Protein AF-A0A956IVE4-F1 (afdb_monomer_lite)

Radius of gyration: 27.65 Å; chains: 1; bounding box: 92×69×87 Å

Sequence (408 aa):
MDMRLALPLAVISTMTTLVGGADAAEDPPRYVDNPYQAQPSGPVVLDLSPEAVAERRARPVKPEIPFSDLDKFRSDQEPEPDLLRARPGLPEGWVQIGDEVVPAAVAEGAEVRARPQAHRLSEGDGADAQPALVDDICAFPDQVPPGIYTGNFLPGAEYPRRGTIYLNFVGADLINGNGENSAEDYSVLALTNHHYPAFTGGEAKALAVIQAVEKDFTQWAIRVVYEKRPHKTIPWVMTMVGGKYTDTTSGPAGGVAPSADCEDYGMRNVCFSFTNGQPVNHQANVIGQEIGHTYGLAHTYGSDRIMAYGYNTQSSADLIFGDDCADVLTAPDQAGGCGGVNKCHCGDADLQNDKATISAIYAPPGPDNVEPTIEITGPADGATYPSGATIGVNVDVWDDYGGYGWKL

Structure (mmCIF, N/CA/C/O backbone):
data_AF-A0A956IVE4-F1
#
_entry.id   AF-A0A956IVE4-F1
#
loop_
_atom_site.group_PDB
_atom_site.id
_atom_site.type_symbol
_atom_site.label_atom_id
_atom_site.label_alt_id
_atom_site.label_comp_id
_atom_site.label_asym_id
_atom_site.label_entity_id
_atom_site.label_seq_id
_atom_site.pdbx_PDB_ins_code
_atom_site.Cartn_x
_atom_site.Cartn_y
_atom_site.Cartn_z
_atom_site.occupancy
_atom_site.B_iso_or_equiv
_atom_site.auth_seq_id
_atom_site.auth_comp_id
_atom_site.auth_asym_id
_atom_site.auth_atom_id
_atom_site.pdbx_PDB_model_num
ATOM 1 N N . MET A 1 1 ? 55.132 -43.623 64.590 1.00 35.66 1 MET A N 1
ATOM 2 C CA . MET A 1 1 ? 55.986 -44.455 63.724 1.00 35.66 1 MET A CA 1
ATOM 3 C C . MET A 1 1 ? 55.376 -44.352 62.340 1.00 35.66 1 MET A C 1
ATOM 5 O O . MET A 1 1 ? 54.278 -44.849 62.150 1.00 35.66 1 MET A O 1
ATOM 9 N N . ASP A 1 2 ? 55.814 -43.365 61.555 1.00 32.22 2 ASP A N 1
ATOM 10 C CA . ASP A 1 2 ? 56.954 -43.502 60.616 1.00 32.22 2 ASP A CA 1
ATOM 11 C C . ASP A 1 2 ? 56.547 -44.437 59.468 1.00 32.22 2 ASP A C 1
ATOM 13 O O . ASP A 1 2 ? 56.120 -45.548 59.736 1.00 32.22 2 ASP A O 1
ATOM 17 N N . MET A 1 3 ? 56.554 -44.088 58.181 1.00 32.66 3 MET A N 1
ATOM 18 C CA . MET A 1 3 ? 57.397 -43.223 57.339 1.00 32.66 3 MET A CA 1
ATOM 19 C C . MET A 1 3 ? 56.548 -42.861 56.083 1.00 32.66 3 MET A C 1
ATOM 21 O O . MET A 1 3 ? 55.685 -43.647 55.707 1.00 32.66 3 MET A O 1
ATOM 25 N N . ARG A 1 4 ? 56.592 -41.663 55.462 1.00 28.86 4 ARG A N 1
ATOM 26 C CA . ARG A 1 4 ? 57.684 -41.069 54.639 1.00 28.86 4 ARG A CA 1
ATOM 27 C C . ARG A 1 4 ? 58.118 -42.008 53.491 1.00 28.86 4 ARG A C 1
ATOM 29 O O . ARG A 1 4 ? 58.246 -43.194 53.721 1.00 28.86 4 ARG A O 1
ATOM 36 N N . LEU A 1 5 ? 58.471 -41.625 52.267 1.00 29.73 5 LEU A N 1
ATOM 37 C CA . LEU A 1 5 ? 58.534 -40.416 51.436 1.00 29.73 5 LEU A CA 1
ATOM 38 C C . LEU A 1 5 ? 59.146 -40.913 50.086 1.00 29.73 5 LEU A C 1
ATOM 40 O O . LEU A 1 5 ? 59.792 -41.957 50.085 1.00 29.73 5 LEU A O 1
ATOM 44 N N . ALA A 1 6 ? 59.077 -40.090 49.030 1.00 29.23 6 ALA A N 1
ATOM 45 C CA . ALA A 1 6 ? 60.019 -39.992 47.886 1.00 29.23 6 ALA A CA 1
ATOM 46 C C . ALA A 1 6 ? 59.819 -40.856 46.604 1.00 29.23 6 ALA A C 1
ATOM 48 O O . ALA A 1 6 ? 60.047 -42.058 46.613 1.00 29.23 6 ALA A O 1
ATOM 49 N N . LEU A 1 7 ? 59.398 -40.182 45.505 1.00 29.16 7 LEU A N 1
ATOM 50 C CA . LEU A 1 7 ? 60.179 -39.713 44.313 1.00 29.16 7 LEU A CA 1
ATOM 51 C C . LEU A 1 7 ? 61.258 -40.645 43.689 1.00 29.16 7 LEU A C 1
ATOM 53 O O . LEU A 1 7 ? 61.811 -41.469 44.405 1.00 29.16 7 LEU A O 1
ATOM 57 N N . PRO A 1 8 ? 61.811 -40.357 42.479 1.00 50.16 8 PRO A N 1
ATOM 58 C CA . PRO A 1 8 ? 61.288 -39.760 41.227 1.00 50.16 8 PRO A CA 1
ATOM 59 C C . PRO A 1 8 ? 61.762 -40.532 39.954 1.00 50.16 8 PRO A C 1
ATOM 61 O O . PRO A 1 8 ? 62.564 -41.451 40.054 1.00 50.16 8 PRO A O 1
ATOM 64 N N . LEU A 1 9 ? 61.387 -40.095 38.741 1.00 30.77 9 LEU A N 1
ATOM 65 C CA . LEU A 1 9 ? 62.329 -40.071 37.603 1.00 30.77 9 LEU A CA 1
ATOM 66 C C . LEU A 1 9 ? 61.893 -39.053 36.534 1.00 30.77 9 LEU A C 1
ATOM 68 O O . LEU A 1 9 ? 60.732 -39.003 36.138 1.00 30.77 9 LEU A O 1
ATOM 72 N N . ALA A 1 10 ? 62.852 -38.243 36.094 1.00 32.25 10 ALA A N 1
ATOM 73 C CA . ALA A 1 10 ? 62.734 -37.216 35.067 1.00 32.25 10 ALA A CA 1
ATOM 74 C C . ALA A 1 10 ? 63.195 -37.744 33.700 1.00 32.25 10 ALA A C 1
ATOM 76 O O . ALA A 1 10 ? 64.146 -38.521 33.658 1.00 32.25 10 ALA A O 1
ATOM 77 N N . VAL A 1 11 ? 62.631 -37.223 32.603 1.00 31.64 11 VAL A N 1
ATOM 78 C CA . VAL A 1 11 ? 63.355 -37.028 31.333 1.00 31.64 11 VAL A CA 1
ATOM 79 C C . VAL A 1 11 ? 62.918 -35.702 30.701 1.00 31.64 11 VAL A C 1
ATOM 81 O O . VAL A 1 11 ? 61.734 -35.403 30.581 1.00 31.64 11 VAL A O 1
ATOM 84 N N . ILE A 1 12 ? 63.930 -34.916 30.342 1.00 31.69 12 ILE A N 1
ATOM 85 C CA . ILE A 1 12 ? 63.935 -33.604 29.685 1.00 31.69 12 ILE A CA 1
ATOM 86 C C . ILE A 1 12 ? 63.941 -33.800 28.160 1.00 31.69 12 ILE A C 1
ATOM 88 O O . ILE A 1 12 ? 64.741 -34.609 27.704 1.00 31.69 12 ILE A O 1
ATOM 92 N N . SER A 1 13 ? 63.145 -33.032 27.398 1.00 29.06 13 SER A N 1
ATOM 93 C CA . SER A 1 13 ? 63.407 -32.495 26.031 1.00 29.06 13 SER A CA 1
ATOM 94 C C . SER A 1 13 ? 62.081 -31.946 25.465 1.00 29.06 13 SER A C 1
ATOM 96 O O . SER A 1 13 ? 61.067 -32.597 25.656 1.00 29.06 13 SER A O 1
ATOM 98 N N . THR A 1 14 ? 61.925 -30.828 24.760 1.00 33.16 14 THR A N 1
ATOM 99 C CA . THR A 1 14 ? 62.794 -29.765 24.245 1.00 33.16 14 THR A CA 1
ATOM 100 C C . THR A 1 14 ? 61.889 -28.548 24.005 1.00 33.16 14 THR A C 1
ATOM 102 O O . THR A 1 14 ? 60.691 -28.687 23.767 1.00 33.16 14 THR A O 1
ATOM 105 N N . MET A 1 15 ? 62.466 -27.351 24.078 1.00 34.66 15 MET A N 1
ATOM 106 C CA . MET A 1 15 ? 61.803 -26.082 23.784 1.00 34.66 15 MET A CA 1
ATOM 107 C C . MET A 1 15 ? 61.368 -25.983 22.315 1.00 34.66 15 MET A C 1
ATOM 109 O O . MET A 1 15 ? 62.147 -26.282 21.414 1.00 34.66 15 MET A O 1
ATOM 113 N N . THR A 1 16 ? 60.182 -25.431 22.064 1.00 36.28 16 THR A N 1
ATOM 114 C CA . THR A 1 16 ? 59.935 -24.609 20.872 1.00 36.28 16 THR A CA 1
ATOM 115 C C . THR A 1 16 ? 59.056 -23.433 21.276 1.00 36.28 16 THR A C 1
ATOM 117 O O . THR A 1 16 ? 57.922 -23.588 21.717 1.00 36.28 16 THR A O 1
ATOM 120 N N . THR A 1 17 ? 59.653 -22.255 21.180 1.00 37.09 17 THR A N 1
ATOM 121 C CA . THR A 1 17 ? 59.073 -20.933 21.373 1.00 37.09 17 THR A CA 1
ATOM 122 C C . THR A 1 17 ? 58.141 -20.629 20.201 1.00 37.09 17 THR A C 1
ATOM 124 O O . THR A 1 17 ? 58.594 -20.624 19.058 1.00 37.09 17 THR A O 1
ATOM 127 N N . LEU A 1 18 ? 56.866 -20.339 20.467 1.00 37.75 18 LEU A N 1
ATOM 128 C CA . LEU A 1 18 ? 55.990 -19.661 19.512 1.00 37.75 18 LEU A CA 1
ATOM 129 C C . LEU A 1 18 ? 55.621 -18.285 20.063 1.00 37.75 18 LEU A C 1
ATOM 131 O O . LEU A 1 18 ? 55.304 -18.107 21.237 1.00 37.75 18 LEU A O 1
ATOM 135 N N . VAL A 1 19 ? 55.810 -17.328 19.167 1.00 37.88 19 VAL A N 1
ATOM 136 C CA . VAL A 1 19 ? 55.800 -15.879 19.318 1.00 37.88 19 VAL A CA 1
ATOM 137 C C . VAL A 1 19 ? 54.387 -15.381 19.620 1.00 37.88 19 VAL A C 1
ATOM 139 O O . VAL A 1 19 ? 53.416 -15.888 19.064 1.00 37.88 19 VAL A O 1
ATOM 142 N N . GLY A 1 20 ? 54.297 -14.385 20.504 1.00 36.81 20 GLY A N 1
ATOM 143 C CA . GLY A 1 20 ? 53.050 -13.736 20.892 1.00 36.81 20 GLY A CA 1
ATOM 144 C C . GLY A 1 20 ? 52.372 -13.002 19.735 1.00 36.81 20 GLY A C 1
ATOM 145 O O . GLY A 1 20 ? 53.016 -12.249 19.003 1.00 36.81 20 GLY A O 1
ATOM 146 N N . GLY A 1 21 ? 51.063 -13.215 19.611 1.00 34.62 21 GLY A N 1
ATOM 147 C CA . GLY A 1 21 ? 50.163 -12.337 18.876 1.00 34.62 21 GLY A CA 1
ATOM 148 C C . GLY A 1 21 ? 49.722 -11.202 19.793 1.00 34.62 21 GLY A C 1
ATOM 149 O O . GLY A 1 21 ? 49.266 -11.446 20.907 1.00 34.62 21 GLY A O 1
ATOM 150 N N . ALA A 1 22 ? 49.929 -9.971 19.341 1.00 38.22 22 ALA A N 1
ATOM 151 C CA . ALA A 1 22 ? 49.373 -8.781 19.957 1.00 38.22 22 ALA A CA 1
ATOM 152 C C . ALA A 1 22 ? 47.866 -8.737 19.675 1.00 38.22 22 ALA A C 1
ATOM 154 O O . ALA A 1 22 ? 47.467 -8.743 18.510 1.00 38.22 22 ALA A O 1
ATOM 155 N N . ASP A 1 23 ? 47.056 -8.674 20.730 1.00 35.97 23 ASP A N 1
ATOM 156 C CA . ASP A 1 23 ? 45.645 -8.314 20.635 1.00 35.97 23 ASP A CA 1
ATOM 157 C C . ASP A 1 23 ? 45.551 -6.876 20.110 1.00 35.97 23 ASP A C 1
ATOM 159 O O . ASP A 1 23 ? 45.906 -5.910 20.794 1.00 35.97 23 ASP A O 1
ATOM 163 N N . ALA A 1 24 ? 45.114 -6.733 18.860 1.00 41.56 24 ALA A N 1
ATOM 164 C CA . ALA A 1 24 ? 44.652 -5.460 18.344 1.00 41.56 24 ALA A CA 1
ATOM 165 C C . ALA A 1 24 ? 43.332 -5.142 19.054 1.00 41.56 24 ALA A C 1
ATOM 167 O O . ALA A 1 24 ? 42.339 -5.840 18.868 1.00 41.56 24 ALA A O 1
ATOM 168 N N . ALA A 1 25 ? 43.335 -4.107 19.893 1.00 42.22 25 ALA A N 1
ATOM 169 C CA . ALA A 1 25 ? 42.106 -3.524 20.401 1.00 42.22 25 ALA A CA 1
ATOM 170 C C . ALA A 1 25 ? 41.296 -3.014 19.200 1.00 42.22 25 ALA A C 1
ATOM 172 O O . ALA A 1 25 ? 41.687 -2.035 18.562 1.00 42.22 25 ALA A O 1
ATOM 173 N N . GLU A 1 26 ? 40.213 -3.713 18.864 1.00 37.50 26 GLU A N 1
ATOM 174 C CA . GLU A 1 26 ? 39.218 -3.215 17.923 1.00 37.50 26 GLU A CA 1
ATOM 175 C C . GLU A 1 26 ? 38.622 -1.928 18.499 1.00 37.50 26 GLU A C 1
ATOM 177 O O . GLU A 1 26 ? 38.070 -1.906 19.602 1.00 37.50 26 GLU A O 1
ATOM 182 N N . ASP A 1 27 ? 38.789 -0.837 17.758 1.00 43.56 27 ASP A N 1
ATOM 183 C CA . ASP A 1 27 ? 38.109 0.425 18.020 1.00 43.56 27 ASP A CA 1
ATOM 184 C C . ASP A 1 27 ? 36.595 0.135 17.970 1.00 43.56 27 ASP A C 1
ATOM 186 O O . ASP A 1 27 ? 36.131 -0.444 16.979 1.00 43.56 27 ASP A O 1
ATOM 190 N N . PRO A 1 28 ? 35.803 0.452 19.014 1.00 40.00 28 PRO A N 1
ATOM 191 C CA . PRO A 1 28 ? 34.388 0.119 19.005 1.00 40.00 28 PRO A CA 1
ATOM 192 C C . PRO A 1 28 ? 33.713 0.807 17.811 1.00 40.00 28 PRO A C 1
ATOM 194 O O . PRO A 1 28 ? 33.975 1.990 17.555 1.00 40.00 28 PRO A O 1
ATOM 197 N N . PRO A 1 29 ? 32.830 0.108 17.075 1.00 39.72 29 PRO A N 1
ATOM 198 C CA . PRO A 1 29 ? 32.119 0.717 15.966 1.00 39.72 29 PRO A CA 1
ATOM 199 C C . PRO A 1 29 ? 31.342 1.933 16.471 1.00 39.72 29 PRO A C 1
ATOM 201 O O . PRO A 1 29 ? 30.546 1.851 17.408 1.00 39.72 29 PRO A O 1
ATOM 204 N N . ARG A 1 30 ? 31.595 3.086 15.849 1.00 37.22 30 ARG A N 1
ATOM 205 C CA . ARG A 1 30 ? 30.811 4.299 16.076 1.00 37.22 30 ARG A CA 1
ATOM 206 C C . ARG A 1 30 ? 29.436 4.098 15.447 1.00 37.22 30 ARG A C 1
ATOM 208 O O . ARG A 1 30 ? 29.302 4.131 14.228 1.00 37.22 30 ARG A O 1
ATOM 215 N N . TYR A 1 31 ? 28.436 3.870 16.288 1.00 35.34 31 TYR A N 1
ATOM 216 C CA . TYR A 1 31 ? 27.027 3.943 15.914 1.00 35.34 31 TYR A CA 1
ATOM 217 C C . TYR A 1 31 ? 26.592 5.411 15.858 1.00 35.34 31 TYR A C 1
ATOM 219 O O . TYR A 1 31 ? 27.084 6.237 16.629 1.00 35.34 31 TYR A O 1
ATOM 227 N N . VAL A 1 32 ? 25.678 5.734 14.945 1.00 31.03 32 VAL A N 1
ATOM 228 C CA . VAL A 1 32 ? 25.008 7.036 14.890 1.00 31.03 32 VAL A CA 1
ATOM 229 C C . VAL A 1 32 ? 23.529 6.773 15.144 1.00 31.03 32 VAL A C 1
ATOM 231 O O . VAL A 1 32 ? 22.879 6.121 14.331 1.00 31.03 32 VAL A O 1
ATOM 234 N N . ASP A 1 33 ? 23.018 7.238 16.283 1.00 33.88 33 ASP A N 1
ATOM 235 C CA . ASP A 1 33 ? 21.579 7.254 16.554 1.00 33.88 33 ASP A CA 1
ATOM 236 C C . ASP A 1 33 ? 20.887 8.160 15.532 1.00 33.88 33 ASP A C 1
ATOM 238 O O . ASP A 1 33 ? 21.404 9.234 15.220 1.00 33.88 33 ASP A O 1
ATOM 242 N N . ASN A 1 34 ? 19.718 7.757 15.023 1.00 33.97 34 ASN A N 1
ATOM 243 C CA . ASN A 1 34 ? 18.905 8.620 14.171 1.00 33.97 34 ASN A CA 1
ATOM 244 C C . ASN A 1 34 ? 18.390 9.807 15.014 1.00 33.97 34 ASN A C 1
ATOM 246 O O . ASN A 1 34 ? 17.502 9.614 15.849 1.00 33.97 34 ASN A O 1
ATOM 250 N N . PRO A 1 35 ? 18.892 11.039 14.807 1.00 33.59 35 PRO A N 1
ATOM 251 C CA . PRO A 1 35 ? 18.538 12.183 15.645 1.00 33.59 35 PRO A CA 1
ATOM 252 C C . PRO A 1 35 ? 17.118 12.709 15.373 1.00 33.59 35 PRO A C 1
ATOM 254 O O . PRO A 1 35 ? 16.690 13.663 16.020 1.00 33.59 35 PRO A O 1
ATOM 257 N N . TYR A 1 36 ? 16.395 12.107 14.420 1.00 32.59 36 TYR A N 1
ATOM 258 C CA . TYR A 1 36 ? 15.041 12.486 14.016 1.00 32.59 36 TYR A CA 1
ATOM 259 C C . TYR A 1 36 ? 13.956 11.525 14.516 1.00 32.59 36 TYR A C 1
ATOM 261 O O . TYR A 1 36 ? 12.778 11.753 14.246 1.00 32.59 36 TYR A O 1
ATOM 269 N N . GLN A 1 37 ? 14.312 10.466 15.251 1.00 32.31 37 GLN A N 1
ATOM 270 C CA . GLN A 1 37 ? 13.319 9.580 15.852 1.00 32.31 37 GLN A CA 1
ATOM 271 C C . GLN A 1 37 ? 12.616 10.313 17.002 1.00 32.31 37 GLN A C 1
ATOM 273 O O . GLN A 1 37 ? 13.186 10.518 18.077 1.00 32.31 37 GLN A O 1
ATOM 278 N N . ALA A 1 38 ? 11.375 10.742 16.766 1.00 36.00 38 ALA A N 1
ATOM 279 C CA . ALA A 1 38 ? 10.548 11.331 17.805 1.00 36.00 38 ALA A CA 1
ATOM 280 C C . ALA A 1 38 ? 10.342 10.310 18.934 1.00 36.00 38 ALA A C 1
ATOM 282 O O . ALA A 1 38 ? 9.981 9.156 18.701 1.00 36.00 38 ALA A O 1
ATOM 283 N N . GLN A 1 39 ? 10.592 10.738 20.171 1.00 33.97 39 GLN A N 1
ATOM 284 C CA . GLN A 1 39 ? 10.239 9.956 21.352 1.00 33.97 39 GLN A CA 1
ATOM 285 C C . GLN A 1 39 ? 8.708 9.838 21.419 1.00 33.97 39 GLN A C 1
ATOM 287 O O . GLN A 1 39 ? 8.031 10.841 21.170 1.00 33.97 39 GLN A O 1
ATOM 292 N N . PRO A 1 40 ? 8.148 8.667 21.767 1.00 35.06 40 PRO A N 1
ATOM 293 C CA . PRO A 1 40 ? 6.706 8.511 21.899 1.00 35.06 40 PRO A CA 1
ATOM 294 C C . PRO A 1 40 ? 6.172 9.519 22.922 1.00 35.06 40 PRO A C 1
ATOM 296 O O . PRO A 1 40 ? 6.580 9.538 24.086 1.00 35.06 40 PRO A O 1
ATOM 299 N N . SER A 1 41 ? 5.272 10.394 22.474 1.00 38.62 41 SER A N 1
ATOM 300 C CA . SER A 1 41 ? 4.499 11.251 23.367 1.00 38.62 41 SER A CA 1
ATOM 301 C C . SER A 1 41 ? 3.597 10.363 24.222 1.00 38.62 41 SER A C 1
ATOM 303 O O . SER A 1 41 ? 3.069 9.377 23.716 1.00 38.62 41 SER A O 1
ATOM 305 N N . GLY A 1 42 ? 3.444 10.699 25.504 1.00 41.81 42 GLY A N 1
ATOM 306 C CA . GLY A 1 42 ? 2.678 9.916 26.478 1.00 41.81 42 GLY A CA 1
ATOM 307 C C . GLY A 1 42 ? 1.194 9.681 26.120 1.00 41.81 42 GLY A C 1
ATOM 308 O O . GLY A 1 42 ? 0.760 9.969 25.007 1.00 41.81 42 GLY A O 1
ATOM 309 N N . PRO A 1 43 ? 0.385 9.161 27.062 1.00 35.97 43 PRO A N 1
ATOM 310 C CA . PRO A 1 43 ? -0.994 8.753 26.790 1.00 35.97 43 PRO A CA 1
ATOM 311 C C . PRO A 1 43 ? -1.821 9.875 26.146 1.00 35.97 43 PRO A C 1
ATOM 313 O O . PRO A 1 43 ? -1.816 11.019 26.605 1.00 35.97 43 PRO A O 1
ATOM 316 N N . VAL A 1 44 ? -2.549 9.525 25.084 1.00 37.75 44 VAL A N 1
ATOM 317 C CA . VAL A 1 44 ? -3.425 10.446 24.353 1.00 37.75 44 VAL A CA 1
ATOM 318 C C . VAL A 1 44 ? -4.663 10.730 25.202 1.00 37.75 44 VAL A C 1
ATOM 320 O O . VAL A 1 44 ? -5.520 9.868 25.384 1.00 37.75 44 VAL A O 1
ATOM 323 N N . VAL A 1 45 ? -4.772 11.953 25.721 1.00 41.88 45 VAL A N 1
ATOM 324 C CA . VAL A 1 45 ? -5.979 12.437 26.402 1.00 41.88 45 VAL A CA 1
ATOM 325 C C . VAL A 1 45 ? -6.897 13.074 25.360 1.00 41.88 45 VAL A C 1
ATOM 327 O O . VAL A 1 45 ? -6.550 14.078 24.740 1.00 41.88 45 VAL A O 1
ATOM 330 N N . LEU A 1 46 ? -8.073 12.484 25.148 1.00 39.75 46 LEU A N 1
ATOM 331 C CA . LEU A 1 46 ? -9.113 13.057 24.295 1.00 39.75 46 LEU A CA 1
ATOM 332 C C . LEU A 1 46 ? -9.956 14.041 25.117 1.00 39.75 46 LEU A C 1
ATOM 334 O O . LEU A 1 46 ? -10.826 13.635 25.883 1.00 39.75 46 LEU A O 1
ATOM 338 N N . ASP A 1 47 ? -9.683 15.337 24.968 1.00 48.31 47 ASP A N 1
ATOM 339 C CA . ASP A 1 47 ? -10.507 16.409 25.534 1.00 48.31 47 ASP A CA 1
ATOM 340 C C . ASP A 1 47 ? -11.716 16.677 24.621 1.00 48.31 47 ASP A C 1
ATOM 342 O O . ASP A 1 47 ? -11.567 17.071 23.461 1.00 48.31 47 ASP A O 1
ATOM 346 N N . LEU A 1 48 ? -12.914 16.403 25.143 1.00 54.03 48 LEU A N 1
ATOM 347 C CA . LEU A 1 48 ? -14.198 16.575 24.456 1.00 54.03 48 LEU A CA 1
ATOM 348 C C . LEU A 1 48 ? -14.962 17.816 24.946 1.00 54.03 48 LEU A C 1
ATOM 350 O O . LEU A 1 48 ? -16.156 17.949 24.668 1.00 54.03 48 LEU A O 1
ATOM 354 N N . SER A 1 49 ? -14.313 18.711 25.697 1.00 61.47 49 SER A N 1
ATOM 355 C CA . SER A 1 49 ? -14.924 19.979 26.098 1.00 61.47 49 SER A CA 1
ATOM 356 C C . SER A 1 49 ? -15.335 20.799 24.866 1.00 61.47 49 SER A C 1
ATOM 358 O O . SER A 1 49 ? -14.677 20.722 23.823 1.00 61.47 49 SER A O 1
ATOM 360 N N . PRO A 1 50 ? -16.411 21.605 24.940 1.00 51.81 50 PRO A N 1
ATOM 361 C CA . PRO A 1 50 ? -16.798 22.489 23.844 1.00 51.81 50 PRO A CA 1
ATOM 362 C C . PRO A 1 50 ? -15.652 23.402 23.393 1.00 51.81 50 PRO A C 1
ATOM 364 O O . PRO A 1 50 ? -15.535 23.673 22.200 1.00 51.81 50 PRO A O 1
ATOM 367 N N . GLU A 1 51 ? -14.786 23.833 24.318 1.00 56.25 51 GLU A N 1
ATOM 368 C CA . GLU A 1 51 ? -13.580 24.594 24.001 1.00 56.25 51 GLU A CA 1
ATOM 369 C C . GLU A 1 51 ? -12.541 23.757 23.238 1.00 56.25 51 GLU A C 1
ATOM 371 O O . GLU A 1 51 ? -12.071 24.214 22.202 1.00 56.25 51 GLU A O 1
ATOM 376 N N . ALA A 1 52 ? -12.233 22.523 23.653 1.00 53.38 52 ALA A N 1
ATOM 377 C CA . ALA A 1 52 ? -11.278 21.658 22.947 1.00 53.38 52 ALA A CA 1
ATOM 378 C C . ALA A 1 52 ? -11.789 21.173 21.580 1.00 53.38 52 ALA A C 1
ATOM 380 O O . ALA A 1 52 ? -11.029 21.077 20.612 1.00 53.38 52 ALA A O 1
ATOM 381 N N . VAL A 1 53 ? -13.095 20.920 21.467 1.00 51.97 53 VAL A N 1
ATOM 382 C CA . VAL A 1 53 ? -13.767 20.616 20.195 1.00 51.97 53 VAL A CA 1
ATOM 383 C C . VAL A 1 53 ? -13.750 21.839 19.269 1.00 51.97 53 VAL A C 1
ATOM 385 O O . VAL A 1 53 ? -13.600 21.681 18.059 1.00 51.97 53 VAL A O 1
ATOM 388 N N . ALA A 1 54 ? -13.839 23.056 19.816 1.00 48.81 54 ALA A N 1
ATOM 389 C CA . ALA A 1 54 ? -13.721 24.301 19.055 1.00 48.81 54 ALA A CA 1
ATOM 390 C C . ALA A 1 54 ? -12.261 24.690 18.722 1.00 48.81 54 ALA A C 1
ATOM 392 O O . ALA A 1 54 ? -12.021 25.323 17.689 1.00 48.81 54 ALA A O 1
ATOM 393 N N . GLU A 1 55 ? -11.287 24.313 19.561 1.00 44.88 55 GLU A N 1
ATOM 394 C CA . GLU A 1 55 ? -9.846 24.551 19.373 1.00 44.88 55 GLU A CA 1
ATOM 395 C C . GLU A 1 55 ? -9.178 23.542 18.441 1.00 44.88 55 GLU A C 1
ATOM 397 O O . GLU A 1 55 ? -8.214 23.905 17.757 1.00 44.88 55 GLU A O 1
ATOM 402 N N . ARG A 1 56 ? -9.737 22.331 18.285 1.00 44.91 56 ARG A N 1
ATOM 403 C CA . ARG A 1 56 ? -9.541 21.526 17.071 1.00 44.91 56 ARG A CA 1
ATOM 404 C C . ARG A 1 56 ? -10.231 22.231 15.907 1.00 44.91 56 ARG A C 1
ATOM 406 O O . ARG A 1 56 ? -11.181 21.723 15.316 1.00 44.91 56 ARG A O 1
ATOM 413 N N . ARG A 1 57 ? -9.735 23.415 15.540 1.00 42.06 57 ARG A N 1
ATOM 414 C CA . ARG A 1 57 ? -9.996 23.979 14.224 1.00 42.06 57 ARG A CA 1
ATOM 415 C C . ARG A 1 57 ? -9.649 22.876 13.249 1.00 42.06 57 ARG A C 1
ATOM 417 O O . ARG A 1 57 ? -8.483 22.489 13.161 1.00 42.06 57 ARG A O 1
ATOM 424 N N . ALA A 1 58 ? -10.669 22.370 12.555 1.00 47.34 58 ALA A N 1
ATOM 425 C CA . ALA A 1 58 ? -10.458 21.583 11.360 1.00 47.34 58 ALA A CA 1
ATOM 426 C C . ALA A 1 58 ? -9.365 22.312 10.588 1.00 47.34 58 ALA A C 1
ATOM 428 O O . ALA A 1 58 ? -9.492 23.519 10.329 1.00 47.34 58 ALA A O 1
ATOM 429 N N . ARG A 1 59 ? -8.249 21.615 10.339 1.00 52.53 59 ARG A N 1
ATOM 430 C CA . ARG A 1 59 ? -7.217 22.123 9.442 1.00 52.53 59 ARG A CA 1
ATOM 431 C C . ARG A 1 59 ? -7.986 22.665 8.242 1.00 52.53 59 ARG A C 1
ATOM 433 O O . ARG A 1 59 ? -8.859 21.934 7.772 1.00 52.53 59 ARG A O 1
ATOM 440 N N . PRO A 1 60 ? -7.800 23.938 7.845 1.00 49.28 60 PRO A N 1
ATOM 441 C CA . PRO A 1 60 ? -8.565 24.488 6.741 1.00 49.28 60 PRO A CA 1
ATOM 442 C C . PRO A 1 60 ? -8.414 23.509 5.587 1.00 49.28 60 PRO A C 1
ATOM 444 O O . PRO A 1 60 ? -7.300 23.296 5.108 1.00 49.28 60 PRO A O 1
ATOM 447 N N . VAL A 1 61 ? -9.516 22.834 5.259 1.00 53.44 61 VAL A N 1
ATOM 448 C CA . VAL A 1 61 ? -9.532 21.808 4.228 1.00 53.44 61 VAL A CA 1
ATOM 449 C C . VAL A 1 61 ? -9.226 22.582 2.964 1.00 53.44 61 VAL A C 1
ATOM 451 O O . VAL A 1 61 ? -10.036 23.403 2.522 1.00 53.44 61 VAL A O 1
ATOM 454 N N . LYS A 1 62 ? -8.000 22.432 2.453 1.00 59.19 62 LYS A N 1
ATOM 455 C CA . LYS A 1 62 ? -7.694 22.944 1.123 1.00 59.19 62 LYS A CA 1
ATOM 456 C C . LYS A 1 62 ? -8.729 22.312 0.191 1.00 59.19 62 LYS A C 1
ATOM 458 O O . LYS A 1 62 ? -9.020 21.132 0.377 1.00 59.19 62 LYS A O 1
ATOM 463 N N . PRO A 1 63 ? -9.320 23.071 -0.745 1.00 58.94 63 PRO A N 1
ATOM 464 C CA . PRO A 1 63 ? -10.254 22.496 -1.698 1.00 58.94 63 PRO A CA 1
ATOM 465 C C . PRO A 1 63 ? -9.590 21.283 -2.345 1.00 58.94 63 PRO A C 1
ATOM 467 O O . PRO A 1 63 ? -8.555 21.433 -2.996 1.00 58.94 63 PRO A O 1
ATOM 470 N N . GLU A 1 64 ? -10.133 20.096 -2.089 1.00 78.25 64 GLU A N 1
ATOM 471 C CA . GLU A 1 64 ? -9.649 18.880 -2.727 1.00 78.25 64 GLU A CA 1
ATOM 472 C C . GLU A 1 64 ? -9.924 19.016 -4.222 1.00 78.25 64 GLU A C 1
ATOM 474 O O . GLU A 1 64 ? -11.016 19.422 -4.632 1.00 78.25 64 GLU A O 1
ATOM 479 N N . ILE A 1 65 ? -8.911 18.730 -5.036 1.00 88.25 65 ILE A N 1
ATOM 480 C CA . ILE A 1 65 ? -9.083 18.603 -6.478 1.00 88.25 65 ILE A CA 1
ATOM 481 C C . ILE A 1 65 ? -10.016 17.402 -6.689 1.00 88.25 65 ILE A C 1
ATOM 483 O O . ILE A 1 65 ? -9.680 16.308 -6.238 1.00 88.25 65 ILE A O 1
ATOM 487 N N . PRO A 1 66 ? -11.186 17.559 -7.331 1.00 92.69 66 PRO A N 1
ATOM 488 C CA . PRO A 1 66 ? -12.024 16.415 -7.665 1.00 92.69 66 PRO A CA 1
ATOM 489 C C . PRO A 1 66 ? -11.276 15.462 -8.601 1.00 92.69 66 PRO A C 1
ATOM 491 O O . PRO A 1 66 ? -10.566 15.915 -9.497 1.00 92.69 66 PRO A O 1
ATOM 494 N N . PHE A 1 67 ? -11.485 14.152 -8.474 1.00 93.62 67 PHE A N 1
ATOM 495 C CA . PHE A 1 67 ? -10.885 13.182 -9.400 1.00 93.62 67 PHE A CA 1
ATOM 496 C C . PHE A 1 67 ? -11.239 13.480 -10.874 1.00 93.62 67 PHE A C 1
ATOM 498 O O . PHE A 1 67 ? -10.383 13.415 -11.752 1.00 93.62 67 PHE A O 1
ATOM 505 N N . SER A 1 68 ? -12.470 13.932 -11.135 1.00 94.50 68 SER A N 1
ATOM 506 C CA . SER A 1 68 ? -12.931 14.352 -12.469 1.00 94.50 68 SER A CA 1
ATOM 507 C C . SER A 1 68 ? -12.213 15.587 -13.035 1.00 94.50 68 SER A C 1
ATOM 509 O O . SER A 1 68 ? -12.440 15.985 -14.173 1.00 94.50 68 SER A O 1
ATOM 511 N N . ASP A 1 69 ? -11.393 16.265 -12.229 1.00 95.50 69 ASP A N 1
ATOM 512 C CA . ASP A 1 69 ? -10.626 17.437 -12.641 1.00 95.50 69 ASP A CA 1
ATOM 513 C C . ASP A 1 69 ? -9.180 17.094 -13.038 1.00 95.50 69 ASP A C 1
ATOM 515 O O . ASP A 1 69 ? -8.439 18.004 -13.416 1.00 95.50 69 ASP A O 1
ATOM 519 N N . LEU A 1 70 ? -8.764 15.819 -13.013 1.00 93.44 70 LEU A N 1
ATOM 520 C CA . LEU A 1 70 ? -7.396 15.404 -13.367 1.00 93.44 70 LEU A CA 1
ATOM 521 C C . LEU A 1 70 ? -6.978 15.818 -14.785 1.00 93.44 70 LEU A C 1
ATOM 523 O O . LEU A 1 70 ? -5.807 16.112 -15.020 1.00 93.44 70 LEU A O 1
ATOM 527 N N . ASP A 1 71 ? -7.921 15.942 -15.719 1.00 94.56 71 ASP A N 1
ATOM 528 C CA . ASP A 1 71 ? -7.636 16.435 -17.072 1.00 94.56 71 ASP A CA 1
ATOM 529 C C . ASP A 1 71 ? -7.112 17.884 -17.094 1.00 94.56 71 ASP A C 1
ATOM 531 O O . ASP A 1 71 ? -6.400 18.267 -18.021 1.00 94.56 71 ASP A O 1
ATOM 535 N N . LYS A 1 72 ? -7.383 18.687 -16.054 1.00 93.12 72 LYS A N 1
ATOM 536 C CA . LYS A 1 72 ? -6.827 20.048 -15.907 1.00 93.12 72 LYS A CA 1
ATOM 537 C C . LYS A 1 72 ? -5.342 20.041 -15.539 1.00 93.12 72 LYS A C 1
ATOM 539 O O . LYS A 1 72 ? -4.665 21.047 -15.738 1.00 93.12 72 LYS A O 1
ATOM 544 N N . PHE A 1 73 ? -4.856 18.927 -14.996 1.00 90.12 73 PHE A N 1
ATOM 545 C CA . PHE A 1 73 ? -3.465 18.711 -14.592 1.00 90.12 73 PHE A CA 1
ATOM 546 C C . PHE A 1 73 ? -2.697 17.879 -15.615 1.00 90.12 73 PHE A C 1
ATOM 548 O O . PHE A 1 73 ? -1.514 17.593 -15.414 1.00 90.12 73 PHE A O 1
ATOM 555 N N . ARG A 1 74 ? -3.351 17.496 -16.720 1.00 90.62 74 ARG A N 1
ATOM 556 C CA . ARG A 1 74 ? -2.715 16.713 -17.767 1.00 90.62 74 ARG A CA 1
ATOM 557 C C . ARG A 1 74 ? -1.532 17.482 -18.338 1.00 90.62 74 ARG A C 1
ATOM 559 O O . ARG A 1 74 ? -1.673 18.604 -18.823 1.00 90.62 74 ARG A O 1
ATOM 566 N N . SER A 1 75 ? -0.366 16.855 -18.301 1.00 83.00 75 SER A N 1
ATOM 567 C CA . SER A 1 75 ? 0.810 17.362 -18.991 1.00 83.00 75 SER A CA 1
ATOM 568 C C . SER A 1 75 ? 0.872 16.715 -20.369 1.00 83.00 75 SER A C 1
ATOM 570 O O . SER A 1 75 ? 1.045 15.506 -20.475 1.00 83.00 75 SER A O 1
ATOM 572 N N . ASP A 1 76 ? 0.743 17.516 -21.430 1.00 67.75 76 ASP A N 1
ATOM 573 C CA . ASP A 1 76 ? 0.954 17.050 -22.811 1.00 67.75 76 ASP A CA 1
ATOM 574 C C . ASP A 1 76 ? 2.441 16.813 -23.125 1.00 67.75 76 ASP A C 1
ATOM 576 O O . ASP A 1 76 ? 2.777 16.319 -24.201 1.00 67.75 76 ASP A O 1
ATOM 580 N N . GLN A 1 77 ? 3.349 17.165 -22.205 1.00 56.91 77 GLN A N 1
ATOM 581 C CA . GLN A 1 77 ? 4.713 16.673 -22.304 1.00 56.91 77 GLN A CA 1
ATOM 582 C C . GLN A 1 77 ? 4.661 15.163 -22.094 1.00 56.91 77 GLN A C 1
ATOM 584 O O . GLN A 1 77 ? 4.432 14.705 -20.971 1.00 56.91 77 GLN A O 1
ATOM 589 N N . GLU A 1 78 ? 4.895 14.404 -23.173 1.00 51.72 78 GLU A N 1
ATOM 590 C CA . GLU A 1 78 ? 5.407 13.045 -23.025 1.00 51.72 78 GLU A CA 1
ATOM 591 C C . GLU A 1 78 ? 6.524 13.107 -21.981 1.00 51.72 78 GLU A C 1
ATOM 593 O O . GLU A 1 78 ? 7.305 14.071 -22.008 1.00 51.72 78 GLU A O 1
ATOM 598 N N . PRO A 1 79 ? 6.570 12.163 -21.023 1.00 52.22 79 PRO A N 1
ATOM 599 C CA . PRO A 1 79 ? 7.676 12.127 -20.082 1.00 52.22 79 PRO A CA 1
ATOM 600 C C . PRO A 1 79 ? 8.953 12.255 -20.897 1.00 52.22 79 PRO A C 1
ATOM 602 O O . PRO A 1 79 ? 9.163 11.460 -21.813 1.00 52.22 79 PRO A O 1
ATOM 605 N N . GLU A 1 80 ? 9.746 13.292 -20.617 1.00 47.03 80 GLU A N 1
ATOM 606 C CA . GLU A 1 80 ? 11.078 13.430 -21.194 1.00 47.03 80 GLU A CA 1
ATOM 607 C C . GLU A 1 80 ? 11.712 12.033 -21.124 1.00 47.03 80 GLU A C 1
ATOM 609 O O . GLU A 1 80 ? 11.868 11.512 -20.008 1.00 47.03 80 GLU A O 1
ATOM 614 N N . PRO A 1 81 ? 12.024 11.390 -22.270 1.00 46.94 81 PRO A N 1
ATOM 615 C CA . PRO A 1 81 ? 12.582 10.035 -22.296 1.00 46.94 81 PRO A CA 1
ATOM 616 C C . PRO A 1 81 ? 13.869 9.916 -21.458 1.00 46.94 81 PRO A C 1
ATOM 618 O O . PRO A 1 81 ? 14.359 8.821 -21.186 1.00 46.94 81 PRO A O 1
ATOM 621 N N . ASP A 1 82 ? 14.406 11.065 -21.045 1.00 42.56 82 ASP A N 1
ATOM 622 C CA . ASP A 1 82 ? 15.653 11.287 -20.350 1.00 42.56 82 ASP A CA 1
ATOM 623 C C . ASP A 1 82 ? 15.570 11.393 -18.818 1.00 42.56 82 ASP A C 1
ATOM 625 O O . ASP A 1 82 ? 16.625 11.536 -18.204 1.00 42.56 82 ASP A O 1
ATOM 629 N N . LEU A 1 83 ? 14.426 11.224 -18.135 1.00 43.78 83 LEU A N 1
ATOM 630 C CA . LEU A 1 83 ? 14.468 11.132 -16.654 1.00 43.78 83 LEU A CA 1
ATOM 631 C C . LEU A 1 83 ? 15.216 9.880 -16.138 1.00 43.78 83 LEU A C 1
ATOM 633 O O . LEU A 1 83 ? 15.643 9.845 -14.983 1.00 43.78 83 LEU A O 1
ATOM 637 N N . LEU A 1 84 ? 15.466 8.894 -17.008 1.00 44.12 84 LEU A N 1
ATOM 638 C CA . LEU A 1 84 ? 16.392 7.785 -16.746 1.00 44.12 84 LEU A CA 1
ATOM 639 C C . LEU A 1 84 ? 17.833 8.048 -17.231 1.00 44.12 84 LEU A C 1
ATOM 641 O O . LEU A 1 84 ? 18.757 7.406 -16.742 1.00 44.12 84 LEU A O 1
ATOM 645 N N . ARG A 1 85 ? 18.063 8.981 -18.167 1.00 41.69 85 ARG A N 1
ATOM 646 C CA . ARG A 1 85 ? 19.385 9.205 -18.796 1.00 41.69 85 ARG A CA 1
ATOM 647 C C . ARG A 1 85 ? 20.120 10.445 -18.294 1.00 41.69 85 ARG A C 1
ATOM 649 O O . ARG A 1 85 ? 21.346 10.435 -18.250 1.00 41.69 85 ARG A O 1
ATOM 656 N N . ALA A 1 86 ? 19.409 11.484 -17.870 1.00 38.69 86 ALA A N 1
ATOM 657 C CA . ALA A 1 86 ? 19.979 12.703 -17.304 1.00 38.69 86 ALA A CA 1
ATOM 658 C C . ALA A 1 86 ? 19.982 12.643 -15.769 1.00 38.69 86 ALA A C 1
ATOM 660 O O . ALA A 1 86 ? 19.493 13.539 -15.083 1.00 38.69 86 ALA A O 1
ATOM 661 N N . ARG A 1 87 ? 20.526 11.559 -15.210 1.00 50.38 87 ARG A N 1
ATOM 662 C CA . ARG A 1 87 ? 20.833 11.503 -13.779 1.00 50.38 87 ARG A CA 1
ATOM 663 C C . ARG A 1 87 ? 22.133 12.285 -13.543 1.00 50.38 87 ARG A C 1
ATOM 665 O O . ARG A 1 87 ? 23.079 12.089 -14.310 1.00 50.38 87 ARG A O 1
ATOM 672 N N . PRO A 1 88 ? 22.262 13.132 -12.500 1.00 51.81 88 PRO A N 1
ATOM 673 C CA . PRO A 1 88 ? 23.588 13.323 -11.916 1.00 51.81 88 PRO A CA 1
ATOM 674 C C . PRO A 1 88 ? 24.149 11.920 -11.676 1.00 51.81 88 PRO A C 1
ATOM 676 O O . PRO A 1 88 ? 23.410 11.060 -11.193 1.00 51.81 88 PRO A O 1
ATOM 679 N N . GLY A 1 89 ? 25.378 11.659 -12.134 1.00 55.06 89 GLY A N 1
ATOM 680 C CA . GLY A 1 89 ? 25.951 10.314 -12.095 1.00 55.06 89 GLY A CA 1
ATOM 681 C C . GLY A 1 89 ? 25.683 9.678 -10.736 1.00 55.06 89 GLY A C 1
ATOM 682 O O . GLY A 1 89 ? 25.862 10.342 -9.710 1.00 55.06 89 GLY A O 1
ATOM 683 N N . LEU A 1 90 ? 25.180 8.440 -10.743 1.00 57.41 90 LEU A N 1
ATOM 684 C CA . LEU A 1 90 ? 25.015 7.683 -9.508 1.00 57.41 90 LEU A CA 1
ATOM 685 C C . LEU A 1 90 ? 26.332 7.754 -8.721 1.00 57.41 90 LEU A C 1
ATOM 687 O O . LEU A 1 90 ? 27.399 7.814 -9.349 1.00 57.41 90 LEU A O 1
ATOM 691 N N . PRO A 1 91 ? 26.286 7.785 -7.377 1.00 63.97 91 PRO A N 1
ATOM 692 C CA . PRO A 1 91 ? 27.501 7.722 -6.580 1.00 63.97 91 PRO A CA 1
ATOM 693 C C . PRO A 1 91 ? 28.413 6.594 -7.078 1.00 63.97 91 PRO A C 1
ATOM 695 O O . PRO A 1 91 ? 27.933 5.550 -7.524 1.00 63.97 91 PRO A O 1
ATOM 698 N N . GLU A 1 92 ? 29.728 6.808 -7.038 1.00 75.06 92 GLU A N 1
ATOM 699 C CA . GLU A 1 92 ? 30.691 5.797 -7.478 1.00 75.06 92 GLU A CA 1
ATOM 700 C C . GLU A 1 92 ? 30.400 4.450 -6.790 1.00 75.06 92 GLU A C 1
ATOM 702 O O . GLU A 1 92 ? 30.207 4.393 -5.575 1.00 75.06 92 GLU A O 1
ATOM 707 N N . GLY A 1 93 ? 30.320 3.375 -7.580 1.00 70.75 93 GLY A N 1
ATOM 708 C CA . GLY A 1 93 ? 29.971 2.042 -7.085 1.00 70.75 93 GLY A CA 1
ATOM 709 C C . GLY A 1 93 ? 28.473 1.735 -7.020 1.00 70.75 93 GLY A C 1
ATOM 710 O O . GLY A 1 93 ? 28.125 0.687 -6.488 1.00 70.75 93 GLY A O 1
ATOM 711 N N . TRP A 1 94 ? 27.600 2.583 -7.572 1.00 70.38 94 TRP A N 1
ATOM 712 C CA . TRP A 1 94 ? 26.162 2.330 -7.708 1.00 70.38 94 TRP A CA 1
ATOM 713 C C . TRP A 1 94 ? 25.735 2.250 -9.175 1.00 70.38 94 TRP A C 1
ATOM 715 O O . TRP A 1 94 ? 26.233 2.986 -10.027 1.00 70.38 94 TRP A O 1
ATOM 725 N N . VAL A 1 95 ? 24.791 1.361 -9.469 1.00 64.69 95 VAL A N 1
ATOM 726 C CA . VAL A 1 95 ? 24.190 1.171 -10.791 1.00 64.69 95 VAL A CA 1
ATOM 727 C C . VAL A 1 95 ? 22.674 1.175 -10.678 1.00 64.69 95 VAL A C 1
ATOM 729 O O . VAL A 1 95 ? 22.110 0.914 -9.619 1.00 64.69 95 VAL A O 1
ATOM 732 N N . GLN A 1 96 ? 22.007 1.486 -11.783 1.00 57.22 96 GLN A N 1
ATOM 733 C CA . GLN A 1 96 ? 20.564 1.352 -11.878 1.00 57.22 96 GLN A CA 1
ATOM 734 C C . GLN A 1 96 ? 20.218 0.084 -12.657 1.00 57.22 96 GLN A C 1
ATOM 736 O O . GLN A 1 96 ? 20.726 -0.099 -13.765 1.00 57.22 96 GLN A O 1
ATOM 741 N N . ILE A 1 97 ? 19.329 -0.748 -12.115 1.00 55.69 97 ILE A N 1
ATOM 742 C CA . ILE A 1 97 ? 18.726 -1.883 -12.822 1.00 55.69 97 ILE A CA 1
ATOM 743 C C . ILE A 1 97 ? 17.210 -1.679 -12.812 1.00 55.69 97 ILE A C 1
ATOM 745 O O . ILE A 1 97 ? 16.592 -1.646 -11.753 1.00 55.69 97 ILE A O 1
ATOM 749 N N . GLY A 1 98 ? 16.600 -1.515 -13.989 1.00 63.12 98 GLY A N 1
ATOM 750 C CA . GLY A 1 98 ? 15.187 -1.129 -14.070 1.00 63.12 98 GLY A CA 1
ATOM 751 C C . GLY A 1 98 ? 14.963 0.237 -13.416 1.00 63.12 98 GLY A C 1
ATOM 752 O O . GLY A 1 98 ? 15.654 1.194 -13.762 1.00 63.12 98 GLY A O 1
ATOM 753 N N . ASP A 1 99 ? 14.041 0.325 -12.460 1.00 51.31 99 ASP A N 1
ATOM 754 C CA . ASP A 1 99 ? 13.740 1.559 -11.721 1.00 51.31 99 ASP A CA 1
ATOM 755 C C . ASP A 1 99 ? 14.482 1.687 -10.383 1.00 51.31 99 ASP A C 1
ATOM 757 O O . ASP A 1 99 ? 14.356 2.710 -9.714 1.00 51.31 99 ASP A O 1
ATOM 761 N N . GLU A 1 100 ? 15.317 0.711 -10.023 1.00 52.03 100 GLU A N 1
ATOM 762 C CA . GLU A 1 100 ? 16.014 0.670 -8.737 1.00 52.03 100 GLU A CA 1
ATOM 763 C C . GLU A 1 100 ? 17.491 1.060 -8.852 1.00 52.03 100 GLU A C 1
ATOM 765 O O . GLU A 1 100 ? 18.158 0.771 -9.847 1.00 52.03 100 GLU A O 1
ATOM 770 N N . VAL A 1 101 ? 18.019 1.709 -7.813 1.00 58.59 101 VAL A N 1
ATOM 771 C CA . VAL A 1 101 ? 19.438 2.043 -7.656 1.00 58.59 101 VAL A CA 1
ATOM 772 C C . VAL A 1 101 ? 20.057 1.124 -6.606 1.00 58.59 101 VAL A C 1
ATOM 774 O O . VAL A 1 101 ? 19.699 1.201 -5.438 1.00 58.59 101 VAL A O 1
ATOM 777 N N . VAL A 1 102 ? 21.017 0.293 -7.015 1.00 55.91 102 VAL A N 1
ATOM 778 C CA . VAL A 1 102 ? 21.715 -0.673 -6.149 1.00 55.91 102 VAL A CA 1
ATOM 779 C C . VAL A 1 102 ? 23.234 -0.516 -6.254 1.00 55.91 102 VAL A C 1
ATOM 781 O O . VAL A 1 102 ? 23.729 0.034 -7.242 1.00 55.91 102 VAL A O 1
ATOM 784 N N . PRO A 1 103 ? 24.028 -1.014 -5.293 1.00 66.00 103 PRO A N 1
ATOM 785 C CA . PRO A 1 103 ? 25.474 -1.078 -5.469 1.00 66.00 103 PRO A CA 1
ATOM 786 C C . PRO A 1 103 ? 25.854 -1.963 -6.673 1.00 66.00 103 PRO A C 1
ATOM 788 O O . PRO A 1 103 ? 25.292 -3.038 -6.871 1.00 66.00 103 PRO A O 1
ATOM 791 N N . ALA A 1 104 ? 26.852 -1.549 -7.456 1.00 68.62 104 ALA A N 1
ATOM 792 C CA . ALA A 1 104 ? 27.353 -2.250 -8.644 1.00 68.62 104 ALA A CA 1
ATOM 793 C C . ALA A 1 104 ? 27.726 -3.711 -8.353 1.00 68.62 104 ALA A C 1
ATOM 795 O O . ALA A 1 104 ? 27.410 -4.602 -9.131 1.00 68.62 104 ALA A O 1
ATOM 796 N N . ALA A 1 105 ? 28.319 -3.969 -7.187 1.00 57.06 105 ALA A N 1
ATOM 797 C CA . ALA A 1 10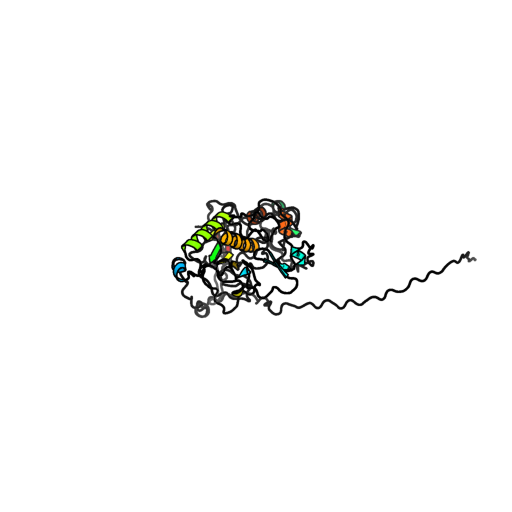5 ? 28.659 -5.321 -6.762 1.00 57.06 105 ALA A CA 1
ATOM 798 C C . ALA A 1 105 ? 27.420 -6.231 -6.642 1.00 57.06 105 ALA A C 1
ATOM 800 O O . ALA A 1 105 ? 27.493 -7.399 -7.009 1.00 57.06 105 ALA A O 1
ATOM 801 N N . VAL A 1 106 ? 26.278 -5.702 -6.180 1.00 58.72 106 VAL A N 1
ATOM 802 C CA . VAL A 1 106 ? 25.012 -6.454 -6.081 1.00 58.72 106 VAL A CA 1
ATOM 803 C C . VAL A 1 106 ? 24.488 -6.792 -7.474 1.00 58.72 106 VAL A C 1
ATOM 805 O O . VAL A 1 106 ? 24.138 -7.937 -7.745 1.00 58.72 106 VAL A O 1
ATOM 808 N N . ALA A 1 107 ? 24.516 -5.819 -8.388 1.00 60.34 107 ALA A N 1
ATOM 809 C CA . ALA A 1 107 ? 24.161 -6.023 -9.791 1.00 60.34 107 ALA A CA 1
ATOM 810 C C . ALA A 1 107 ? 25.042 -7.065 -10.503 1.00 60.34 107 ALA A C 1
ATOM 812 O O . ALA A 1 107 ? 24.582 -7.757 -11.408 1.00 60.34 107 ALA A O 1
ATOM 813 N N . GLU A 1 108 ? 26.303 -7.183 -10.090 1.00 71.12 108 GLU A N 1
ATOM 814 C CA . GLU A 1 108 ? 27.281 -8.147 -10.604 1.00 71.12 108 GLU A CA 1
ATOM 815 C C . GLU A 1 108 ? 27.209 -9.520 -9.901 1.00 71.12 108 GLU A C 1
ATOM 817 O O . GLU A 1 108 ? 28.020 -10.403 -10.186 1.00 71.12 108 GLU A O 1
ATOM 822 N N . GLY A 1 109 ? 26.224 -9.728 -9.017 1.00 44.72 109 GLY A N 1
ATOM 823 C CA . GLY A 1 109 ? 25.956 -11.011 -8.365 1.00 44.72 109 GLY A CA 1
ATOM 824 C C . GLY A 1 109 ? 26.732 -11.252 -7.068 1.00 44.72 109 GLY A C 1
ATOM 825 O O . GLY A 1 109 ? 26.916 -12.405 -6.677 1.00 44.72 109 GLY A O 1
ATOM 826 N N . ALA A 1 110 ? 27.218 -10.203 -6.397 1.00 49.69 110 ALA A N 1
ATOM 827 C CA . ALA A 1 110 ? 27.809 -10.346 -5.069 1.00 49.69 110 ALA A CA 1
ATOM 828 C C . ALA A 1 110 ? 26.758 -10.779 -4.032 1.00 49.69 110 ALA A C 1
ATOM 830 O O . ALA A 1 110 ? 25.672 -10.208 -3.954 1.00 49.69 110 ALA A O 1
ATOM 831 N N . GLU A 1 111 ? 27.123 -11.756 -3.196 1.00 35.88 111 GLU A N 1
ATOM 832 C CA . GLU A 1 111 ? 26.322 -12.183 -2.046 1.00 35.88 111 GLU A CA 1
ATOM 833 C C . GLU A 1 111 ? 26.319 -11.065 -0.990 1.00 35.88 111 GLU A C 1
ATOM 835 O O . GLU A 1 111 ? 27.369 -10.668 -0.473 1.00 35.88 111 GLU A O 1
ATOM 840 N N . VAL A 1 112 ? 25.138 -10.542 -0.673 1.00 42.69 112 VAL A N 1
ATOM 841 C CA . VAL A 1 112 ? 24.963 -9.505 0.345 1.00 42.69 112 VAL A CA 1
ATOM 842 C C . VAL A 1 112 ? 24.555 -10.167 1.652 1.00 42.69 112 VAL A C 1
ATOM 844 O O . VAL A 1 112 ? 23.534 -10.839 1.726 1.00 42.69 112 VAL A O 1
ATOM 847 N N . ARG A 1 113 ? 25.334 -9.950 2.714 1.00 33.16 113 ARG A N 1
ATOM 848 C CA . ARG A 1 113 ? 24.999 -10.443 4.056 1.00 33.16 113 ARG A CA 1
ATOM 849 C C . ARG A 1 113 ? 24.439 -9.314 4.904 1.00 33.16 113 ARG A C 1
ATOM 851 O O . ARG A 1 113 ? 25.134 -8.330 5.162 1.00 33.16 113 ARG A O 1
ATOM 858 N N . ALA A 1 114 ? 23.204 -9.476 5.367 1.00 31.58 114 ALA A N 1
ATOM 859 C CA . ALA A 1 114 ? 22.611 -8.586 6.354 1.00 31.58 114 ALA A CA 1
ATOM 860 C C . ALA A 1 114 ? 23.411 -8.624 7.672 1.00 31.58 114 ALA A C 1
ATOM 862 O O . ALA A 1 114 ? 23.917 -9.671 8.089 1.00 31.58 114 ALA A O 1
ATOM 863 N N . ARG A 1 115 ? 23.504 -7.485 8.373 1.00 27.86 115 ARG A N 1
ATOM 864 C CA . ARG A 1 115 ? 23.801 -7.520 9.813 1.00 27.86 115 ARG A CA 1
ATOM 865 C C . ARG A 1 115 ? 22.597 -8.153 10.523 1.00 27.86 115 ARG A C 1
ATOM 867 O O . ARG A 1 115 ? 21.473 -7.832 10.145 1.00 27.86 115 ARG A O 1
ATOM 874 N N . PRO A 1 116 ? 22.793 -8.967 11.572 1.00 28.53 116 PRO A N 1
ATOM 875 C CA . PRO A 1 116 ? 21.677 -9.416 12.389 1.00 28.53 116 PRO A CA 1
ATOM 876 C C . PRO A 1 116 ? 21.017 -8.186 13.021 1.00 28.53 116 PRO A C 1
ATOM 878 O O . PRO A 1 116 ? 21.640 -7.486 13.823 1.00 28.53 116 PRO A O 1
ATOM 881 N N . GLN A 1 117 ? 19.781 -7.884 12.622 1.00 31.28 117 GLN A N 1
ATOM 882 C CA . GLN A 1 117 ? 18.988 -6.856 13.282 1.00 31.28 117 GLN A CA 1
ATOM 883 C C . GLN A 1 117 ? 18.583 -7.379 14.662 1.00 31.28 117 GLN A C 1
ATOM 885 O O . GLN A 1 117 ? 17.902 -8.393 14.799 1.00 31.28 117 GLN A O 1
ATOM 890 N N . ALA A 1 118 ? 19.042 -6.694 15.706 1.00 27.44 118 ALA A N 1
ATOM 891 C CA . ALA A 1 118 ? 18.613 -6.943 17.071 1.00 27.44 118 ALA A CA 1
ATOM 892 C C . ALA A 1 118 ? 17.208 -6.353 17.263 1.00 27.44 118 ALA A C 1
ATOM 894 O O . ALA A 1 118 ? 17.064 -5.176 17.599 1.00 27.44 118 ALA A O 1
ATOM 895 N N . HIS A 1 119 ? 16.173 -7.167 17.058 1.00 30.05 119 HIS A N 1
ATOM 896 C CA . HIS A 1 119 ? 14.827 -6.845 17.523 1.00 30.05 119 HIS A CA 1
ATOM 897 C C . HIS A 1 119 ? 14.854 -6.734 19.056 1.00 30.05 119 HIS A C 1
ATOM 899 O O . HIS A 1 119 ? 15.135 -7.703 19.763 1.00 30.05 119 HIS A O 1
ATOM 905 N N . ARG A 1 120 ? 14.614 -5.530 19.593 1.00 25.77 120 ARG A N 1
ATOM 906 C CA . ARG A 1 120 ? 14.372 -5.351 21.029 1.00 25.77 120 ARG A CA 1
ATOM 907 C C . ARG A 1 120 ? 12.974 -5.865 21.351 1.00 25.77 120 ARG A C 1
ATOM 909 O O . ARG A 1 120 ? 11.982 -5.287 20.927 1.00 25.77 120 ARG A O 1
ATOM 916 N N . LEU A 1 121 ? 12.962 -6.939 22.126 1.00 29.00 121 LEU A N 1
ATOM 917 C CA . LEU A 1 121 ? 11.816 -7.547 22.781 1.00 29.00 121 LEU A CA 1
ATOM 918 C C . LEU A 1 121 ? 11.189 -6.559 23.777 1.00 29.00 121 LEU A C 1
ATOM 920 O O . LEU A 1 121 ? 11.887 -6.018 24.639 1.00 29.00 121 LEU A O 1
ATOM 924 N N . SER A 1 122 ? 9.876 -6.373 23.700 1.00 28.19 122 SER A N 1
ATOM 925 C CA . SER A 1 122 ? 9.071 -5.998 24.861 1.00 28.19 122 SER A CA 1
ATOM 926 C C . SER A 1 122 ? 7.953 -7.021 25.002 1.00 28.19 122 SER A C 1
ATOM 928 O O . SER A 1 122 ? 7.073 -7.096 24.148 1.00 28.19 122 SER A O 1
ATOM 930 N N . GLU A 1 123 ? 8.034 -7.820 26.061 1.00 28.19 123 GLU A N 1
ATOM 931 C CA . GLU A 1 123 ? 6.996 -8.751 26.491 1.00 28.19 123 GLU A CA 1
ATOM 932 C C . GLU A 1 123 ? 5.820 -7.957 27.072 1.00 28.19 123 GLU A C 1
ATOM 934 O O . GLU A 1 123 ? 6.008 -7.061 27.901 1.00 28.19 123 GLU A O 1
ATOM 939 N N . GLY A 1 124 ? 4.609 -8.280 26.630 1.00 29.17 124 GLY A N 1
ATOM 940 C CA . GLY A 1 124 ? 3.369 -7.779 27.203 1.00 29.17 124 GLY A CA 1
ATOM 941 C C . GLY A 1 124 ? 2.304 -8.861 27.104 1.00 29.17 124 GLY A C 1
ATOM 942 O O . GLY A 1 124 ? 1.893 -9.219 26.004 1.00 29.17 124 GLY A O 1
ATOM 943 N N . ASP A 1 125 ? 1.895 -9.384 28.258 1.00 34.03 125 ASP A N 1
ATOM 944 C CA . ASP A 1 125 ? 0.819 -10.362 28.396 1.00 34.03 125 ASP A CA 1
ATOM 945 C C . ASP A 1 125 ? -0.532 -9.726 28.016 1.00 34.03 125 ASP A C 1
ATOM 947 O O . ASP A 1 125 ? -0.935 -8.706 28.582 1.00 34.03 125 ASP A O 1
ATOM 951 N N . GLY A 1 126 ? -1.239 -10.343 27.068 1.00 29.97 126 GLY A N 1
ATOM 952 C CA . GLY A 1 126 ? -2.582 -9.975 26.612 1.00 29.97 126 GLY A CA 1
ATOM 953 C C . GLY A 1 126 ? -3.375 -11.232 26.250 1.00 29.97 126 GLY A C 1
ATOM 954 O O . GLY A 1 126 ? -2.788 -12.212 25.804 1.00 29.97 126 GLY A O 1
ATOM 955 N N . ALA A 1 127 ? -4.667 -11.222 26.564 1.00 31.41 127 ALA A N 1
ATOM 956 C CA . ALA A 1 127 ? -5.477 -12.375 26.940 1.00 31.41 127 ALA A CA 1
ATOM 957 C C . ALA A 1 127 ? -6.150 -13.161 25.797 1.00 31.41 127 ALA A C 1
ATOM 959 O O . ALA A 1 127 ? -6.571 -12.599 24.795 1.00 31.41 127 ALA A O 1
ATOM 960 N N . ASP A 1 128 ? -6.333 -14.455 26.079 1.00 36.19 128 ASP A N 1
ATOM 961 C CA . ASP A 1 128 ? -7.251 -15.460 25.521 1.00 36.19 128 ASP A CA 1
ATOM 962 C C . ASP A 1 128 ? -8.361 -14.968 24.561 1.00 36.19 128 ASP A C 1
ATOM 964 O O . ASP A 1 128 ? -9.534 -14.866 24.930 1.00 36.19 128 ASP A O 1
ATOM 968 N N . ALA A 1 129 ? -8.019 -14.807 23.283 1.00 36.59 129 ALA A N 1
ATOM 969 C CA . ALA A 1 129 ? -8.940 -15.040 22.174 1.00 36.59 129 ALA A CA 1
ATOM 970 C C . ALA A 1 129 ? -8.535 -16.364 21.514 1.00 36.59 129 ALA A C 1
ATOM 972 O O . ALA A 1 129 ? -7.380 -16.529 21.142 1.00 36.59 129 ALA A O 1
ATOM 973 N N . GLN A 1 130 ? -9.447 -17.336 21.414 1.00 44.28 130 GLN A N 1
ATOM 974 C CA . GLN A 1 130 ? -9.191 -18.620 20.744 1.00 44.28 130 GLN A CA 1
ATOM 975 C C . GLN A 1 130 ? -9.306 -18.434 19.221 1.00 44.28 130 GLN A C 1
ATOM 977 O O . GLN A 1 130 ? -10.436 -18.312 18.739 1.00 44.28 130 GLN A O 1
ATOM 982 N N . PRO A 1 131 ? -8.204 -18.431 18.443 1.00 43.41 131 PRO A N 1
ATOM 983 C CA . PRO A 1 131 ? -8.267 -18.352 16.993 1.00 43.41 131 PRO A CA 1
ATOM 984 C C . PRO A 1 131 ? -8.311 -19.777 16.419 1.00 43.41 131 PRO A C 1
ATOM 986 O O . PRO A 1 131 ? -7.853 -20.738 17.043 1.00 43.41 131 PRO A O 1
ATOM 989 N N . ALA A 1 132 ? -8.817 -19.938 15.199 1.00 43.44 132 ALA A N 1
ATOM 990 C CA . ALA A 1 132 ? -8.383 -21.074 14.388 1.00 43.44 132 ALA A CA 1
ATOM 991 C C . ALA A 1 132 ? -6.841 -21.042 14.324 1.00 43.44 132 ALA A C 1
ATOM 993 O O . ALA A 1 132 ? -6.262 -19.967 14.181 1.00 43.44 132 ALA A O 1
ATOM 994 N N . LEU A 1 133 ? -6.204 -22.188 14.576 1.00 53.66 133 LEU A N 1
ATOM 995 C CA . LEU A 1 133 ? -4.871 -22.279 15.167 1.00 53.66 133 LEU A CA 1
ATOM 996 C C . LEU A 1 133 ? -3.826 -21.423 14.440 1.00 53.66 133 LEU A C 1
ATOM 998 O O . LEU A 1 133 ? -3.499 -21.658 13.285 1.00 53.66 133 LEU A O 1
ATOM 1002 N N . VAL A 1 134 ? -3.207 -20.513 15.184 1.00 55.44 134 VAL A N 1
ATOM 1003 C CA . VAL A 1 134 ? -1.902 -19.907 14.874 1.00 55.44 134 VAL A CA 1
ATOM 1004 C C . VAL A 1 134 ? -0.897 -20.938 14.329 1.00 55.44 134 VAL A C 1
ATOM 1006 O O . VAL A 1 134 ? -0.192 -20.658 13.360 1.00 55.44 134 VAL A O 1
ATOM 1009 N N . ASP A 1 135 ? -0.904 -22.151 14.894 1.00 57.00 135 ASP A N 1
ATOM 1010 C CA . ASP A 1 135 ? -0.051 -23.272 14.478 1.00 57.00 135 ASP A CA 1
ATOM 1011 C C . ASP A 1 135 ? -0.362 -23.794 13.060 1.00 57.00 135 ASP A C 1
ATOM 1013 O O . ASP A 1 135 ? 0.517 -24.371 12.418 1.00 57.00 135 ASP A O 1
ATOM 1017 N N . ASP A 1 136 ? -1.586 -23.594 12.555 1.00 63.75 136 ASP A N 1
ATOM 1018 C CA . ASP A 1 136 ? -1.973 -23.970 11.188 1.00 63.75 136 ASP A CA 1
ATOM 1019 C C . ASP A 1 136 ? -1.501 -22.930 10.154 1.00 63.75 136 ASP A C 1
ATOM 1021 O O . ASP A 1 136 ? -1.365 -23.261 8.975 1.00 63.75 136 ASP A O 1
ATOM 1025 N N . ILE A 1 137 ? -1.241 -21.684 10.577 1.00 68.81 137 ILE A N 1
ATOM 1026 C CA . ILE A 1 137 ? -0.822 -20.590 9.684 1.00 68.81 137 ILE A CA 1
ATOM 1027 C C . ILE A 1 137 ? 0.705 -20.488 9.609 1.00 68.81 137 ILE A C 1
ATOM 1029 O O . ILE A 1 137 ? 1.259 -20.288 8.527 1.00 68.81 137 ILE A O 1
ATOM 1033 N N . CYS A 1 138 ? 1.401 -20.663 10.736 1.00 78.94 138 CYS A N 1
ATOM 1034 C CA . CYS A 1 138 ? 2.856 -20.619 10.777 1.00 78.94 138 CYS A CA 1
ATOM 1035 C C . CYS A 1 138 ? 3.447 -21.683 11.706 1.00 78.94 138 CYS A C 1
ATOM 1037 O O . CYS A 1 138 ? 3.191 -21.699 12.904 1.00 78.94 138 CYS A O 1
ATOM 1039 N N . ALA A 1 139 ? 4.356 -22.503 11.172 1.00 79.94 139 ALA A N 1
ATOM 1040 C CA . ALA A 1 139 ? 5.121 -23.475 11.961 1.00 79.94 139 ALA A CA 1
ATOM 1041 C C . ALA A 1 139 ? 6.246 -22.846 12.819 1.00 79.94 139 ALA A C 1
ATOM 1043 O O . ALA A 1 139 ? 6.907 -23.552 13.582 1.00 79.94 139 ALA A O 1
ATOM 1044 N N . PHE A 1 140 ? 6.498 -21.541 12.669 1.00 81.50 140 PHE A N 1
ATOM 1045 C CA . PHE A 1 140 ? 7.599 -20.789 13.290 1.00 81.50 140 PHE A CA 1
ATOM 1046 C C . PHE A 1 140 ? 7.148 -19.428 13.871 1.00 81.50 140 PHE A C 1
ATOM 1048 O O . PHE A 1 140 ? 7.741 -18.395 13.548 1.00 81.50 140 PHE A O 1
ATOM 1055 N N . PRO A 1 141 ? 6.095 -19.381 14.708 1.00 77.19 141 PRO A N 1
ATOM 1056 C CA . PRO A 1 141 ? 5.530 -18.119 15.199 1.00 77.19 141 PRO A CA 1
ATOM 1057 C C . PRO A 1 141 ? 6.488 -17.352 16.130 1.00 77.19 141 PRO A C 1
ATOM 1059 O O . PRO A 1 141 ? 6.321 -16.164 16.370 1.00 77.19 141 PRO A O 1
ATOM 1062 N N . ASP A 1 142 ? 7.531 -18.004 16.642 1.00 78.75 142 ASP A N 1
ATOM 1063 C CA . ASP A 1 142 ? 8.588 -17.387 17.444 1.00 78.75 142 ASP A CA 1
ATOM 1064 C C . ASP A 1 142 ? 9.585 -16.555 16.616 1.00 78.75 142 ASP A C 1
ATOM 1066 O O . ASP A 1 142 ? 10.394 -15.813 17.175 1.00 78.75 142 ASP A O 1
ATOM 1070 N N . GLN A 1 143 ? 9.544 -16.686 15.288 1.00 79.12 143 GLN A N 1
ATOM 1071 C CA . GLN A 1 143 ? 10.447 -16.008 14.358 1.00 79.12 143 GLN A CA 1
ATOM 1072 C C . GLN A 1 143 ? 9.790 -14.840 13.617 1.00 79.12 143 GLN A C 1
ATOM 1074 O O . GLN A 1 143 ? 10.485 -14.133 12.885 1.00 79.12 143 GLN A O 1
ATOM 1079 N N . VAL A 1 144 ? 8.489 -14.605 13.807 1.00 78.75 144 VAL A N 1
ATOM 1080 C CA . VAL A 1 144 ? 7.806 -13.402 13.309 1.00 78.75 144 VAL A CA 1
ATOM 1081 C C . VAL A 1 144 ? 7.896 -12.252 14.323 1.00 78.75 144 VAL A C 1
ATOM 1083 O O . VAL A 1 144 ? 8.084 -12.494 15.519 1.00 78.75 144 VAL A O 1
ATOM 1086 N N . PRO A 1 145 ? 7.787 -10.983 13.880 1.00 74.75 145 PRO A N 1
ATOM 1087 C CA . PRO A 1 145 ? 7.646 -9.850 14.789 1.00 74.75 145 PRO A CA 1
ATOM 1088 C C . PRO A 1 145 ? 6.553 -10.066 15.857 1.00 74.75 145 PRO A C 1
ATOM 1090 O O . PRO A 1 145 ? 5.488 -10.600 15.542 1.00 74.75 145 PRO A O 1
ATOM 1093 N N . PRO A 1 146 ? 6.769 -9.628 17.116 1.00 69.81 146 PRO A N 1
ATOM 1094 C CA . PRO A 1 146 ? 5.762 -9.749 18.168 1.00 69.81 146 PRO A CA 1
ATOM 1095 C C . PRO A 1 146 ? 4.425 -9.113 17.770 1.00 69.81 146 PRO A C 1
ATOM 1097 O O . PRO A 1 146 ? 4.403 -8.000 17.251 1.00 69.81 146 PRO A O 1
ATOM 1100 N N . GLY A 1 147 ? 3.319 -9.801 18.057 1.00 66.56 147 GLY A N 1
ATOM 1101 C CA . GLY A 1 147 ? 1.966 -9.369 17.675 1.00 66.56 147 GLY A CA 1
ATOM 1102 C C . GLY A 1 147 ? 1.440 -10.051 16.410 1.00 66.56 147 GLY A C 1
ATOM 1103 O O . GLY A 1 147 ? 0.229 -10.134 16.229 1.00 66.56 147 GLY A O 1
ATOM 1104 N N . ILE A 1 148 ? 2.326 -10.615 15.588 1.00 71.06 148 ILE A N 1
ATOM 1105 C CA . ILE A 1 148 ? 1.955 -11.434 14.433 1.00 71.06 148 ILE A CA 1
ATOM 1106 C C . ILE A 1 148 ? 1.744 -12.877 14.896 1.00 71.06 148 ILE A C 1
ATOM 1108 O O . ILE A 1 148 ? 2.547 -13.414 15.657 1.00 71.06 148 ILE A O 1
ATOM 1112 N N . TYR A 1 149 ? 0.632 -13.489 14.482 1.00 72.00 149 TYR A N 1
ATOM 1113 C CA . TYR A 1 149 ? 0.218 -14.836 14.897 1.00 72.00 149 TYR A CA 1
ATOM 1114 C C . TYR A 1 149 ? 0.145 -15.065 16.414 1.00 72.00 149 TYR A C 1
ATOM 1116 O O . TYR A 1 149 ? 0.232 -16.192 16.878 1.00 72.00 149 TYR A O 1
ATOM 1124 N N . THR A 1 150 ? -0.033 -14.026 17.227 1.00 66.44 150 THR A N 1
ATOM 1125 C CA . THR A 1 150 ? -0.161 -14.196 18.686 1.00 66.44 150 THR A CA 1
ATOM 1126 C C . THR A 1 150 ? -1.612 -14.308 19.148 1.00 66.44 150 THR A C 1
ATOM 1128 O O . THR A 1 150 ? -1.857 -14.588 20.317 1.00 66.44 150 THR A O 1
ATOM 1131 N N . GLY A 1 151 ? -2.581 -14.043 18.263 1.00 64.62 151 GLY A N 1
ATOM 1132 C CA . GLY A 1 151 ? -3.993 -13.875 18.627 1.00 64.62 151 GLY A CA 1
ATOM 1133 C C . GLY A 1 151 ? -4.306 -12.529 19.298 1.00 64.62 151 GLY A C 1
ATOM 1134 O O . GLY A 1 151 ? -5.475 -12.181 19.441 1.00 64.62 151 GLY A O 1
ATOM 1135 N N . ASN A 1 152 ? -3.281 -11.744 19.653 1.00 66.88 152 ASN A N 1
ATOM 1136 C CA . ASN A 1 152 ? -3.406 -10.419 20.259 1.00 66.88 152 ASN A CA 1
ATOM 1137 C C . ASN A 1 152 ? -3.398 -9.337 19.179 1.00 66.88 152 ASN A C 1
ATOM 1139 O O . ASN A 1 152 ? -2.438 -8.576 19.035 1.00 66.88 152 ASN A O 1
ATOM 1143 N N . PHE A 1 153 ? -4.470 -9.297 18.397 1.00 67.19 153 PHE A N 1
ATOM 1144 C CA . PHE A 1 153 ? -4.619 -8.331 17.318 1.00 67.19 153 PHE A CA 1
ATOM 1145 C C . PHE A 1 153 ? -5.002 -6.948 17.853 1.00 67.19 153 PHE A C 1
ATOM 1147 O O . PHE A 1 153 ? -5.751 -6.811 18.824 1.00 67.19 153 PHE A O 1
ATOM 1154 N N . LEU A 1 154 ? -4.514 -5.900 17.183 1.00 68.88 154 LEU A N 1
ATOM 1155 C CA . LEU A 1 154 ? -5.144 -4.588 17.296 1.00 68.88 154 LEU A CA 1
ATOM 1156 C C . LEU A 1 154 ? -6.585 -4.700 16.772 1.00 68.88 154 LEU A C 1
ATOM 1158 O O . LEU A 1 154 ? -6.790 -5.399 15.781 1.00 68.88 154 LEU A O 1
ATOM 1162 N N . PRO A 1 155 ? -7.569 -4.001 17.365 1.00 68.75 155 PRO A N 1
ATOM 1163 C CA . PRO A 1 155 ? -8.928 -4.007 16.843 1.00 68.75 155 PRO A CA 1
ATOM 1164 C C . PRO A 1 155 ? -8.960 -3.646 15.349 1.00 68.75 155 PRO A C 1
ATOM 1166 O O . PRO A 1 155 ? -8.550 -2.549 14.957 1.00 68.75 155 PRO A O 1
ATOM 1169 N N . GLY A 1 156 ? -9.455 -4.566 14.524 1.00 70.12 156 GLY A N 1
ATOM 1170 C CA . GLY A 1 156 ? -9.558 -4.445 13.072 1.00 70.12 156 GLY A CA 1
ATOM 1171 C C . GLY A 1 156 ? -8.396 -5.098 12.321 1.00 70.12 156 GLY A C 1
ATOM 1172 O O . GLY A 1 156 ? -8.440 -5.152 11.092 1.00 70.12 156 GLY A O 1
ATOM 1173 N N . ALA A 1 157 ? -7.379 -5.590 13.030 1.00 75.88 157 ALA A N 1
ATOM 1174 C CA . ALA A 1 157 ? -6.227 -6.283 12.468 1.00 75.88 157 ALA A CA 1
ATOM 1175 C C . ALA A 1 157 ? -6.367 -7.814 12.469 1.00 75.88 157 ALA A C 1
ATOM 1177 O O . ALA A 1 157 ? -5.434 -8.487 12.046 1.00 75.88 157 ALA A O 1
ATOM 1178 N N . GLU A 1 158 ? -7.489 -8.355 12.946 1.00 80.44 158 GLU A N 1
ATOM 1179 C CA . GLU A 1 158 ? -7.740 -9.790 13.088 1.00 80.44 158 GLU A CA 1
ATOM 1180 C C . GLU A 1 158 ? -7.717 -10.503 11.730 1.00 80.44 158 GLU A C 1
ATOM 1182 O O . GLU A 1 158 ? -8.323 -10.030 10.773 1.00 80.44 158 GLU A O 1
ATOM 1187 N N . TYR A 1 159 ? -7.059 -11.660 11.633 1.00 81.69 159 TYR A N 1
ATOM 1188 C CA . TYR A 1 159 ? -7.000 -12.426 10.383 1.00 81.69 159 TYR A CA 1
ATOM 1189 C C . TYR A 1 159 ? -8.059 -13.541 10.298 1.00 81.69 159 TYR A C 1
ATOM 1191 O O . TYR A 1 159 ? -8.365 -14.171 11.313 1.00 81.69 159 TYR A O 1
ATOM 1199 N N . PRO A 1 160 ? -8.548 -13.864 9.083 1.00 83.00 160 PRO A N 1
ATOM 1200 C CA . PRO A 1 160 ? -8.395 -13.078 7.857 1.00 83.00 160 PRO A CA 1
ATOM 1201 C C . PRO A 1 160 ? -9.277 -11.816 7.901 1.00 83.00 160 PRO A C 1
ATOM 1203 O O . PRO A 1 160 ? -10.397 -11.847 8.413 1.00 83.00 160 PRO A O 1
ATOM 1206 N N . ARG A 1 161 ? -8.809 -10.706 7.323 1.00 86.19 161 ARG A N 1
ATOM 1207 C CA . ARG A 1 161 ? -9.551 -9.431 7.275 1.00 86.19 161 ARG A CA 1
ATOM 1208 C C . ARG A 1 161 ? -9.920 -8.996 5.873 1.00 86.19 161 ARG A C 1
ATOM 1210 O O . ARG A 1 161 ? -9.525 -9.598 4.877 1.00 86.19 161 ARG A O 1
ATOM 1217 N N . ARG A 1 162 ? -10.663 -7.898 5.792 1.00 89.12 162 ARG A N 1
ATOM 1218 C CA . ARG A 1 162 ? -10.939 -7.199 4.541 1.00 89.12 162 ARG A CA 1
ATOM 1219 C C . ARG A 1 162 ? -10.157 -5.892 4.455 1.00 89.12 162 ARG A C 1
ATOM 1221 O O . ARG A 1 162 ? -9.972 -5.193 5.448 1.00 89.12 162 ARG A O 1
ATOM 1228 N N . GLY A 1 163 ? -9.684 -5.564 3.256 1.00 90.38 163 GLY A N 1
ATOM 1229 C CA . GLY A 1 163 ? -8.761 -4.453 3.015 1.00 90.38 163 GLY A CA 1
ATOM 1230 C C . GLY A 1 163 ? -9.386 -3.296 2.254 1.00 90.38 163 GLY A C 1
ATOM 1231 O O . GLY A 1 163 ? -10.327 -3.470 1.479 1.00 90.38 163 GLY A O 1
ATOM 1232 N N . THR A 1 164 ? -8.859 -2.093 2.458 1.00 93.00 164 THR A N 1
ATOM 1233 C CA . THR A 1 164 ? -9.147 -0.938 1.599 1.00 93.00 164 THR A CA 1
ATOM 1234 C C . THR A 1 164 ? -7.830 -0.306 1.170 1.00 93.00 164 THR A C 1
ATOM 1236 O O . THR A 1 164 ? -7.018 0.065 2.014 1.00 93.00 164 THR A O 1
ATOM 1239 N N . ILE A 1 165 ? -7.652 -0.149 -0.137 1.00 96.62 165 ILE A N 1
ATOM 1240 C CA . ILE A 1 165 ? -6.572 0.628 -0.742 1.00 96.62 165 ILE A CA 1
ATOM 1241 C C . ILE A 1 165 ? -7.186 1.921 -1.270 1.00 96.62 165 ILE A C 1
ATOM 1243 O O . ILE A 1 165 ? -8.152 1.880 -2.033 1.00 96.62 165 ILE A O 1
ATOM 1247 N N . TYR A 1 166 ? -6.634 3.067 -0.883 1.00 97.88 166 TYR A N 1
ATOM 1248 C CA . TYR A 1 166 ? -6.962 4.355 -1.483 1.00 97.88 166 TYR A CA 1
ATOM 1249 C C . TYR A 1 166 ? -5.853 4.793 -2.435 1.00 97.88 166 TYR A C 1
ATOM 1251 O O . TYR A 1 166 ? -4.723 5.041 -2.013 1.00 97.88 166 TYR A O 1
ATOM 1259 N N . LEU A 1 167 ? -6.192 4.939 -3.713 1.00 98.44 167 LEU A N 1
ATOM 1260 C CA . LEU A 1 167 ? -5.289 5.493 -4.716 1.00 98.44 167 LEU A CA 1
ATOM 1261 C C . LEU A 1 167 ? -5.510 7.003 -4.810 1.00 98.44 167 LEU A C 1
ATOM 1263 O O . LEU A 1 167 ? -6.510 7.471 -5.357 1.00 98.44 167 LEU A O 1
ATOM 1267 N N . ASN A 1 168 ? -4.569 7.776 -4.273 1.00 97.75 168 ASN A N 1
ATOM 1268 C CA . ASN A 1 168 ? -4.637 9.228 -4.275 1.00 97.75 168 ASN A CA 1
ATOM 1269 C C . ASN A 1 168 ? -3.966 9.810 -5.528 1.00 97.75 168 ASN A C 1
ATOM 1271 O O . ASN A 1 168 ? -2.757 10.039 -5.551 1.00 97.75 168 ASN A O 1
ATOM 1275 N N . PHE A 1 169 ? -4.772 10.101 -6.550 1.00 97.50 169 PHE A N 1
ATOM 1276 C CA . PHE A 1 169 ? -4.329 10.777 -7.777 1.00 97.50 169 PHE A CA 1
ATOM 1277 C C . PHE A 1 169 ? -4.358 12.308 -7.681 1.00 97.50 169 PHE A C 1
ATOM 1279 O O . PHE A 1 169 ? -3.854 12.993 -8.566 1.00 97.50 169 PHE A O 1
ATOM 1286 N N . VAL A 1 170 ? -4.982 12.873 -6.648 1.00 96.19 170 VAL A N 1
ATOM 1287 C CA . VAL A 1 170 ? -5.304 14.308 -6.590 1.00 96.19 170 VAL A CA 1
ATOM 1288 C C . VAL A 1 170 ? -4.263 15.129 -5.823 1.00 96.19 170 VAL A C 1
ATOM 1290 O O . VAL A 1 170 ? -4.365 16.353 -5.764 1.00 96.19 170 VAL A O 1
ATOM 1293 N N . GLY A 1 171 ? -3.232 14.469 -5.289 1.00 94.44 171 GLY A N 1
ATOM 1294 C CA . GLY A 1 171 ? -2.200 15.088 -4.461 1.00 94.44 171 GLY A CA 1
ATOM 1295 C C . GLY A 1 171 ? -2.649 15.289 -3.010 1.00 94.44 171 GLY A C 1
ATOM 1296 O O . GLY A 1 171 ? -3.806 15.065 -2.655 1.00 94.44 171 GLY A O 1
ATOM 1297 N N . ALA A 1 172 ? -1.717 15.677 -2.139 1.00 94.56 172 ALA A N 1
ATOM 1298 C CA . ALA A 1 172 ? -1.994 15.964 -0.727 1.00 94.56 172 ALA A CA 1
ATOM 1299 C C . ALA A 1 172 ? -0.844 16.738 -0.067 1.00 94.56 172 ALA A C 1
ATOM 1301 O O . ALA A 1 172 ? 0.296 16.704 -0.527 1.00 94.56 172 ALA A O 1
ATOM 1302 N N . ASP A 1 173 ? -1.133 17.403 1.053 1.00 93.94 173 ASP A N 1
ATOM 1303 C CA . ASP A 1 173 ? -0.098 17.888 1.970 1.00 93.94 173 ASP A CA 1
ATOM 1304 C C . ASP A 1 173 ? 0.148 16.826 3.047 1.00 93.94 173 ASP A C 1
ATOM 1306 O O . ASP A 1 173 ? -0.632 16.709 3.995 1.00 93.94 173 ASP A O 1
ATOM 1310 N N . LEU A 1 174 ? 1.242 16.079 2.920 1.00 93.38 174 LEU A N 1
ATOM 1311 C CA . LEU A 1 174 ? 1.646 15.078 3.906 1.00 93.38 174 LEU A CA 1
ATOM 1312 C C . LEU A 1 174 ? 2.571 15.688 4.973 1.00 93.38 174 LEU A C 1
ATOM 1314 O O . LEU A 1 174 ? 3.219 16.717 4.762 1.00 93.38 174 LEU A O 1
ATOM 1318 N N . ILE A 1 175 ? 2.632 15.058 6.143 1.00 92.25 175 ILE A N 1
ATOM 1319 C CA . ILE A 1 175 ? 3.482 15.464 7.265 1.00 92.25 175 ILE A CA 1
ATOM 1320 C C . ILE A 1 175 ? 4.451 14.336 7.609 1.00 92.25 175 ILE A C 1
ATOM 1322 O O . ILE A 1 175 ? 4.043 13.198 7.824 1.00 92.25 175 ILE A O 1
ATOM 1326 N N . ASN A 1 176 ? 5.726 14.693 7.757 1.00 91.44 176 ASN A N 1
ATOM 1327 C CA . ASN A 1 176 ? 6.744 13.813 8.318 1.00 91.44 176 ASN A CA 1
ATOM 1328 C C . ASN A 1 176 ? 6.900 14.040 9.833 1.00 91.44 176 ASN A C 1
ATOM 1330 O O . ASN A 1 176 ? 6.696 15.153 10.327 1.00 91.44 176 ASN A O 1
ATOM 1334 N N . GLY A 1 177 ? 7.307 12.997 10.557 1.00 81.81 177 GLY A N 1
ATOM 1335 C CA . GLY A 1 177 ? 7.692 13.045 11.971 1.00 81.81 177 GLY A CA 1
ATOM 1336 C C . GLY A 1 177 ? 6.742 12.335 12.937 1.00 81.81 177 GLY A C 1
ATOM 1337 O O . GLY A 1 177 ? 7.061 12.248 14.119 1.00 81.81 177 GLY A O 1
ATOM 1338 N N . ASN A 1 178 ? 5.617 11.799 12.451 1.00 85.00 178 ASN A N 1
ATOM 1339 C CA . ASN A 1 178 ? 4.582 11.152 13.273 1.00 85.00 178 ASN A CA 1
ATOM 1340 C C . ASN A 1 178 ? 4.345 9.670 12.913 1.00 85.00 178 ASN A C 1
ATOM 1342 O O . ASN A 1 178 ? 3.291 9.125 13.232 1.00 85.00 178 ASN A O 1
ATOM 1346 N N . GLY A 1 179 ? 5.307 9.027 12.243 1.00 88.00 179 GLY A N 1
ATOM 1347 C CA . GLY A 1 179 ? 5.149 7.667 11.717 1.00 88.00 179 GLY A CA 1
ATOM 1348 C C . GLY A 1 179 ? 4.275 7.616 10.460 1.00 88.00 179 GLY A C 1
ATOM 1349 O O . GLY A 1 179 ? 4.187 8.599 9.723 1.00 88.00 179 GLY A O 1
ATOM 1350 N N . GLU A 1 180 ? 3.645 6.464 10.235 1.00 90.00 180 GLU A N 1
ATOM 1351 C CA . GLU A 1 180 ? 2.731 6.203 9.120 1.00 90.00 180 GLU A CA 1
ATOM 1352 C C . GLU A 1 180 ? 1.274 6.275 9.589 1.00 90.00 180 GLU A C 1
ATOM 1354 O O . GLU A 1 180 ? 0.879 5.609 10.549 1.00 90.00 180 GLU A O 1
ATOM 1359 N N . ASN A 1 181 ? 0.469 7.112 8.932 1.00 92.62 181 ASN A N 1
ATOM 1360 C CA . ASN A 1 181 ? -0.976 7.142 9.119 1.00 92.62 181 ASN A CA 1
ATOM 1361 C C . ASN A 1 181 ? -1.667 7.771 7.904 1.00 92.62 181 ASN A C 1
ATOM 1363 O O . ASN A 1 181 ? -1.839 8.991 7.807 1.00 92.62 181 ASN A O 1
ATOM 1367 N N . SER A 1 182 ? -2.144 6.905 7.021 1.00 93.88 182 SER A N 1
ATOM 1368 C CA . SER A 1 182 ? -2.905 7.227 5.823 1.00 93.88 182 SER A CA 1
ATOM 1369 C C . SER A 1 182 ? -4.135 8.076 6.081 1.00 93.88 182 SER A C 1
ATOM 1371 O O . SER A 1 182 ? -4.507 8.827 5.195 1.00 93.88 182 SER A O 1
ATOM 1373 N N . ALA A 1 183 ? -4.761 8.020 7.259 1.00 90.00 183 ALA A N 1
ATOM 1374 C CA . ALA A 1 183 ? -5.967 8.781 7.576 1.00 90.00 183 ALA A CA 1
ATOM 1375 C C . ALA A 1 183 ? -5.696 10.200 8.092 1.00 90.00 183 ALA A C 1
ATOM 1377 O O . ALA A 1 183 ? -6.593 11.042 8.050 1.00 90.00 183 ALA A O 1
ATOM 1378 N N . GLU A 1 184 ? -4.478 10.457 8.564 1.00 91.31 184 GLU A N 1
ATOM 1379 C CA . GLU A 1 184 ? -4.060 11.740 9.142 1.00 91.31 184 GLU A CA 1
ATOM 1380 C C . GLU A 1 184 ? -2.960 12.425 8.305 1.00 91.31 184 GLU A C 1
ATOM 1382 O O . GLU A 1 184 ? -2.389 13.427 8.732 1.00 91.31 184 GLU A O 1
ATOM 1387 N N . ASP A 1 185 ? -2.691 11.912 7.096 1.00 93.38 185 ASP A N 1
ATOM 1388 C CA . ASP A 1 185 ? -1.662 12.409 6.171 1.00 93.38 185 ASP A CA 1
ATOM 1389 C C . ASP A 1 185 ? -0.236 12.315 6.737 1.00 93.38 185 ASP A C 1
ATOM 1391 O O . ASP A 1 185 ? 0.602 13.179 6.474 1.00 93.38 185 ASP A O 1
ATOM 1395 N N . TYR A 1 186 ? 0.058 11.285 7.535 1.00 94.25 186 TYR A N 1
ATOM 1396 C CA . TYR A 1 186 ? 1.398 11.069 8.087 1.00 94.25 186 TYR A CA 1
ATOM 1397 C C . TYR A 1 186 ? 2.159 10.030 7.276 1.00 94.25 186 TYR A C 1
ATOM 1399 O O . TYR A 1 186 ? 1.639 8.945 7.024 1.00 94.25 186 TYR A O 1
ATOM 1407 N N . SER A 1 187 ? 3.388 10.371 6.892 1.00 94.88 187 SER A N 1
ATOM 1408 C CA . SER A 1 187 ? 4.325 9.431 6.287 1.00 94.88 187 SER A CA 1
ATOM 1409 C C . SER A 1 187 ? 5.761 9.812 6.626 1.00 94.88 187 SER A C 1
ATOM 1411 O O . SER A 1 187 ? 6.146 10.982 6.533 1.00 94.88 187 SER A O 1
ATOM 1413 N N . VAL A 1 188 ? 6.586 8.822 6.954 1.00 92.44 188 VAL A N 1
ATOM 1414 C CA . VAL A 1 188 ? 8.028 8.994 7.185 1.00 92.44 188 VAL A CA 1
ATOM 1415 C C . VAL A 1 188 ? 8.783 9.342 5.898 1.00 92.44 188 VAL A C 1
ATOM 1417 O O . VAL A 1 188 ? 9.904 9.856 5.951 1.00 92.44 188 VAL A O 1
ATOM 1420 N N . LEU A 1 189 ? 8.155 9.107 4.745 1.00 93.81 189 LEU A N 1
ATOM 1421 C CA . LEU A 1 189 ? 8.698 9.394 3.420 1.00 93.81 189 LEU A CA 1
ATOM 1422 C C . LEU A 1 189 ? 8.282 10.775 2.897 1.00 93.81 189 LEU A C 1
ATOM 1424 O O . LEU A 1 189 ? 8.863 11.281 1.940 1.00 93.81 189 LEU A O 1
ATOM 1428 N N . ALA A 1 190 ? 7.306 11.431 3.523 1.00 94.00 190 ALA A N 1
ATOM 1429 C CA . ALA A 1 190 ? 6.853 12.748 3.096 1.00 94.00 190 ALA A CA 1
ATOM 1430 C C . ALA A 1 190 ? 7.893 13.852 3.357 1.00 94.00 190 ALA A C 1
ATOM 1432 O O . ALA A 1 190 ? 8.685 13.794 4.300 1.00 94.00 190 ALA A O 1
ATOM 1433 N N . LEU A 1 191 ? 7.838 14.927 2.570 1.00 92.38 191 LEU A N 1
ATOM 1434 C CA . LEU A 1 191 ? 8.520 16.184 2.878 1.00 92.38 191 LEU A CA 1
ATOM 1435 C C . LEU A 1 191 ? 7.583 17.112 3.670 1.00 92.38 191 LEU A C 1
ATOM 1437 O O . LEU A 1 191 ? 6.501 17.469 3.211 1.00 92.38 191 LEU A O 1
ATOM 1441 N N . THR A 1 192 ? 7.995 17.554 4.860 1.00 85.44 192 THR A N 1
ATOM 1442 C CA . THR A 1 192 ? 7.189 18.492 5.662 1.00 85.44 192 THR A CA 1
ATOM 1443 C C . THR A 1 192 ? 7.081 19.858 4.974 1.00 85.44 192 THR A C 1
ATOM 1445 O O . THR A 1 192 ? 8.081 20.412 4.520 1.00 85.44 192 THR A O 1
ATOM 1448 N N . ASN A 1 193 ? 5.874 20.442 4.960 1.00 85.62 193 ASN A N 1
ATOM 1449 C CA . ASN A 1 193 ? 5.535 21.697 4.261 1.00 85.62 193 ASN A CA 1
ATOM 1450 C C . ASN A 1 193 ? 5.672 21.634 2.729 1.00 85.62 193 ASN A C 1
ATOM 1452 O O . ASN A 1 193 ? 5.785 22.674 2.076 1.00 85.62 193 ASN A O 1
ATOM 1456 N N . HIS A 1 194 ? 5.647 20.434 2.158 1.00 90.88 194 HIS A N 1
ATOM 1457 C CA . HIS A 1 194 ? 5.619 20.214 0.722 1.00 90.88 194 HIS A CA 1
ATOM 1458 C C . HIS A 1 194 ? 4.237 19.708 0.301 1.00 90.88 194 HIS A C 1
ATOM 1460 O O . HIS A 1 194 ? 3.622 18.899 0.995 1.00 90.88 194 HIS A O 1
ATOM 1466 N N . HIS A 1 195 ? 3.753 20.203 -0.836 1.00 94.00 195 HIS A N 1
ATOM 1467 C CA . HIS A 1 195 ? 2.525 19.712 -1.445 1.00 94.00 195 HIS A CA 1
ATOM 1468 C C . HIS A 1 195 ? 2.883 18.638 -2.467 1.00 94.00 195 HIS A C 1
ATOM 1470 O O . HIS A 1 195 ? 3.503 18.962 -3.481 1.00 94.00 195 HIS A O 1
ATOM 1476 N N . TYR A 1 196 ? 2.477 17.396 -2.212 1.00 95.12 196 TYR A N 1
ATOM 1477 C CA . TYR A 1 196 ? 2.634 16.321 -3.180 1.00 95.12 196 TYR A CA 1
ATOM 1478 C C . TYR A 1 196 ? 1.678 16.564 -4.356 1.00 95.12 196 TYR A C 1
ATOM 1480 O O . TYR A 1 196 ? 0.474 16.730 -4.126 1.00 95.12 196 TYR A O 1
ATOM 1488 N N . PRO A 1 197 ? 2.174 16.618 -5.602 1.00 95.12 197 PRO A N 1
ATOM 1489 C CA . PRO A 1 197 ? 1.382 17.070 -6.738 1.00 95.12 197 PRO A CA 1
ATOM 1490 C C . PRO A 1 197 ? 0.346 16.033 -7.188 1.00 95.12 197 PRO A C 1
ATOM 1492 O O . PRO A 1 197 ? 0.509 14.830 -6.989 1.00 95.12 197 PRO A O 1
ATOM 1495 N N . ALA A 1 198 ? -0.695 16.514 -7.868 1.00 95.06 198 ALA A N 1
ATOM 1496 C CA . ALA A 1 198 ? -1.658 15.662 -8.553 1.00 95.06 198 ALA A CA 1
ATOM 1497 C C . ALA A 1 198 ? -1.019 14.888 -9.722 1.00 95.06 198 ALA A C 1
ATOM 1499 O O . ALA A 1 198 ? -0.028 15.313 -10.328 1.00 95.06 198 ALA A O 1
ATOM 1500 N N . PHE A 1 199 ? -1.632 13.761 -10.062 1.00 95.69 199 PHE A N 1
ATOM 1501 C CA . PHE A 1 199 ? -1.304 12.939 -11.214 1.00 95.69 199 PHE A CA 1
ATOM 1502 C C . PHE A 1 199 ? -1.472 13.713 -12.522 1.00 95.69 199 PHE A C 1
ATOM 1504 O O . PHE A 1 199 ? -2.474 14.392 -12.746 1.00 95.69 199 PHE A O 1
ATOM 1511 N N . THR A 1 200 ? -0.502 13.571 -13.424 1.00 95.06 200 THR A N 1
ATOM 1512 C CA . THR A 1 200 ? -0.446 14.365 -14.666 1.00 95.06 200 THR A CA 1
ATOM 1513 C C . THR A 1 200 ? -0.833 13.581 -15.919 1.00 95.06 200 THR A C 1
ATOM 1515 O O . THR A 1 200 ? -0.770 14.115 -17.026 1.00 95.06 200 THR A O 1
ATOM 1518 N N . GLY A 1 201 ? -1.265 12.323 -15.774 1.00 92.25 201 GLY A N 1
ATOM 1519 C CA . GLY A 1 201 ? -1.706 11.482 -16.892 1.00 92.25 201 GLY A CA 1
ATOM 1520 C C . GLY A 1 201 ? -3.158 11.699 -17.343 1.00 92.25 201 GLY A C 1
ATOM 1521 O O . GLY A 1 201 ? -3.557 11.120 -18.354 1.00 92.25 201 GLY A O 1
ATOM 1522 N N . GLY A 1 202 ? -3.932 12.529 -16.636 1.00 93.44 202 GLY A N 1
ATOM 1523 C CA . GLY A 1 202 ? -5.356 12.766 -16.902 1.00 93.44 202 GLY A CA 1
ATOM 1524 C C . GLY A 1 202 ? -6.280 11.672 -16.355 1.00 93.44 202 GLY A C 1
ATOM 1525 O O . GLY A 1 202 ? -5.832 10.599 -15.940 1.00 93.44 202 GLY A O 1
ATOM 1526 N N . GLU A 1 203 ? -7.584 11.947 -16.363 1.00 95.31 203 GLU A N 1
ATOM 1527 C CA . GLU A 1 203 ? -8.609 11.107 -15.726 1.00 95.31 203 GLU A CA 1
ATOM 1528 C C . GLU A 1 203 ? -8.713 9.731 -16.396 1.00 95.31 203 GLU A C 1
ATOM 1530 O O . GLU A 1 203 ? -8.677 8.698 -15.731 1.00 95.31 203 GLU A O 1
ATOM 1535 N N . ALA A 1 204 ? -8.767 9.695 -17.730 1.00 95.12 204 ALA A N 1
ATOM 1536 C CA . ALA A 1 204 ? -8.927 8.446 -18.476 1.00 95.12 204 ALA A CA 1
ATOM 1537 C C . ALA A 1 204 ? -7.771 7.457 -18.238 1.00 95.12 204 ALA A C 1
ATOM 1539 O O . ALA A 1 204 ? -7.992 6.248 -18.150 1.00 95.12 204 ALA A O 1
ATOM 1540 N N . LYS A 1 205 ? -6.536 7.961 -18.114 1.00 94.94 205 LYS A N 1
ATOM 1541 C CA . LYS A 1 205 ? -5.368 7.126 -17.810 1.00 94.94 205 LYS A CA 1
ATOM 1542 C C . LYS A 1 205 ? -5.395 6.660 -16.357 1.00 94.94 205 LYS A C 1
ATOM 1544 O O . LYS A 1 205 ? -5.117 5.492 -16.115 1.00 94.94 205 LYS A O 1
ATOM 1549 N N . ALA A 1 206 ? -5.769 7.538 -15.422 1.00 96.81 206 ALA A N 1
ATOM 1550 C CA . ALA A 1 206 ? -5.934 7.173 -14.017 1.00 96.81 206 ALA A CA 1
ATOM 1551 C C . ALA A 1 206 ? -6.955 6.035 -13.853 1.00 96.81 206 ALA A C 1
ATOM 1553 O O . ALA A 1 206 ? -6.644 5.039 -13.212 1.00 96.81 206 ALA A O 1
ATOM 1554 N N . LEU A 1 207 ? -8.116 6.114 -14.516 1.00 97.25 207 LEU A N 1
ATOM 1555 C CA . LEU A 1 207 ? -9.126 5.044 -14.509 1.00 97.25 207 LEU A CA 1
ATOM 1556 C C . LEU A 1 207 ? -8.592 3.714 -15.057 1.00 97.25 207 LEU A C 1
ATOM 1558 O O . LEU A 1 207 ? -8.879 2.663 -14.493 1.00 97.25 207 LEU A O 1
ATOM 1562 N N . ALA A 1 208 ? -7.795 3.745 -16.127 1.00 96.44 208 ALA A N 1
ATOM 1563 C CA . ALA A 1 208 ? -7.185 2.534 -16.673 1.00 96.44 208 ALA A CA 1
ATOM 1564 C C . ALA A 1 208 ? -6.167 1.907 -15.701 1.00 96.44 208 ALA A C 1
ATOM 1566 O O . ALA A 1 208 ? -6.111 0.687 -15.579 1.00 96.44 208 ALA A O 1
ATOM 1567 N N . VAL A 1 209 ? -5.389 2.734 -14.993 1.00 96.62 209 VAL A N 1
ATOM 1568 C CA . VAL A 1 209 ? -4.464 2.275 -13.943 1.00 96.62 209 VAL A CA 1
ATOM 1569 C C . VAL A 1 209 ? -5.233 1.690 -12.763 1.00 96.62 209 VAL A C 1
ATOM 1571 O O . VAL A 1 209 ? -4.894 0.601 -12.318 1.00 96.62 209 VAL A O 1
ATOM 1574 N N . ILE A 1 210 ? -6.299 2.354 -12.304 1.00 97.56 210 ILE A N 1
ATOM 1575 C CA . ILE A 1 210 ? -7.168 1.859 -11.226 1.00 97.56 210 ILE A CA 1
ATOM 1576 C C . ILE A 1 210 ? -7.710 0.469 -11.565 1.00 97.56 210 ILE A C 1
ATOM 1578 O O . ILE A 1 210 ? -7.599 -0.429 -10.743 1.00 97.56 210 ILE A O 1
ATOM 1582 N N . GLN A 1 211 ? -8.231 0.269 -12.778 1.00 97.00 211 GLN A N 1
ATOM 1583 C CA . GLN A 1 211 ? -8.768 -1.028 -13.208 1.00 97.00 211 GLN A CA 1
ATOM 1584 C C . GLN A 1 211 ? -7.707 -2.136 -13.237 1.00 97.00 211 GLN A C 1
ATOM 1586 O O . GLN A 1 211 ? -8.015 -3.289 -12.939 1.00 97.00 211 GLN A O 1
ATOM 1591 N N . ALA A 1 212 ? -6.471 -1.803 -13.614 1.00 96.06 212 ALA A N 1
ATOM 1592 C CA . ALA A 1 212 ? -5.362 -2.752 -13.587 1.00 96.06 212 ALA A CA 1
ATOM 1593 C C . ALA A 1 212 ? -4.976 -3.110 -12.142 1.00 96.06 212 ALA A C 1
ATOM 1595 O O . ALA A 1 212 ? -4.931 -4.286 -11.806 1.00 96.06 212 ALA A O 1
ATOM 1596 N N . VAL A 1 213 ? -4.850 -2.118 -11.254 1.00 97.56 213 VAL A N 1
ATOM 1597 C CA . VAL A 1 213 ? -4.590 -2.363 -9.824 1.00 97.56 213 VAL A CA 1
ATOM 1598 C C . VAL A 1 213 ? -5.725 -3.172 -9.186 1.00 97.56 213 VAL A C 1
ATOM 1600 O O . VAL A 1 213 ? -5.473 -4.136 -8.475 1.00 97.56 213 VAL A O 1
ATOM 1603 N N . GLU A 1 214 ? -6.990 -2.842 -9.462 1.00 96.56 214 GLU A N 1
ATOM 1604 C CA . GLU A 1 214 ? -8.144 -3.629 -9.005 1.00 96.56 214 GLU A CA 1
ATOM 1605 C C . GLU A 1 214 ? -8.016 -5.095 -9.414 1.00 96.56 214 GLU A C 1
ATOM 1607 O O . GLU A 1 214 ? -8.239 -5.980 -8.588 1.00 96.56 214 GLU A O 1
ATOM 1612 N N . LYS A 1 215 ? -7.625 -5.349 -10.669 1.00 95.19 215 LYS A N 1
ATOM 1613 C CA . LYS A 1 215 ? -7.425 -6.694 -11.207 1.00 95.19 215 LYS A CA 1
ATOM 1614 C C . LYS A 1 215 ? -6.365 -7.471 -10.423 1.00 95.19 215 LYS A C 1
ATOM 1616 O O . LYS A 1 215 ? -6.622 -8.635 -10.099 1.00 95.19 215 LYS A O 1
ATOM 1621 N N . ASP A 1 216 ? -5.246 -6.837 -10.080 1.00 95.31 216 ASP A N 1
ATOM 1622 C CA . ASP A 1 216 ? -4.142 -7.454 -9.328 1.00 95.31 216 ASP A CA 1
ATOM 1623 C C . ASP A 1 216 ? -4.585 -7.959 -7.951 1.00 95.31 216 ASP A C 1
ATOM 1625 O O . ASP A 1 216 ? -4.116 -9.001 -7.491 1.00 95.31 216 ASP A O 1
ATOM 1629 N N . PHE A 1 217 ? -5.553 -7.277 -7.330 1.00 96.38 217 PHE A N 1
ATOM 1630 C CA . PHE A 1 217 ? -6.072 -7.607 -6.001 1.00 96.38 217 PHE A CA 1
ATOM 1631 C C . PHE A 1 217 ? -7.383 -8.413 -6.000 1.00 96.38 217 PHE A C 1
ATOM 1633 O O . PHE A 1 217 ? -7.888 -8.749 -4.930 1.00 96.38 217 PHE A O 1
ATOM 1640 N N . THR A 1 218 ? -7.923 -8.802 -7.165 1.00 93.88 218 THR A N 1
ATOM 1641 C CA . THR A 1 218 ? -9.215 -9.528 -7.270 1.00 93.88 218 THR A CA 1
ATOM 1642 C C . THR A 1 218 ? -9.286 -10.855 -6.512 1.00 93.88 218 THR A C 1
ATOM 1644 O O . THR A 1 218 ? -10.384 -11.365 -6.288 1.00 93.88 218 THR A O 1
ATOM 1647 N N . GLN A 1 219 ? -8.145 -11.440 -6.139 1.00 94.31 219 GLN A N 1
ATOM 1648 C CA . GLN A 1 219 ? -8.076 -12.712 -5.411 1.00 94.31 219 GLN A CA 1
ATOM 1649 C C . GLN A 1 219 ? -8.347 -12.568 -3.911 1.00 94.31 219 GLN A C 1
ATOM 1651 O O . GLN A 1 219 ? -8.482 -13.585 -3.231 1.00 94.31 219 GLN A O 1
ATOM 1656 N N . TRP A 1 220 ? -8.495 -11.338 -3.415 1.00 95.88 220 TRP A N 1
ATOM 1657 C CA . TRP A 1 220 ? -8.739 -11.043 -2.008 1.00 95.88 220 TRP A CA 1
ATOM 1658 C C . TRP A 1 220 ? -9.927 -10.097 -1.829 1.00 95.88 220 TRP A C 1
ATOM 1660 O O . TRP A 1 220 ? -10.331 -9.375 -2.740 1.00 95.88 220 TRP A O 1
ATOM 1670 N N . ALA A 1 221 ? -10.489 -10.073 -0.624 1.00 93.50 221 ALA A N 1
ATOM 1671 C CA . ALA A 1 221 ? -11.493 -9.118 -0.174 1.00 93.50 221 ALA A CA 1
ATOM 1672 C C . ALA A 1 221 ? -10.846 -7.751 0.105 1.00 93.50 221 ALA A C 1
ATOM 1674 O O . ALA A 1 221 ? -10.917 -7.206 1.207 1.00 93.50 221 ALA A O 1
ATOM 1675 N N . ILE A 1 222 ? -10.187 -7.201 -0.911 1.00 94.06 222 ILE A N 1
ATOM 1676 C CA . ILE A 1 222 ? -9.565 -5.886 -0.900 1.00 94.06 222 ILE A CA 1
ATOM 1677 C C . ILE A 1 222 ? -10.310 -5.034 -1.916 1.00 94.06 222 ILE A C 1
ATOM 1679 O O . ILE A 1 222 ? -10.447 -5.403 -3.080 1.00 94.06 222 ILE A O 1
ATOM 1683 N N . ARG A 1 223 ? -10.808 -3.880 -1.475 1.00 92.25 223 ARG A N 1
ATOM 1684 C CA . ARG A 1 223 ? -11.409 -2.896 -2.377 1.00 92.25 223 ARG A CA 1
ATOM 1685 C C . ARG A 1 223 ? -10.413 -1.789 -2.676 1.00 92.25 223 ARG A C 1
ATOM 1687 O O . ARG A 1 223 ? -9.724 -1.310 -1.774 1.00 92.25 223 ARG A O 1
ATOM 1694 N N . VAL A 1 224 ? -10.407 -1.339 -3.921 1.00 96.12 224 VAL A N 1
ATOM 1695 C CA . VAL A 1 224 ? -9.671 -0.153 -4.349 1.00 96.12 224 VAL A CA 1
ATOM 1696 C C . VAL A 1 224 ? -10.663 0.999 -4.454 1.00 96.12 224 VAL A C 1
ATOM 1698 O O . VAL A 1 224 ? -11.733 0.865 -5.041 1.00 96.12 224 VAL A O 1
ATOM 1701 N N . VAL A 1 225 ? -10.341 2.131 -3.840 1.00 95.69 225 VAL A N 1
ATOM 1702 C CA . VAL A 1 225 ? -11.142 3.359 -3.909 1.00 95.69 225 VAL A CA 1
ATOM 1703 C C . VAL A 1 225 ? -10.251 4.527 -4.315 1.00 95.69 225 VAL A C 1
ATOM 1705 O O . VAL A 1 225 ? -9.052 4.525 -4.051 1.00 95.69 225 VAL A O 1
ATOM 1708 N N . TYR A 1 226 ? -10.822 5.524 -4.987 1.00 96.50 226 TYR A N 1
ATOM 1709 C CA . TYR A 1 226 ? -10.042 6.624 -5.577 1.00 96.50 226 TYR A CA 1
ATOM 1710 C C . TYR A 1 226 ? -10.802 7.957 -5.641 1.00 96.50 226 TYR A C 1
ATOM 1712 O O . TYR A 1 226 ? -10.188 9.017 -5.628 1.00 96.50 226 TYR A O 1
ATOM 1720 N N . GLU A 1 227 ? -12.140 7.937 -5.689 1.00 92.69 227 GLU A N 1
ATOM 1721 C CA . GLU A 1 227 ? -12.937 9.171 -5.792 1.00 92.69 227 GLU A CA 1
ATOM 1722 C C . GLU A 1 227 ? -12.982 9.968 -4.490 1.00 92.69 227 GLU A C 1
ATOM 1724 O O . GLU A 1 227 ? -13.058 11.196 -4.501 1.00 92.69 227 GLU A O 1
ATOM 1729 N N . LYS A 1 228 ? -13.023 9.252 -3.363 1.00 89.38 228 LYS A N 1
ATOM 1730 C CA . LYS A 1 228 ? -13.152 9.823 -2.028 1.00 89.38 228 LYS A CA 1
ATOM 1731 C C . LYS A 1 228 ? -12.253 9.071 -1.077 1.00 89.38 228 LYS A C 1
ATOM 1733 O O . LYS A 1 228 ? -12.255 7.839 -1.049 1.00 89.38 228 LYS A O 1
ATOM 1738 N N . ARG A 1 229 ? -11.558 9.837 -0.247 1.00 90.88 229 ARG A N 1
ATOM 1739 C CA . ARG A 1 229 ? -10.779 9.301 0.856 1.00 90.88 229 ARG A CA 1
ATOM 1740 C C . ARG A 1 229 ? -11.681 8.474 1.785 1.00 90.88 229 ARG A C 1
ATOM 1742 O O . ARG A 1 229 ? -12.763 8.953 2.151 1.00 90.88 229 ARG A O 1
ATOM 1749 N N . PRO A 1 230 ? -11.263 7.264 2.194 1.00 89.38 230 PRO A N 1
ATOM 1750 C CA . PRO A 1 230 ? -11.998 6.502 3.190 1.00 89.38 230 PRO A CA 1
ATOM 1751 C C . PRO A 1 230 ? -12.084 7.263 4.516 1.00 89.38 230 PRO A C 1
ATOM 1753 O O . PRO A 1 230 ? -11.217 8.072 4.859 1.00 89.38 230 PRO A O 1
ATOM 1756 N N . HIS A 1 231 ? -13.139 6.999 5.286 1.00 83.19 231 HIS A N 1
ATOM 1757 C CA . HIS A 1 231 ? -13.308 7.652 6.577 1.00 83.19 231 HIS A CA 1
ATOM 1758 C C . HIS A 1 231 ? -12.152 7.289 7.519 1.00 83.19 231 HIS A C 1
ATOM 1760 O O . HIS A 1 231 ? -11.726 6.140 7.595 1.00 83.19 231 HIS A O 1
ATOM 1766 N N . LYS A 1 232 ? -11.656 8.256 8.291 1.00 83.44 232 LYS A N 1
ATOM 1767 C CA . LYS A 1 232 ? -10.468 8.058 9.135 1.00 83.44 232 LYS A CA 1
ATOM 1768 C C . LYS A 1 232 ? -10.600 6.974 10.211 1.00 83.44 232 LYS A C 1
ATOM 1770 O O . LYS A 1 232 ? -9.600 6.476 10.712 1.00 83.44 232 LYS A O 1
ATOM 1775 N N . THR A 1 233 ? -11.826 6.606 10.578 1.00 74.69 233 THR A N 1
ATOM 1776 C CA . THR A 1 233 ? -12.075 5.577 11.601 1.00 74.69 233 THR A CA 1
ATOM 1777 C C . THR A 1 233 ? -11.822 4.159 11.109 1.00 74.69 233 THR A C 1
ATOM 1779 O O . THR A 1 233 ? -11.680 3.282 11.947 1.00 74.69 233 THR A O 1
ATOM 1782 N N . ILE A 1 234 ? -11.745 3.927 9.795 1.00 77.25 234 ILE A N 1
ATOM 1783 C CA . ILE A 1 234 ? -11.420 2.607 9.241 1.00 77.25 234 ILE A CA 1
ATOM 1784 C C . ILE A 1 234 ? -9.942 2.552 8.831 1.00 77.25 234 ILE A C 1
ATOM 1786 O O . ILE A 1 234 ? -9.386 3.603 8.481 1.00 77.25 234 ILE A O 1
ATOM 1790 N N . PRO A 1 235 ? -9.275 1.390 8.930 1.00 83.75 235 PRO A N 1
ATOM 1791 C CA . PRO A 1 235 ? -7.930 1.196 8.396 1.00 83.75 235 PRO A CA 1
ATOM 1792 C C . PRO A 1 235 ? -7.949 1.170 6.863 1.00 83.75 235 PRO A C 1
ATOM 1794 O O . PRO A 1 235 ? -8.924 0.729 6.253 1.00 83.75 235 PRO A O 1
ATOM 1797 N N . TRP A 1 236 ? -6.888 1.682 6.243 1.00 90.88 236 TRP A N 1
ATOM 1798 C CA . TRP A 1 236 ? -6.691 1.647 4.794 1.00 90.88 236 TRP A CA 1
ATOM 1799 C C . TRP A 1 236 ? -5.262 2.050 4.438 1.00 90.88 236 TRP A C 1
ATOM 1801 O O . TRP A 1 236 ? -4.701 2.951 5.058 1.00 90.88 236 TRP A O 1
ATOM 1811 N N . VAL A 1 237 ? -4.699 1.442 3.400 1.00 95.06 237 VAL A N 1
ATOM 1812 C CA . VAL A 1 237 ? -3.402 1.841 2.837 1.00 95.06 237 VAL A CA 1
ATOM 1813 C C . VAL A 1 237 ? -3.620 2.939 1.803 1.00 95.06 237 VAL A C 1
ATOM 1815 O O . VAL A 1 237 ? -4.569 2.880 1.019 1.00 95.06 237 VAL A O 1
ATOM 1818 N N . MET A 1 238 ? -2.761 3.957 1.804 1.00 97.81 238 MET A N 1
ATOM 1819 C CA . MET A 1 238 ? -2.755 4.998 0.779 1.00 97.81 238 MET A CA 1
ATOM 1820 C C . MET A 1 238 ? -1.601 4.784 -0.187 1.00 97.81 238 MET A C 1
ATOM 1822 O O . MET A 1 238 ? -0.460 4.680 0.250 1.00 97.81 238 MET A O 1
ATOM 1826 N N . THR A 1 239 ? -1.870 4.865 -1.485 1.00 98.25 239 THR A N 1
ATOM 1827 C CA . THR A 1 239 ? -0.818 5.078 -2.481 1.00 98.25 239 THR A CA 1
ATOM 1828 C C . THR A 1 239 ? -0.970 6.465 -3.078 1.00 98.25 239 THR A C 1
ATOM 1830 O O . THR A 1 239 ? -1.985 6.778 -3.701 1.00 98.25 239 THR A O 1
ATOM 1833 N N . MET A 1 240 ? 0.040 7.308 -2.900 1.00 98.19 240 MET A N 1
ATOM 1834 C CA . MET A 1 240 ? 0.161 8.576 -3.608 1.00 98.19 240 MET A CA 1
ATOM 1835 C C . MET A 1 240 ? 0.597 8.290 -5.043 1.00 98.19 240 MET A C 1
ATOM 1837 O O . MET A 1 240 ? 1.699 7.791 -5.267 1.00 98.19 240 MET A O 1
ATOM 1841 N N . VAL A 1 241 ? -0.264 8.581 -6.017 1.00 97.81 241 VAL A N 1
ATOM 1842 C CA . VAL A 1 241 ? 0.004 8.293 -7.430 1.00 97.81 241 VAL A CA 1
ATOM 1843 C C . VAL A 1 241 ? 0.305 9.592 -8.158 1.00 97.81 241 VAL A C 1
ATOM 1845 O O . VAL A 1 241 ? -0.560 10.453 -8.311 1.00 97.81 241 VAL A O 1
ATOM 1848 N N . GLY A 1 242 ? 1.540 9.735 -8.629 1.00 94.31 242 GLY A N 1
ATOM 1849 C CA . GLY A 1 242 ? 1.973 10.902 -9.378 1.00 94.31 242 GLY A CA 1
ATOM 1850 C C . GLY A 1 242 ? 3.346 11.395 -8.951 1.00 94.31 242 GLY A C 1
ATOM 1851 O O . GLY A 1 242 ? 4.241 10.604 -8.702 1.00 94.31 242 GLY A O 1
ATOM 1852 N N . GLY A 1 243 ? 3.540 12.716 -8.958 1.00 93.25 243 GLY A N 1
ATOM 1853 C CA . GLY A 1 243 ? 4.806 13.340 -8.555 1.00 93.25 243 GLY A CA 1
ATOM 1854 C C . GLY A 1 243 ? 6.084 12.736 -9.147 1.00 93.25 243 GLY A C 1
ATOM 1855 O O . GLY A 1 243 ? 6.116 12.250 -10.286 1.00 93.25 243 GLY A O 1
ATOM 1856 N N . LYS A 1 244 ? 7.160 12.869 -8.371 1.00 93.25 244 LYS A N 1
ATOM 1857 C CA . LYS A 1 244 ? 8.513 12.353 -8.603 1.00 93.25 244 LYS A CA 1
ATOM 1858 C C . LYS A 1 244 ? 9.118 11.932 -7.265 1.00 93.25 244 LYS A C 1
ATOM 1860 O O . LYS A 1 244 ? 8.724 12.448 -6.225 1.00 93.25 244 LYS A O 1
ATOM 1865 N N . TYR A 1 245 ? 10.156 11.097 -7.287 1.00 91.00 245 TYR A N 1
ATOM 1866 C CA . TYR A 1 245 ? 10.855 10.703 -6.055 1.00 91.00 245 TYR A CA 1
ATOM 1867 C C . TYR A 1 245 ? 11.374 11.905 -5.241 1.00 91.00 245 TYR A C 1
ATOM 1869 O O . TYR A 1 245 ? 11.387 11.869 -4.017 1.00 91.00 245 TYR A O 1
ATOM 1877 N N . THR A 1 246 ? 11.719 13.017 -5.906 1.00 92.44 246 THR A N 1
ATOM 1878 C CA . THR A 1 246 ? 12.156 14.270 -5.261 1.00 92.44 246 THR A CA 1
ATOM 1879 C C . THR A 1 246 ? 11.066 14.992 -4.465 1.00 92.44 246 THR A C 1
ATOM 1881 O O . THR A 1 246 ? 11.379 15.951 -3.765 1.00 92.44 246 THR A O 1
ATOM 1884 N N . ASP A 1 247 ? 9.808 14.565 -4.584 1.00 94.00 247 ASP A N 1
ATOM 1885 C CA . ASP A 1 247 ? 8.681 15.055 -3.779 1.00 94.00 247 ASP A CA 1
ATOM 1886 C C . ASP A 1 247 ? 8.583 14.309 -2.426 1.00 94.00 247 ASP A C 1
ATOM 1888 O O . ASP A 1 247 ? 7.684 14.556 -1.619 1.00 94.00 247 ASP A O 1
ATOM 1892 N N . THR A 1 248 ? 9.527 13.400 -2.164 1.00 94.12 248 THR A N 1
ATOM 1893 C CA . THR A 1 248 ? 9.652 12.593 -0.944 1.00 94.12 248 THR A CA 1
ATOM 1894 C C . THR A 1 248 ? 11.076 12.684 -0.381 1.00 94.12 248 THR A C 1
ATOM 1896 O O . THR A 1 248 ? 11.946 13.355 -0.940 1.00 94.12 248 THR A O 1
ATOM 1899 N N . THR A 1 249 ? 11.335 12.023 0.745 1.00 91.25 249 THR A N 1
ATOM 1900 C CA . THR A 1 249 ? 12.685 11.876 1.314 1.00 91.25 249 THR A CA 1
ATOM 1901 C C . THR A 1 249 ? 13.494 10.746 0.666 1.00 91.25 249 THR A C 1
ATOM 1903 O O . THR A 1 249 ? 14.648 10.541 1.049 1.00 91.25 249 THR A O 1
ATOM 1906 N N . SER A 1 250 ? 12.924 10.013 -0.298 1.00 86.69 250 SER A N 1
ATOM 1907 C CA . SER A 1 250 ? 13.551 8.835 -0.897 1.00 86.69 250 SER A CA 1
ATOM 1908 C C . SER A 1 250 ? 14.586 9.170 -1.978 1.00 86.69 250 SER A C 1
ATOM 1910 O O . SER A 1 250 ? 14.629 10.263 -2.552 1.00 86.69 250 SER A O 1
ATOM 1912 N N . GLY A 1 251 ? 15.432 8.183 -2.285 1.00 82.94 251 GLY A N 1
ATOM 1913 C CA . GLY A 1 251 ? 16.315 8.215 -3.450 1.00 82.94 251 GLY A CA 1
ATOM 1914 C C . GLY A 1 251 ? 15.569 7.989 -4.777 1.00 82.94 251 GLY A C 1
ATOM 1915 O O . GLY A 1 251 ? 14.354 7.780 -4.775 1.00 82.94 251 GLY A O 1
ATOM 1916 N N . PRO A 1 252 ? 16.286 8.027 -5.920 1.00 85.38 252 PRO A N 1
ATOM 1917 C CA . PRO A 1 252 ? 15.707 7.761 -7.235 1.00 85.38 252 PRO A CA 1
ATOM 1918 C C . PRO A 1 252 ? 15.087 6.362 -7.322 1.00 85.38 252 PRO A C 1
ATOM 1920 O O . PRO A 1 252 ? 15.812 5.373 -7.233 1.00 85.38 252 PRO A O 1
ATOM 1923 N N . ALA A 1 253 ? 13.775 6.303 -7.549 1.00 86.81 253 ALA A N 1
ATOM 1924 C CA . ALA A 1 253 ? 13.012 5.065 -7.674 1.00 86.81 253 ALA A CA 1
ATOM 1925 C C . ALA A 1 253 ? 11.752 5.258 -8.540 1.00 86.81 253 ALA A C 1
ATOM 1927 O O . ALA A 1 253 ? 11.345 6.397 -8.804 1.00 86.81 253 ALA A O 1
ATOM 1928 N N . GLY A 1 254 ? 11.147 4.151 -8.981 1.00 88.06 254 GLY A N 1
ATOM 1929 C CA . GLY A 1 254 ? 9.832 4.130 -9.638 1.00 88.06 254 GLY A CA 1
ATOM 1930 C C . GLY A 1 254 ? 8.678 4.297 -8.646 1.00 88.06 254 GLY A C 1
ATOM 1931 O O . GLY A 1 254 ? 7.681 4.942 -8.967 1.00 88.06 254 GLY A O 1
ATOM 1932 N N . GLY A 1 255 ? 8.858 3.810 -7.423 1.00 92.75 255 GLY A N 1
ATOM 1933 C CA . GLY A 1 255 ? 7.996 4.030 -6.273 1.00 92.75 255 GLY A CA 1
ATOM 1934 C C . GLY A 1 255 ? 8.788 3.874 -4.975 1.00 92.75 255 GLY A C 1
ATOM 1935 O O . GLY A 1 255 ? 9.997 3.631 -5.001 1.00 92.75 255 GLY A O 1
ATOM 1936 N N . VAL A 1 256 ? 8.134 4.132 -3.848 1.00 92.69 256 VAL A N 1
ATOM 1937 C CA . VAL A 1 256 ? 8.695 3.870 -2.523 1.00 92.69 256 VAL A CA 1
ATOM 1938 C C . VAL A 1 256 ? 7.577 3.640 -1.509 1.00 92.69 256 VAL A C 1
ATOM 1940 O O . VAL A 1 256 ? 6.579 4.367 -1.474 1.00 92.69 256 VAL A O 1
ATOM 1943 N N . ALA A 1 257 ? 7.777 2.669 -0.632 1.00 92.88 257 ALA A N 1
ATOM 1944 C CA . ALA A 1 257 ? 6.913 2.368 0.492 1.00 92.88 257 ALA A CA 1
ATOM 1945 C C . ALA A 1 257 ? 7.686 2.512 1.808 1.00 92.88 257 ALA A C 1
ATOM 1947 O O . ALA A 1 257 ? 8.922 2.425 1.818 1.00 92.88 257 ALA A O 1
ATOM 1948 N N . PRO A 1 258 ? 6.993 2.755 2.935 1.00 87.81 258 PRO A N 1
ATOM 1949 C CA . PRO A 1 258 ? 7.618 2.613 4.239 1.00 87.81 258 PRO A CA 1
ATOM 1950 C C . PRO A 1 258 ? 8.170 1.188 4.370 1.00 87.81 258 PRO A C 1
ATOM 1952 O O . PRO A 1 258 ? 7.730 0.280 3.666 1.00 87.81 258 PRO A O 1
ATOM 1955 N N . SER A 1 259 ? 9.165 1.007 5.242 1.00 75.88 259 SER A N 1
ATOM 1956 C CA . SER A 1 259 ? 9.800 -0.296 5.493 1.00 75.88 259 SER A CA 1
ATOM 1957 C C . SER A 1 259 ? 8.779 -1.436 5.558 1.00 75.88 259 SER A C 1
ATOM 1959 O O . SER A 1 259 ? 7.701 -1.212 6.103 1.00 75.88 259 SER A O 1
ATOM 1961 N N . ALA A 1 260 ? 9.156 -2.631 5.085 1.00 77.31 260 ALA A N 1
ATOM 1962 C CA . ALA A 1 260 ? 8.303 -3.819 5.037 1.00 77.31 260 ALA A CA 1
ATOM 1963 C C . ALA A 1 260 ? 7.463 -3.983 6.318 1.00 77.31 260 ALA A C 1
ATOM 1965 O O . ALA A 1 260 ? 7.990 -4.305 7.386 1.00 77.31 260 ALA A O 1
ATOM 1966 N N . ASP A 1 261 ? 6.162 -3.716 6.205 1.00 81.44 261 ASP A N 1
ATOM 1967 C CA . ASP A 1 261 ? 5.219 -3.812 7.315 1.00 81.44 261 ASP A CA 1
ATOM 1968 C C . ASP A 1 261 ? 4.669 -5.233 7.347 1.00 81.44 261 ASP A C 1
ATOM 1970 O O . ASP A 1 261 ? 3.734 -5.573 6.628 1.00 81.44 261 ASP A O 1
ATOM 1974 N N . CYS A 1 262 ? 5.352 -6.091 8.101 1.00 86.12 262 CYS A N 1
ATOM 1975 C CA . CYS A 1 262 ? 5.119 -7.529 8.124 1.00 86.12 262 CYS A CA 1
ATOM 1976 C C . CYS A 1 262 ? 3.654 -7.865 8.392 1.00 86.12 262 CYS A C 1
ATOM 1978 O O . CYS A 1 262 ? 3.168 -7.678 9.503 1.00 86.12 262 CYS A O 1
ATOM 1980 N N . GLU A 1 263 ? 2.983 -8.374 7.357 1.00 83.56 263 GLU A N 1
ATOM 1981 C CA . GLU A 1 263 ? 1.554 -8.691 7.353 1.00 83.56 263 GLU A CA 1
ATOM 1982 C C . GLU A 1 263 ? 0.627 -7.485 7.551 1.00 83.56 263 GLU A C 1
ATOM 1984 O O . GLU A 1 263 ? -0.483 -7.609 8.064 1.00 83.56 263 GLU A O 1
ATOM 1989 N N . ASP A 1 264 ? 1.058 -6.306 7.093 1.00 86.88 264 ASP A N 1
ATOM 1990 C CA . ASP A 1 264 ? 0.273 -5.071 7.159 1.00 86.88 264 ASP A CA 1
ATOM 1991 C C . ASP A 1 264 ? -0.135 -4.744 8.606 1.00 86.88 264 ASP A C 1
ATOM 1993 O O . ASP A 1 264 ? -1.280 -4.398 8.910 1.00 86.88 264 ASP A O 1
ATOM 1997 N N . TYR A 1 265 ? 0.795 -4.918 9.543 1.00 82.88 265 TYR A N 1
ATOM 1998 C CA . TYR A 1 265 ? 0.556 -4.719 10.969 1.00 82.88 265 TYR A CA 1
ATOM 1999 C C . TYR A 1 265 ? 0.124 -3.275 11.289 1.00 82.88 265 TYR A C 1
ATOM 2001 O O . TYR A 1 265 ? -0.728 -3.044 12.151 1.00 82.88 265 TYR A O 1
ATOM 2009 N N . GLY A 1 266 ? 0.665 -2.289 10.573 1.00 82.38 266 GLY A N 1
ATOM 2010 C CA . GLY A 1 266 ? 0.329 -0.873 10.693 1.00 82.38 266 GLY A CA 1
ATOM 2011 C C . GLY A 1 266 ? -1.019 -0.482 10.079 1.00 82.38 266 GLY A C 1
ATOM 2012 O O . GLY A 1 266 ? -1.623 0.493 10.537 1.00 82.38 266 GLY A O 1
ATOM 2013 N N . MET A 1 267 ? -1.514 -1.209 9.065 1.00 88.00 267 MET A N 1
ATOM 2014 C CA . MET A 1 267 ? -2.817 -1.033 8.379 1.00 88.00 267 MET A CA 1
ATOM 2015 C C . MET A 1 267 ? -3.114 0.356 7.778 1.00 88.00 267 MET A C 1
ATOM 2017 O O . MET A 1 267 ? -4.207 0.616 7.260 1.00 88.00 267 MET A O 1
ATOM 2021 N N . ARG A 1 268 ? -2.192 1.308 7.930 1.00 91.81 268 ARG A N 1
ATOM 2022 C CA . ARG A 1 268 ? -2.361 2.735 7.616 1.00 91.81 268 ARG A CA 1
ATOM 2023 C C . ARG A 1 268 ? -1.121 3.306 6.943 1.00 91.81 268 ARG A C 1
ATOM 2025 O O . ARG A 1 268 ? -0.817 4.485 7.105 1.00 91.81 268 ARG A O 1
ATOM 2032 N N . ASN A 1 269 ? -0.404 2.472 6.206 1.00 94.88 269 ASN A N 1
ATOM 2033 C CA . ASN A 1 269 ? 0.796 2.887 5.497 1.00 94.88 269 ASN A CA 1
ATOM 2034 C C . ASN A 1 269 ? 0.475 3.838 4.345 1.00 94.88 269 ASN A C 1
ATOM 2036 O O . ASN A 1 269 ? -0.597 3.766 3.732 1.00 94.88 269 ASN A O 1
ATOM 2040 N N . VAL A 1 270 ? 1.426 4.719 4.046 1.00 97.06 270 VAL A N 1
ATOM 2041 C CA . VAL A 1 270 ? 1.406 5.590 2.876 1.00 97.06 270 VAL A CA 1
ATOM 2042 C C . VAL A 1 270 ? 2.602 5.266 1.994 1.00 97.06 270 VAL A C 1
ATOM 2044 O O . VAL A 1 270 ? 3.738 5.558 2.353 1.00 97.06 270 VAL A O 1
ATOM 2047 N N . CYS A 1 271 ? 2.351 4.704 0.818 1.00 97.06 271 CYS A N 1
ATOM 2048 C CA . CYS A 1 271 ? 3.366 4.477 -0.206 1.00 97.06 271 CYS A CA 1
ATOM 2049 C C . CYS A 1 271 ? 3.174 5.411 -1.413 1.00 97.06 271 CYS A C 1
ATOM 2051 O O . CYS A 1 271 ? 2.195 6.158 -1.499 1.00 97.06 271 CYS A O 1
ATOM 2053 N N . PHE A 1 272 ? 4.134 5.425 -2.336 1.00 97.75 272 PHE A N 1
ATOM 2054 C CA . PHE A 1 272 ? 4.232 6.412 -3.412 1.00 97.75 272 PHE A CA 1
ATOM 2055 C C . PHE A 1 272 ? 4.607 5.748 -4.733 1.00 97.75 272 PHE A C 1
ATOM 2057 O O . PHE A 1 272 ? 5.555 4.978 -4.777 1.00 97.75 272 PHE A O 1
ATOM 2064 N N . SER A 1 273 ? 3.939 6.111 -5.828 1.00 96.12 273 SER A N 1
ATOM 2065 C CA . SER A 1 273 ? 4.297 5.679 -7.185 1.00 96.12 273 SER A CA 1
ATOM 2066 C C . SER A 1 273 ? 4.575 6.883 -8.082 1.00 96.12 273 SER A C 1
ATOM 2068 O O . SER A 1 273 ? 3.701 7.722 -8.306 1.00 96.12 273 SER A O 1
ATOM 2070 N N . PHE A 1 274 ? 5.782 6.935 -8.646 1.00 94.50 274 PHE A N 1
ATOM 2071 C CA . PHE A 1 274 ? 6.332 8.046 -9.430 1.00 94.50 274 PHE A CA 1
ATOM 2072 C C . PHE A 1 274 ? 6.249 7.820 -10.947 1.00 94.50 274 PHE A C 1
ATOM 2074 O O . PHE A 1 274 ? 7.125 8.226 -11.715 1.00 94.50 274 PHE A O 1
ATOM 2081 N N . THR A 1 275 ? 5.189 7.159 -11.410 1.00 88.38 275 THR A N 1
ATOM 2082 C CA . THR A 1 275 ? 5.121 6.568 -12.756 1.00 88.38 275 THR A CA 1
ATOM 2083 C C . THR A 1 275 ? 4.253 7.344 -13.757 1.00 88.38 275 THR A C 1
ATOM 2085 O O . THR A 1 275 ? 3.899 6.807 -14.804 1.00 88.38 275 THR A O 1
ATOM 2088 N N . ASN A 1 276 ? 3.959 8.630 -13.506 1.00 85.62 276 ASN A N 1
ATOM 2089 C CA . ASN A 1 276 ? 3.099 9.523 -14.319 1.00 85.62 276 ASN A CA 1
ATOM 2090 C C . ASN A 1 276 ? 3.136 9.273 -15.846 1.00 85.62 276 ASN A C 1
ATOM 2092 O O . ASN A 1 276 ? 2.106 9.111 -16.517 1.00 85.62 276 ASN A O 1
ATOM 2096 N N . GLY A 1 277 ? 4.345 9.226 -16.404 1.00 82.94 277 GLY A N 1
ATOM 2097 C CA . GLY A 1 277 ? 4.582 9.091 -17.837 1.00 82.94 277 GLY A CA 1
ATOM 2098 C C . GLY A 1 277 ? 4.474 7.673 -18.400 1.00 82.94 277 GLY A C 1
ATOM 2099 O O . GLY A 1 277 ? 4.324 7.508 -19.606 1.00 82.94 277 GLY A O 1
ATOM 2100 N N . GLN A 1 278 ? 4.508 6.650 -17.553 1.00 87.44 278 GLN A N 1
ATOM 2101 C CA . GLN A 1 278 ? 4.679 5.261 -17.974 1.00 87.44 278 GLN A CA 1
A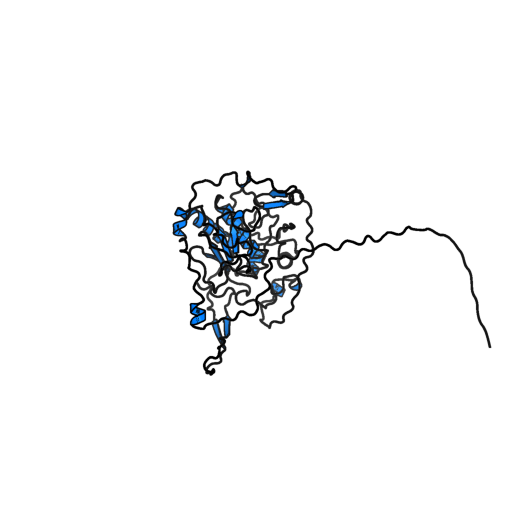TOM 2102 C C . GLN A 1 278 ? 3.391 4.651 -18.552 1.00 87.44 278 GLN A C 1
ATOM 2104 O O . GLN A 1 278 ? 2.303 5.195 -18.323 1.00 87.44 278 GLN A O 1
ATOM 2109 N N . PRO A 1 279 ? 3.468 3.544 -19.312 1.00 89.62 279 PRO A N 1
ATOM 2110 C CA . PRO A 1 279 ? 2.292 2.785 -19.740 1.00 89.62 279 PRO A CA 1
ATOM 2111 C C . PRO A 1 279 ? 1.445 2.309 -18.552 1.00 89.62 279 PRO A C 1
ATOM 2113 O O . PRO A 1 279 ? 1.984 2.055 -17.481 1.00 89.62 279 PRO A O 1
ATOM 2116 N N . VAL A 1 280 ? 0.134 2.139 -18.760 1.00 91.62 280 VAL A N 1
ATOM 2117 C CA . VAL A 1 280 ? -0.840 1.771 -17.708 1.00 91.62 280 VAL A CA 1
ATOM 2118 C C . VAL A 1 280 ? -0.377 0.579 -16.867 1.00 91.62 280 VAL A C 1
ATOM 2120 O O . VAL A 1 280 ? -0.271 0.713 -15.654 1.00 91.62 280 VAL A O 1
ATOM 2123 N N . ASN A 1 281 ? -0.019 -0.538 -17.506 1.00 89.75 281 ASN A N 1
ATOM 2124 C CA . ASN A 1 281 ? 0.396 -1.754 -16.797 1.00 89.75 281 ASN A CA 1
ATOM 2125 C C . ASN A 1 281 ? 1.662 -1.534 -15.965 1.00 89.75 281 ASN A C 1
ATOM 2127 O O . ASN A 1 281 ? 1.779 -2.060 -14.872 1.00 89.75 281 ASN A O 1
ATOM 2131 N N . HIS A 1 282 ? 2.597 -0.711 -16.443 1.00 90.50 282 HIS A N 1
ATOM 2132 C CA . HIS A 1 282 ? 3.792 -0.398 -15.667 1.00 90.50 282 HIS A CA 1
ATOM 2133 C C . HIS A 1 282 ? 3.444 0.422 -14.415 1.00 90.50 282 HIS A C 1
ATOM 2135 O O . HIS A 1 282 ? 3.980 0.155 -13.346 1.00 90.50 282 HIS A O 1
ATOM 2141 N N . GLN A 1 283 ? 2.523 1.387 -14.519 1.00 93.50 283 GLN A N 1
ATOM 2142 C CA . GLN A 1 283 ? 2.062 2.126 -13.336 1.00 93.50 283 GLN A CA 1
ATOM 2143 C C . GLN A 1 283 ? 1.367 1.201 -12.337 1.00 93.50 283 GLN A C 1
ATOM 2145 O O . GLN A 1 283 ? 1.636 1.298 -11.145 1.00 93.50 283 GLN A O 1
ATOM 2150 N N . ALA A 1 284 ? 0.510 0.301 -12.827 1.00 95.31 284 ALA A N 1
ATOM 2151 C CA . ALA A 1 284 ? -0.188 -0.673 -11.996 1.00 95.31 284 ALA A CA 1
ATOM 2152 C C . ALA A 1 284 ? 0.788 -1.619 -11.285 1.00 95.31 284 ALA A C 1
ATOM 2154 O O . ALA A 1 284 ? 0.718 -1.728 -10.067 1.00 95.31 284 ALA A O 1
ATOM 2155 N N . ASN A 1 285 ? 1.768 -2.179 -12.005 1.00 93.62 285 ASN A N 1
ATOM 2156 C CA . ASN A 1 285 ? 2.799 -3.040 -11.423 1.00 93.62 285 ASN A CA 1
ATOM 2157 C C . ASN A 1 285 ? 3.574 -2.325 -10.305 1.00 93.62 285 ASN A C 1
ATOM 2159 O O . ASN A 1 285 ? 3.761 -2.900 -9.239 1.00 93.62 285 ASN A O 1
ATOM 2163 N N . VAL A 1 286 ? 3.999 -1.070 -10.514 1.00 94.44 286 VAL A N 1
ATOM 2164 C CA . VAL A 1 286 ? 4.693 -0.301 -9.467 1.00 94.44 286 VAL A CA 1
ATOM 2165 C C . VAL A 1 286 ? 3.757 -0.018 -8.294 1.00 94.44 286 VAL A C 1
ATOM 2167 O O . VAL A 1 286 ? 4.137 -0.242 -7.157 1.00 94.44 286 VAL A O 1
ATOM 2170 N N . ILE A 1 287 ? 2.517 0.423 -8.530 1.00 97.25 287 ILE A N 1
ATOM 2171 C CA . ILE A 1 287 ? 1.541 0.634 -7.446 1.00 97.25 287 ILE A CA 1
ATOM 2172 C C . ILE A 1 287 ? 1.339 -0.655 -6.635 1.00 97.25 287 ILE A C 1
ATOM 2174 O O . ILE A 1 287 ? 1.393 -0.615 -5.408 1.00 97.25 287 ILE A O 1
ATOM 2178 N N . GLY A 1 288 ? 1.156 -1.794 -7.305 1.00 96.69 288 GLY A N 1
ATOM 2179 C CA . GLY A 1 288 ? 1.031 -3.105 -6.674 1.00 96.69 288 GLY A CA 1
ATOM 2180 C C . GLY A 1 288 ? 2.275 -3.497 -5.878 1.00 96.69 288 GLY A C 1
ATOM 2181 O O . GLY A 1 288 ? 2.137 -4.009 -4.770 1.00 96.69 288 GLY A O 1
ATOM 2182 N N . GLN A 1 289 ? 3.473 -3.208 -6.393 1.00 94.62 289 GLN A N 1
ATOM 2183 C CA . GLN A 1 289 ? 4.746 -3.468 -5.716 1.00 94.62 289 GLN A CA 1
ATOM 2184 C C . GLN A 1 289 ? 4.860 -2.659 -4.420 1.00 94.62 289 GLN A C 1
ATOM 2186 O O . GLN A 1 289 ? 5.136 -3.219 -3.360 1.00 94.62 289 GLN A O 1
ATOM 2191 N N . GLU A 1 290 ? 4.546 -1.364 -4.475 1.00 95.94 290 GLU A N 1
ATOM 2192 C CA . GLU A 1 290 ? 4.589 -0.498 -3.298 1.00 95.94 290 GLU A CA 1
ATOM 2193 C C . GLU A 1 290 ? 3.534 -0.867 -2.254 1.00 95.94 290 GLU A C 1
ATOM 2195 O O . GLU A 1 290 ? 3.797 -0.802 -1.056 1.00 95.94 290 GLU A O 1
ATOM 2200 N N . ILE A 1 291 ? 2.340 -1.286 -2.677 1.00 97.06 291 ILE A N 1
ATOM 2201 C CA . ILE A 1 291 ? 1.332 -1.835 -1.762 1.00 97.06 291 ILE A CA 1
ATOM 2202 C C . ILE A 1 291 ? 1.824 -3.164 -1.171 1.00 97.06 291 ILE A C 1
ATOM 2204 O O . ILE A 1 291 ? 1.694 -3.379 0.031 1.00 97.06 291 ILE A O 1
ATOM 2208 N N . GLY A 1 292 ? 2.458 -4.028 -1.967 1.00 95.62 292 GLY A N 1
ATOM 2209 C CA . GLY A 1 292 ? 3.064 -5.273 -1.494 1.00 95.62 292 GLY A CA 1
ATOM 2210 C C . GLY A 1 292 ? 4.087 -5.045 -0.379 1.00 95.62 292 GLY A C 1
ATOM 2211 O O . GLY A 1 292 ? 4.058 -5.745 0.634 1.00 95.62 292 GLY A O 1
ATOM 2212 N N . HIS A 1 293 ? 4.925 -4.012 -0.493 1.00 94.56 293 HIS A N 1
ATOM 2213 C CA . HIS A 1 293 ? 5.831 -3.604 0.584 1.00 94.56 293 HIS A CA 1
ATOM 2214 C C . HIS A 1 293 ? 5.098 -3.218 1.874 1.00 94.56 293 HIS A C 1
ATOM 2216 O O . HIS A 1 293 ? 5.535 -3.597 2.962 1.00 94.56 293 HIS A O 1
ATOM 2222 N N . THR A 1 294 ? 3.944 -2.549 1.775 1.00 93.56 294 THR A N 1
ATOM 2223 C CA . THR A 1 294 ? 3.103 -2.265 2.954 1.00 93.56 294 THR A CA 1
ATOM 2224 C C . THR A 1 294 ? 2.488 -3.512 3.586 1.00 93.56 294 THR A C 1
ATOM 2226 O O . THR A 1 294 ? 1.952 -3.421 4.681 1.00 93.56 294 THR A O 1
ATOM 2229 N N . TYR A 1 295 ? 2.560 -4.665 2.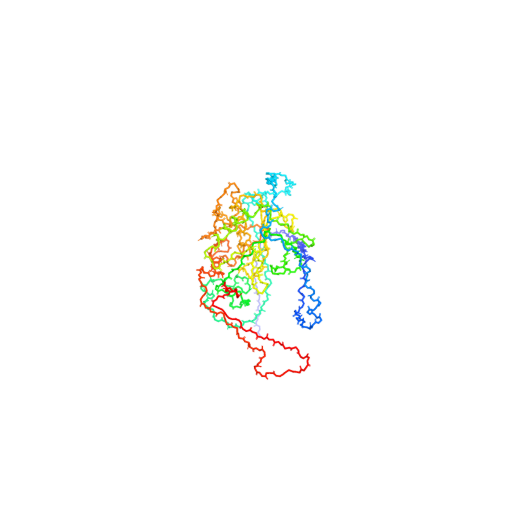919 1.00 93.38 295 TYR A N 1
ATOM 2230 C CA . TYR A 1 295 ? 2.115 -5.962 3.436 1.00 93.38 295 TYR A CA 1
ATOM 2231 C C . TYR A 1 295 ? 3.287 -6.847 3.890 1.00 93.38 295 TYR A C 1
ATOM 2233 O O . TYR A 1 295 ? 3.090 -7.991 4.301 1.00 93.38 295 TYR A O 1
ATOM 2241 N N . GLY A 1 296 ? 4.516 -6.327 3.819 1.00 91.38 296 GLY A N 1
ATOM 2242 C CA . GLY A 1 296 ? 5.724 -7.021 4.255 1.00 91.38 296 GLY A CA 1
ATOM 2243 C C . GLY A 1 296 ? 6.445 -7.797 3.155 1.00 91.38 296 GLY A C 1
ATOM 2244 O O . GLY A 1 296 ? 7.424 -8.486 3.446 1.00 91.38 296 GLY A O 1
ATOM 2245 N N . LEU A 1 297 ? 5.990 -7.688 1.902 1.00 93.88 297 LEU A N 1
ATOM 2246 C CA . LEU A 1 297 ? 6.660 -8.305 0.762 1.00 93.88 297 LEU A CA 1
ATOM 2247 C C . LEU A 1 297 ? 7.930 -7.529 0.411 1.00 93.88 297 LEU A C 1
ATOM 2249 O O . LEU A 1 297 ? 7.940 -6.301 0.396 1.00 93.88 297 LEU A O 1
ATOM 2253 N N . ALA A 1 298 ? 8.999 -8.238 0.085 1.00 92.44 298 ALA A N 1
ATOM 2254 C CA . ALA A 1 298 ? 10.223 -7.688 -0.478 1.00 92.44 298 ALA A CA 1
ATOM 2255 C C . ALA A 1 298 ? 10.298 -7.939 -1.985 1.00 92.44 298 ALA A C 1
ATOM 2257 O O . ALA A 1 298 ? 9.503 -8.687 -2.558 1.00 92.44 298 ALA A O 1
ATOM 2258 N N . HIS A 1 299 ? 11.279 -7.313 -2.633 1.00 92.19 299 HIS A N 1
ATOM 2259 C CA . HIS A 1 299 ? 11.646 -7.669 -3.996 1.00 92.19 299 HIS A CA 1
ATOM 2260 C C . HIS A 1 299 ? 12.115 -9.131 -4.073 1.00 92.19 299 HIS A C 1
ATOM 2262 O O . HIS A 1 299 ? 12.739 -9.652 -3.151 1.00 92.19 299 HIS A O 1
ATOM 2268 N N . THR A 1 300 ? 11.856 -9.783 -5.200 1.00 91.38 300 THR A N 1
ATOM 2269 C CA . THR A 1 300 ? 12.190 -11.187 -5.473 1.00 91.38 300 THR A CA 1
ATOM 2270 C C . THR A 1 300 ? 12.894 -11.322 -6.820 1.00 91.38 300 THR A C 1
ATOM 2272 O O . THR A 1 300 ? 12.758 -10.470 -7.696 1.00 91.38 300 THR A O 1
ATOM 2275 N N . TYR A 1 301 ? 13.619 -12.413 -7.043 1.00 88.38 301 TYR A N 1
ATOM 2276 C CA . TYR A 1 301 ? 14.272 -12.682 -8.331 1.00 88.38 301 TYR A CA 1
ATOM 2277 C C . TYR A 1 301 ? 13.340 -13.276 -9.401 1.00 88.38 301 TYR A C 1
ATOM 2279 O O . TYR A 1 301 ? 13.772 -13.538 -10.527 1.00 88.38 301 TYR A O 1
ATOM 2287 N N . GLY A 1 302 ? 12.057 -13.486 -9.093 1.00 85.06 302 GLY A N 1
ATOM 2288 C CA . GLY A 1 302 ? 11.083 -13.927 -10.085 1.00 85.06 302 GLY A CA 1
ATOM 2289 C C . GLY A 1 302 ? 10.754 -12.789 -11.047 1.00 85.06 302 GLY A C 1
ATOM 2290 O O . GLY A 1 302 ? 10.193 -11.795 -10.630 1.00 85.06 302 GLY A O 1
ATOM 2291 N N . SER A 1 303 ? 11.102 -12.900 -12.330 1.00 83.44 303 SER A N 1
ATOM 2292 C CA . SER A 1 303 ? 10.960 -11.793 -13.303 1.00 83.44 303 SER A CA 1
ATOM 2293 C C . SER A 1 303 ? 9.541 -11.565 -13.857 1.00 83.44 303 SER A C 1
ATOM 2295 O O . SER A 1 303 ? 9.329 -10.675 -14.679 1.00 83.44 303 SER A O 1
ATOM 2297 N N . ASP A 1 304 ? 8.586 -12.402 -13.461 1.00 85.38 304 ASP A N 1
ATOM 2298 C CA . ASP A 1 304 ? 7.234 -12.523 -14.017 1.00 85.38 304 ASP A CA 1
ATOM 2299 C C . ASP A 1 304 ? 6.125 -12.089 -13.046 1.00 85.38 304 ASP A C 1
ATOM 2301 O O . ASP A 1 304 ? 4.947 -12.354 -13.290 1.00 85.38 304 ASP A O 1
ATOM 2305 N N . ARG A 1 305 ? 6.494 -11.410 -11.957 1.00 91.38 305 ARG A N 1
ATOM 2306 C CA . ARG A 1 305 ? 5.591 -11.052 -10.859 1.00 91.38 305 ARG A CA 1
ATOM 2307 C C . ARG A 1 305 ? 5.727 -9.600 -10.426 1.00 91.38 305 ARG A C 1
ATOM 2309 O O . ARG A 1 305 ? 6.736 -8.963 -10.698 1.00 91.38 305 ARG A O 1
ATOM 2316 N N . ILE A 1 306 ? 4.720 -9.087 -9.727 1.00 94.06 306 ILE A N 1
ATOM 2317 C CA . ILE A 1 306 ? 4.684 -7.700 -9.238 1.00 94.06 306 ILE A CA 1
ATOM 2318 C C . ILE A 1 306 ? 5.889 -7.394 -8.340 1.00 94.06 306 ILE A C 1
ATOM 2320 O O . ILE A 1 306 ? 6.537 -6.367 -8.513 1.00 94.06 306 ILE A O 1
ATOM 2324 N N . MET A 1 307 ? 6.254 -8.318 -7.447 1.00 93.56 307 MET A N 1
ATOM 2325 C CA . MET A 1 307 ? 7.409 -8.158 -6.557 1.00 93.56 307 MET A CA 1
ATOM 2326 C C . MET A 1 307 ? 8.753 -8.461 -7.234 1.00 93.56 307 MET A C 1
ATOM 2328 O O . MET A 1 307 ? 9.749 -8.672 -6.550 1.00 93.56 307 MET A O 1
ATOM 2332 N N . ALA A 1 308 ? 8.821 -8.528 -8.563 1.00 89.88 308 ALA A N 1
ATOM 2333 C CA . ALA A 1 308 ? 10.066 -8.770 -9.278 1.00 89.88 308 ALA A CA 1
ATOM 2334 C C . ALA A 1 308 ? 11.074 -7.630 -9.067 1.00 89.88 308 ALA A C 1
ATOM 2336 O O . ALA A 1 308 ? 10.765 -6.452 -9.251 1.00 89.88 308 ALA A O 1
ATOM 2337 N N . TYR A 1 309 ? 12.324 -7.978 -8.785 1.00 84.19 309 TYR A N 1
ATOM 2338 C CA . TYR A 1 309 ? 13.437 -7.049 -8.878 1.00 84.19 309 TYR A CA 1
ATOM 2339 C C . TYR A 1 309 ? 13.768 -6.778 -10.345 1.00 84.19 309 TYR A C 1
ATOM 2341 O O . TYR A 1 309 ? 14.060 -7.700 -11.111 1.00 84.19 309 TYR A O 1
ATOM 2349 N N . GLY A 1 310 ? 13.766 -5.502 -10.733 1.00 68.88 310 GLY A N 1
ATOM 2350 C CA . GLY A 1 310 ? 14.281 -5.078 -12.033 1.00 68.88 310 GLY A CA 1
ATOM 2351 C C . GLY A 1 310 ? 13.582 -5.739 -13.225 1.00 68.88 310 GLY A C 1
ATOM 2352 O O . GLY A 1 310 ? 14.241 -6.017 -14.233 1.00 68.88 310 GLY A O 1
ATOM 2353 N N . TYR A 1 311 ? 12.271 -6.012 -13.127 1.00 70.62 311 TYR A N 1
ATOM 2354 C CA . TYR A 1 311 ? 11.519 -6.532 -14.268 1.00 70.62 311 TYR A CA 1
ATOM 2355 C C . TYR A 1 311 ? 11.655 -5.597 -15.470 1.00 70.62 311 TYR A C 1
ATOM 2357 O O . TYR A 1 311 ? 11.871 -4.389 -15.348 1.00 70.62 311 TYR A O 1
ATOM 2365 N N . ASN A 1 312 ? 11.583 -6.182 -16.665 1.00 63.62 312 ASN A N 1
ATOM 2366 C CA . ASN A 1 312 ? 11.836 -5.463 -17.903 1.00 63.62 312 ASN A CA 1
ATOM 2367 C C . ASN A 1 312 ? 10.862 -4.282 -18.042 1.00 63.62 312 ASN A C 1
ATOM 2369 O O . ASN A 1 312 ? 9.707 -4.475 -18.406 1.00 63.62 312 ASN A O 1
ATOM 2373 N N . THR A 1 313 ? 11.341 -3.057 -17.826 1.00 56.91 313 THR A N 1
ATOM 2374 C CA . THR A 1 313 ? 10.536 -1.827 -17.921 1.00 56.91 313 THR A CA 1
ATOM 2375 C C . THR A 1 313 ? 10.074 -1.524 -19.351 1.00 56.91 313 THR A C 1
ATOM 2377 O O . THR A 1 313 ? 9.199 -0.689 -19.563 1.00 56.91 313 THR A O 1
ATOM 2380 N N . GLN A 1 314 ? 10.619 -2.229 -20.350 1.00 52.97 314 GLN A N 1
ATOM 2381 C CA . GLN A 1 314 ? 10.146 -2.216 -21.740 1.00 52.97 314 GLN A CA 1
ATOM 2382 C C . GLN A 1 314 ? 9.044 -3.259 -21.993 1.00 52.97 314 GLN A C 1
ATOM 2384 O O . GLN A 1 314 ? 8.411 -3.249 -23.049 1.00 52.97 314 GLN A O 1
ATOM 2389 N N . SER A 1 315 ? 8.826 -4.186 -21.059 1.00 61.84 315 SER A N 1
ATOM 2390 C CA . SER A 1 315 ? 7.733 -5.147 -21.106 1.00 61.84 315 SER A CA 1
ATOM 2391 C C . SER A 1 315 ? 6.488 -4.485 -20.533 1.00 61.84 315 SER A C 1
ATOM 2393 O O . SER A 1 315 ? 6.391 -4.246 -19.335 1.00 61.84 315 SER A O 1
ATOM 2395 N N . SER A 1 316 ? 5.492 -4.220 -21.377 1.00 61.62 316 SER A N 1
ATOM 2396 C CA . SER A 1 316 ? 4.158 -3.797 -20.934 1.00 61.62 316 SER A CA 1
ATOM 2397 C C . SER A 1 316 ? 3.344 -4.964 -20.356 1.00 61.62 316 SER A C 1
ATOM 2399 O O . SER A 1 316 ? 2.117 -4.978 -20.485 1.00 61.62 316 SER A O 1
ATOM 2401 N N . ALA A 1 317 ? 4.011 -5.990 -19.823 1.00 77.50 317 ALA A N 1
ATOM 2402 C CA . ALA A 1 317 ? 3.340 -7.132 -19.233 1.00 77.50 317 ALA A CA 1
ATOM 2403 C C . ALA A 1 317 ? 2.582 -6.678 -17.985 1.00 77.50 317 ALA A C 1
ATOM 2405 O O . ALA A 1 317 ? 3.108 -5.952 -17.144 1.00 77.50 317 ALA A O 1
ATOM 2406 N N . ASP A 1 318 ? 1.329 -7.096 -17.932 1.00 82.88 318 ASP A N 1
ATOM 2407 C CA . ASP A 1 318 ? 0.482 -7.032 -16.753 1.00 82.88 318 ASP A CA 1
ATOM 2408 C C . ASP A 1 318 ? 0.961 -8.146 -15.817 1.00 82.88 318 ASP A C 1
ATOM 2410 O O . ASP A 1 318 ? 0.805 -9.327 -16.150 1.00 82.88 318 ASP A O 1
ATOM 2414 N N . LEU A 1 319 ? 1.692 -7.779 -14.762 1.00 91.12 319 LEU A N 1
ATOM 2415 C CA . LEU A 1 319 ? 2.278 -8.742 -13.830 1.00 91.12 319 LEU A CA 1
ATOM 2416 C C . LEU A 1 319 ? 1.244 -9.112 -12.767 1.00 91.12 319 LEU A C 1
ATOM 2418 O O . LEU A 1 319 ? 0.230 -8.450 -12.611 1.00 91.12 319 LEU A O 1
ATOM 2422 N N . ILE A 1 320 ? 1.492 -10.193 -12.036 1.00 92.62 320 ILE A N 1
ATOM 2423 C CA . ILE A 1 320 ? 0.637 -10.619 -10.922 1.00 92.62 320 ILE A CA 1
ATOM 2424 C C . ILE A 1 320 ? 1.495 -10.918 -9.698 1.00 92.62 320 ILE A C 1
ATOM 2426 O O . ILE A 1 320 ? 2.698 -11.130 -9.825 1.00 92.62 320 ILE A O 1
ATOM 2430 N N . PHE A 1 321 ? 0.903 -10.978 -8.510 1.00 96.31 321 PHE A N 1
ATOM 2431 C CA . PHE A 1 321 ? 1.599 -11.514 -7.338 1.00 96.31 321 PHE A CA 1
ATOM 2432 C C . PHE A 1 321 ? 1.955 -12.995 -7.552 1.00 96.31 321 PHE A C 1
ATOM 2434 O O . PHE A 1 321 ? 1.124 -13.773 -8.038 1.00 96.31 321 PHE A O 1
ATOM 2441 N N . GLY A 1 322 ? 3.194 -13.372 -7.222 1.00 94.75 322 GLY A N 1
ATOM 2442 C CA . GLY A 1 322 ? 3.708 -14.731 -7.393 1.00 94.75 322 GLY A CA 1
ATOM 2443 C C . GLY A 1 322 ? 3.006 -15.740 -6.480 1.00 94.75 322 GLY A C 1
ATOM 2444 O O . GLY A 1 322 ? 2.718 -15.442 -5.326 1.00 94.75 322 GLY A O 1
ATOM 2445 N N . ASP A 1 323 ? 2.728 -16.933 -7.007 1.00 95.88 323 ASP A N 1
ATOM 2446 C CA . ASP A 1 323 ? 2.027 -18.034 -6.307 1.00 95.88 323 ASP A CA 1
ATOM 2447 C C . ASP A 1 323 ? 2.975 -19.183 -5.919 1.00 95.88 323 ASP A C 1
ATOM 2449 O O . ASP A 1 323 ? 2.574 -20.301 -5.600 1.00 95.88 323 ASP A O 1
ATOM 2453 N N . ASP A 1 324 ? 4.272 -18.931 -6.022 1.00 96.12 324 ASP A N 1
ATOM 2454 C CA . ASP A 1 324 ? 5.348 -19.859 -5.734 1.00 96.12 324 ASP A CA 1
ATOM 2455 C C . ASP A 1 324 ? 6.442 -19.155 -4.930 1.00 96.12 324 ASP A C 1
ATOM 2457 O O . ASP A 1 324 ? 6.575 -17.931 -4.957 1.00 96.12 324 ASP A O 1
ATOM 2461 N N . CYS A 1 325 ? 7.219 -19.947 -4.198 1.00 96.19 325 CYS A N 1
ATOM 2462 C CA . CYS A 1 325 ? 8.331 -19.451 -3.402 1.00 96.19 325 CYS A CA 1
ATOM 2463 C C . CYS A 1 325 ? 9.502 -19.059 -4.308 1.00 96.19 325 CYS A C 1
ATOM 2465 O O . CYS A 1 325 ? 10.084 -19.921 -4.969 1.00 96.19 325 CYS A O 1
ATOM 2467 N N . ALA A 1 326 ? 9.847 -17.773 -4.315 1.00 94.06 326 ALA A N 1
ATOM 2468 C CA . ALA A 1 326 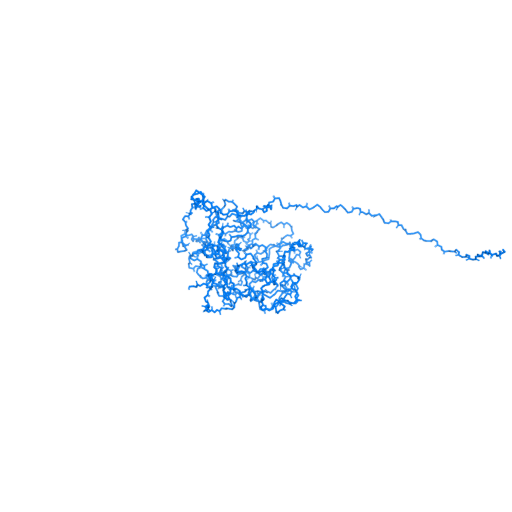? 10.980 -17.221 -5.050 1.00 94.06 326 ALA A CA 1
ATOM 2469 C C . ALA A 1 326 ? 12.004 -16.588 -4.108 1.00 94.06 326 ALA A C 1
ATOM 2471 O O . ALA A 1 326 ? 11.642 -16.057 -3.060 1.00 94.06 326 ALA A O 1
ATOM 2472 N N . ASP A 1 327 ? 13.272 -16.615 -4.519 1.00 93.00 327 ASP A N 1
ATOM 2473 C CA . ASP A 1 327 ? 14.368 -15.995 -3.777 1.00 93.00 327 ASP A CA 1
ATOM 2474 C C . ASP A 1 327 ? 14.106 -14.500 -3.572 1.00 93.00 327 ASP A C 1
ATOM 2476 O O . ASP A 1 327 ? 13.823 -13.764 -4.526 1.00 93.00 327 ASP A O 1
ATOM 2480 N N . VAL A 1 328 ? 14.231 -14.054 -2.327 1.00 90.69 328 VAL A N 1
ATOM 2481 C CA . VAL A 1 328 ? 14.127 -12.651 -1.936 1.00 90.69 328 VAL A CA 1
ATOM 2482 C C . VAL A 1 328 ? 15.432 -11.934 -2.251 1.00 90.69 328 VAL A C 1
ATOM 2484 O O . VAL A 1 328 ? 16.528 -12.392 -1.923 1.00 90.69 328 VAL A O 1
ATOM 2487 N N . LEU A 1 329 ? 15.322 -10.754 -2.854 1.00 86.00 329 LEU A N 1
ATOM 2488 C CA . LEU A 1 329 ? 16.450 -9.848 -2.980 1.00 86.00 329 LEU A CA 1
ATOM 2489 C C . LEU A 1 329 ? 16.789 -9.277 -1.601 1.00 86.00 329 LEU A C 1
ATOM 2491 O O . LEU A 1 329 ? 16.048 -8.475 -1.039 1.00 86.00 329 LEU A O 1
ATOM 2495 N N . THR A 1 330 ? 17.965 -9.629 -1.092 1.00 74.94 330 THR A N 1
ATOM 2496 C CA . THR A 1 330 ? 18.514 -9.022 0.123 1.00 74.94 330 THR A CA 1
ATOM 2497 C C . THR A 1 330 ? 19.556 -7.979 -0.274 1.00 74.94 330 THR A C 1
ATOM 2499 O O . THR A 1 330 ? 20.672 -8.333 -0.645 1.00 74.94 330 THR A O 1
ATOM 2502 N N . ALA A 1 331 ? 19.221 -6.686 -0.210 1.00 66.00 331 ALA A N 1
ATOM 2503 C CA . ALA A 1 331 ? 20.181 -5.592 -0.413 1.00 66.00 331 ALA A CA 1
ATOM 2504 C C . ALA A 1 331 ? 20.304 -4.726 0.859 1.00 66.00 331 ALA A C 1
ATOM 2506 O O . ALA A 1 331 ? 19.337 -4.631 1.610 1.00 66.00 331 ALA A O 1
ATOM 2507 N N . PRO A 1 332 ? 21.458 -4.077 1.132 1.00 53.75 332 PRO A N 1
ATOM 2508 C CA . PRO A 1 332 ? 21.706 -3.383 2.406 1.00 53.75 332 PRO A CA 1
ATOM 2509 C C . PRO A 1 332 ? 20.756 -2.215 2.702 1.00 53.75 332 PRO A C 1
ATOM 2511 O O . PRO A 1 332 ? 20.578 -1.866 3.866 1.00 53.75 332 PRO A O 1
ATOM 2514 N N . ASP A 1 333 ? 20.166 -1.635 1.655 1.00 55.69 333 ASP A N 1
ATOM 2515 C CA . ASP A 1 333 ? 19.280 -0.466 1.714 1.00 55.69 333 ASP A CA 1
ATOM 2516 C C . ASP A 1 333 ? 17.841 -0.787 1.270 1.00 55.69 333 ASP A C 1
ATOM 2518 O O . ASP A 1 333 ? 16.982 0.091 1.244 1.00 55.69 333 ASP A O 1
ATOM 2522 N N . GLN A 1 334 ? 17.573 -2.052 0.942 1.00 58.69 334 GLN A N 1
ATOM 2523 C CA . GLN A 1 334 ? 16.226 -2.581 0.769 1.00 58.69 334 GLN A CA 1
ATOM 2524 C C . GLN A 1 334 ? 15.761 -3.078 2.136 1.00 58.69 334 GLN A C 1
ATOM 2526 O O . GLN A 1 334 ? 16.532 -3.713 2.861 1.00 58.69 334 GLN A O 1
ATOM 2531 N N . ALA A 1 335 ? 14.517 -2.787 2.518 1.00 56.62 335 ALA A N 1
ATOM 2532 C CA . ALA A 1 335 ? 13.950 -3.403 3.709 1.00 56.62 335 ALA A CA 1
ATOM 2533 C C . ALA A 1 335 ? 13.989 -4.923 3.496 1.00 56.62 335 ALA A C 1
ATOM 2535 O O . ALA A 1 335 ? 13.283 -5.440 2.633 1.00 56.62 335 ALA A O 1
ATOM 2536 N N . GLY A 1 336 ? 14.874 -5.615 4.224 1.00 61.41 336 GLY A N 1
ATOM 2537 C CA . GLY A 1 336 ? 14.928 -7.071 4.203 1.00 61.41 336 GLY A CA 1
ATOM 2538 C C . GLY A 1 336 ? 13.521 -7.583 4.466 1.00 61.41 336 GLY A C 1
ATOM 2539 O O . GLY A 1 336 ? 12.887 -7.132 5.423 1.00 61.41 336 GLY A O 1
ATOM 2540 N N .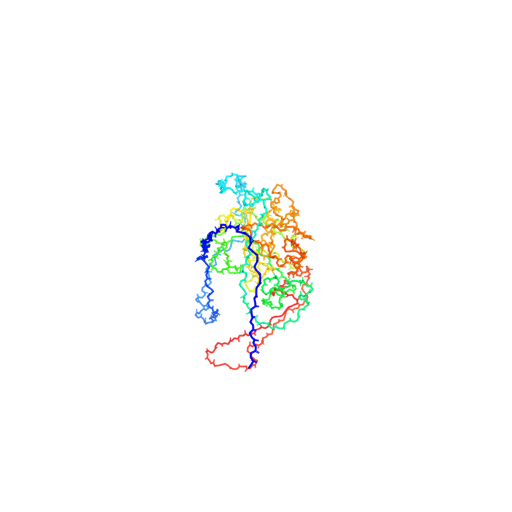 GLY A 1 337 ? 13.021 -8.436 3.571 1.00 70.62 337 GLY A N 1
ATOM 2541 C CA . GLY A 1 337 ? 11.673 -8.976 3.679 1.00 70.62 337 GLY A CA 1
ATOM 2542 C C . GLY A 1 337 ? 11.438 -9.581 5.053 1.00 70.62 337 GLY A C 1
ATOM 2543 O O . GLY A 1 337 ? 12.381 -9.917 5.776 1.00 70.62 337 GLY A O 1
ATOM 2544 N N . CYS A 1 338 ? 10.174 -9.701 5.426 1.00 86.44 338 CYS A N 1
ATOM 2545 C CA . CYS A 1 338 ? 9.759 -10.236 6.711 1.00 86.44 338 CYS A CA 1
ATOM 2546 C C . CYS A 1 338 ? 10.157 -11.713 6.843 1.00 86.44 338 CYS A C 1
ATOM 2548 O O . CYS A 1 338 ? 9.331 -12.599 6.677 1.00 86.44 338 CYS A O 1
ATOM 2550 N N . GLY A 1 339 ? 11.431 -11.992 7.145 1.00 87.69 339 GLY A N 1
ATOM 2551 C CA . GLY A 1 339 ? 12.035 -13.324 7.052 1.00 87.69 339 GLY A CA 1
ATOM 2552 C C . GLY A 1 339 ? 11.314 -14.379 7.891 1.00 87.69 339 GLY A C 1
ATOM 2553 O O . GLY A 1 339 ? 11.201 -15.530 7.480 1.00 87.69 339 GLY A O 1
ATOM 2554 N N . GLY A 1 340 ? 10.752 -13.982 9.036 1.00 87.62 340 GLY A N 1
ATOM 2555 C CA . GLY A 1 340 ? 9.856 -14.836 9.817 1.00 87.62 340 GLY A CA 1
ATOM 2556 C C . GLY A 1 340 ? 8.604 -15.250 9.041 1.00 87.62 340 GLY A C 1
ATOM 2557 O O . GLY A 1 340 ? 8.308 -16.436 8.950 1.00 87.62 340 GLY A O 1
ATOM 2558 N N . VAL A 1 341 ? 7.917 -14.277 8.437 1.00 89.44 341 VAL A N 1
ATOM 2559 C CA . VAL A 1 341 ? 6.697 -14.462 7.628 1.00 89.44 341 VAL A CA 1
ATOM 2560 C C . VAL A 1 341 ? 7.001 -15.298 6.384 1.00 89.44 341 VAL A C 1
ATOM 2562 O O . VAL A 1 341 ? 6.338 -16.295 6.111 1.00 89.44 341 VAL A O 1
ATOM 2565 N N . ASN A 1 342 ? 8.089 -14.974 5.688 1.00 91.50 342 ASN A N 1
ATOM 2566 C CA . ASN A 1 342 ? 8.618 -15.756 4.572 1.00 91.50 342 ASN A CA 1
ATOM 2567 C C . ASN A 1 342 ? 8.808 -17.226 4.952 1.00 91.50 342 ASN A C 1
ATOM 2569 O O . ASN A 1 342 ? 8.303 -18.128 4.283 1.00 91.50 342 ASN A O 1
ATOM 2573 N N . LYS A 1 343 ? 9.438 -17.479 6.102 1.00 90.56 343 LYS A N 1
ATOM 2574 C CA . LYS A 1 343 ? 9.638 -18.833 6.610 1.00 90.56 343 LYS A CA 1
ATOM 2575 C C . LYS A 1 343 ? 8.331 -19.536 6.972 1.00 90.56 343 LYS A C 1
ATOM 2577 O O . LYS A 1 343 ? 8.244 -20.748 6.780 1.00 90.56 343 LYS A O 1
ATOM 2582 N N . CYS A 1 344 ? 7.316 -18.820 7.456 1.00 89.81 344 CYS A N 1
ATOM 2583 C CA . CYS A 1 344 ? 5.984 -19.385 7.681 1.00 89.81 344 CYS A CA 1
ATOM 2584 C C . CYS A 1 344 ? 5.366 -19.911 6.379 1.00 89.81 344 CYS A C 1
ATOM 2586 O O . CYS A 1 344 ? 4.828 -21.015 6.357 1.00 89.81 344 CYS A O 1
ATOM 2588 N N . HIS A 1 345 ? 5.476 -19.149 5.290 1.00 91.81 345 HIS A N 1
ATOM 2589 C CA . HIS A 1 345 ? 4.784 -19.453 4.035 1.00 91.81 345 HIS A CA 1
ATOM 2590 C C . HIS A 1 345 ? 5.585 -20.334 3.070 1.00 91.81 345 HIS A C 1
ATOM 2592 O O . HIS A 1 345 ? 4.997 -21.085 2.293 1.00 91.81 345 HIS A O 1
ATOM 2598 N N . CYS A 1 346 ? 6.915 -20.276 3.131 1.00 93.50 346 CYS A N 1
ATOM 2599 C CA . CYS A 1 346 ? 7.812 -21.012 2.240 1.00 93.50 346 CYS A CA 1
ATOM 2600 C C . CYS A 1 346 ? 8.673 -22.069 2.938 1.00 93.50 346 CYS A C 1
ATOM 2602 O O . CYS A 1 346 ? 9.344 -22.851 2.267 1.00 93.50 346 CYS A O 1
ATOM 2604 N N . GLY A 1 347 ? 8.682 -22.117 4.273 1.00 92.06 347 GLY A N 1
ATOM 2605 C CA . GLY A 1 347 ? 9.591 -22.970 5.045 1.00 92.06 347 GLY A CA 1
ATOM 2606 C C . GLY A 1 347 ? 11.040 -22.466 5.088 1.00 92.06 347 GLY A C 1
ATOM 2607 O O . GLY A 1 347 ? 11.864 -23.057 5.788 1.00 92.06 347 GLY A O 1
ATOM 2608 N N . ASP A 1 348 ? 11.338 -21.368 4.391 1.00 91.38 348 ASP A N 1
ATOM 2609 C CA . ASP A 1 348 ? 12.647 -20.726 4.294 1.00 91.38 348 ASP A CA 1
ATOM 2610 C C . ASP A 1 348 ? 12.483 -19.200 4.392 1.00 91.38 348 ASP A C 1
ATOM 2612 O O . ASP A 1 348 ? 11.563 -18.640 3.802 1.00 91.38 348 ASP A O 1
ATOM 2616 N N . ALA A 1 349 ? 13.346 -18.536 5.164 1.00 89.75 349 ALA A N 1
ATOM 2617 C CA . ALA A 1 349 ? 13.274 -17.091 5.394 1.00 89.75 349 ALA A CA 1
ATOM 2618 C C . ALA A 1 349 ? 13.711 -16.270 4.170 1.00 89.75 349 ALA A C 1
ATOM 2620 O O . ALA A 1 349 ? 13.285 -15.121 4.017 1.00 89.75 349 ALA A O 1
ATOM 2621 N N . ASP A 1 350 ? 14.526 -16.875 3.302 1.00 91.31 350 ASP A N 1
ATOM 2622 C CA . ASP A 1 350 ? 15.069 -16.246 2.097 1.00 91.31 350 ASP A CA 1
ATOM 2623 C C . ASP A 1 350 ? 14.161 -16.454 0.869 1.00 91.31 350 ASP A C 1
ATOM 2625 O O . ASP A 1 350 ? 14.460 -15.959 -0.217 1.00 91.31 350 ASP A O 1
ATOM 2629 N N . LEU A 1 351 ? 13.035 -17.159 1.036 1.00 93.44 351 LEU A N 1
ATOM 2630 C CA . LEU A 1 351 ? 12.035 -17.394 -0.003 1.00 93.44 351 LEU A CA 1
ATOM 2631 C C . LEU A 1 351 ? 10.718 -16.690 0.323 1.00 93.44 351 LEU A C 1
ATOM 2633 O O . LEU A 1 351 ? 10.237 -16.749 1.449 1.00 93.44 351 LEU A O 1
ATOM 2637 N N . GLN A 1 352 ? 10.082 -16.097 -0.681 1.00 94.19 352 GLN A N 1
ATOM 2638 C CA . GLN A 1 352 ? 8.803 -15.406 -0.538 1.00 94.19 352 GLN A CA 1
ATOM 2639 C C . GLN A 1 352 ? 7.768 -15.955 -1.515 1.00 94.19 352 GLN A C 1
ATOM 2641 O O . GLN A 1 352 ? 8.054 -16.143 -2.697 1.00 94.19 352 GLN A O 1
ATOM 2646 N N . ASN A 1 353 ? 6.552 -16.169 -1.014 1.00 95.69 353 ASN A N 1
ATOM 2647 C CA . ASN A 1 353 ? 5.364 -16.434 -1.816 1.00 95.69 353 ASN A CA 1
ATOM 2648 C C . ASN A 1 353 ? 4.371 -15.290 -1.591 1.00 95.69 353 ASN A C 1
ATOM 2650 O O . ASN A 1 353 ? 3.683 -15.254 -0.571 1.00 95.69 353 ASN A O 1
ATOM 2654 N N . ASP A 1 354 ? 4.324 -14.359 -2.545 1.00 95.62 354 ASP A N 1
ATOM 2655 C CA . ASP A 1 354 ? 3.539 -13.126 -2.445 1.00 95.62 354 ASP A CA 1
ATOM 2656 C C . ASP A 1 354 ? 2.070 -13.416 -2.120 1.00 95.62 354 ASP A C 1
ATOM 2658 O O . ASP A 1 354 ? 1.494 -12.835 -1.199 1.00 95.62 354 ASP A O 1
ATOM 2662 N N . LYS A 1 355 ? 1.457 -14.347 -2.860 1.00 95.81 355 LYS A N 1
ATOM 2663 C CA . LYS A 1 355 ? 0.043 -14.666 -2.680 1.00 95.81 355 LYS A CA 1
ATOM 2664 C C . LYS A 1 355 ? -0.240 -15.358 -1.363 1.00 95.81 355 LYS A C 1
ATOM 2666 O O . LYS A 1 355 ? -1.286 -15.082 -0.779 1.00 95.81 355 LYS A O 1
ATOM 2671 N N . ALA A 1 356 ? 0.630 -16.260 -0.913 1.00 94.19 356 ALA A N 1
ATOM 2672 C CA . ALA A 1 356 ? 0.451 -16.930 0.369 1.00 94.19 356 ALA A CA 1
ATOM 2673 C C . ALA A 1 356 ? 0.448 -15.908 1.513 1.00 94.19 356 ALA A C 1
ATOM 2675 O O . ALA A 1 356 ? -0.469 -15.932 2.330 1.00 94.19 356 ALA A O 1
ATOM 2676 N N . THR A 1 357 ? 1.385 -14.953 1.493 1.00 93.25 357 THR A N 1
ATOM 2677 C CA . THR A 1 357 ? 1.441 -13.861 2.473 1.00 93.25 357 THR A CA 1
ATOM 2678 C C . THR A 1 357 ? 0.182 -12.994 2.432 1.00 93.25 357 THR A C 1
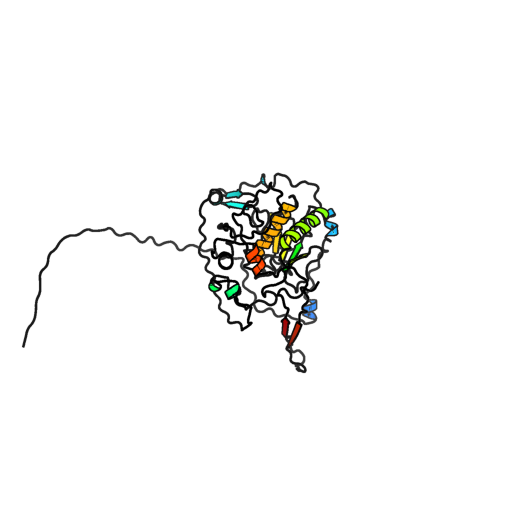ATOM 2680 O O . THR A 1 357 ? -0.467 -12.802 3.455 1.00 93.25 357 THR A O 1
ATOM 2683 N N . ILE A 1 358 ? -0.239 -12.513 1.254 1.00 94.88 358 ILE A N 1
ATOM 2684 C CA . ILE A 1 358 ? -1.445 -11.667 1.152 1.00 94.88 358 ILE A CA 1
ATOM 2685 C C . ILE A 1 358 ? -2.701 -12.449 1.573 1.00 94.88 358 ILE A C 1
ATOM 2687 O O . ILE A 1 358 ? -3.580 -11.892 2.226 1.00 94.88 358 ILE A O 1
ATOM 2691 N N . SER A 1 359 ? -2.775 -13.748 1.264 1.00 93.81 359 SER A N 1
ATOM 2692 C CA . SER A 1 359 ? -3.904 -14.615 1.643 1.00 93.81 359 SER A CA 1
ATOM 2693 C C . SER A 1 359 ? -3.938 -14.964 3.131 1.00 93.81 359 SER A C 1
ATOM 2695 O O . SER A 1 359 ? -4.995 -15.344 3.630 1.00 93.81 359 SER A O 1
ATOM 2697 N N . ALA A 1 360 ? -2.812 -14.852 3.841 1.00 90.00 360 ALA A N 1
ATOM 2698 C CA . ALA A 1 360 ? -2.784 -14.974 5.296 1.00 90.00 360 ALA A CA 1
ATOM 2699 C C . ALA A 1 360 ? -3.424 -13.748 5.969 1.00 90.00 360 ALA A C 1
ATOM 2701 O O . ALA A 1 360 ? -4.114 -13.883 6.977 1.00 90.00 360 ALA A O 1
ATOM 2702 N N . ILE A 1 361 ? -3.254 -12.567 5.366 1.00 90.00 361 ILE A N 1
ATOM 2703 C CA . ILE A 1 361 ? -3.805 -11.299 5.856 1.00 90.00 361 ILE A CA 1
ATOM 2704 C C . ILE A 1 361 ? -5.280 -11.176 5.469 1.00 90.00 361 ILE A C 1
ATOM 2706 O O . ILE A 1 361 ? -6.142 -10.903 6.307 1.00 90.00 361 ILE A O 1
ATOM 2710 N N . TYR A 1 362 ? -5.578 -11.345 4.181 1.00 92.56 362 TYR A N 1
ATOM 2711 C CA . TYR A 1 362 ? -6.850 -10.956 3.592 1.00 92.56 362 TYR A CA 1
ATOM 2712 C C . TYR A 1 362 ? -7.713 -12.152 3.208 1.00 92.56 362 TYR A C 1
ATOM 2714 O O . TYR A 1 362 ? -7.274 -13.095 2.553 1.00 92.56 362 TYR A O 1
ATOM 2722 N N . ALA A 1 363 ? -8.991 -12.067 3.571 1.00 91.06 363 ALA A N 1
ATOM 2723 C CA . ALA A 1 363 ? -10.000 -13.047 3.211 1.00 91.06 363 ALA A CA 1
ATOM 2724 C C . ALA A 1 363 ? -10.140 -13.178 1.683 1.00 91.06 363 ALA A C 1
ATOM 2726 O O . ALA A 1 363 ? -9.878 -12.218 0.955 1.00 91.06 363 ALA A O 1
ATOM 2727 N N . PRO A 1 364 ? -10.606 -14.328 1.166 1.00 91.62 364 PRO A N 1
ATOM 2728 C CA . PRO A 1 364 ? -10.973 -14.446 -0.242 1.00 91.62 364 PRO A CA 1
ATOM 2729 C C . PRO A 1 364 ? -12.147 -13.509 -0.591 1.00 91.62 364 PRO A C 1
ATOM 2731 O O . PRO A 1 364 ? -12.935 -13.150 0.288 1.00 91.62 364 PRO A O 1
ATOM 2734 N N . PRO A 1 365 ? -12.322 -13.128 -1.869 1.00 89.44 365 PRO A N 1
ATOM 2735 C CA . PRO A 1 365 ? -13.401 -12.251 -2.294 1.00 89.44 365 PRO A CA 1
ATOM 2736 C C . PRO A 1 365 ? -14.758 -12.912 -2.046 1.00 89.44 365 PRO A C 1
ATOM 2738 O O . PRO A 1 365 ? -14.976 -14.086 -2.356 1.00 89.44 365 PRO A O 1
ATOM 2741 N N . GLY A 1 366 ? -15.709 -12.134 -1.541 1.00 85.19 366 GLY A N 1
ATOM 2742 C CA . GLY A 1 366 ? -17.062 -12.611 -1.299 1.00 85.19 366 GLY A CA 1
ATOM 2743 C C . GLY A 1 366 ? -17.956 -11.545 -0.669 1.00 85.19 366 GLY A C 1
ATOM 2744 O O . GLY A 1 366 ? -17.459 -10.567 -0.104 1.00 85.19 366 GLY A O 1
ATOM 2745 N N . PRO A 1 367 ? -19.288 -11.698 -0.778 1.00 81.62 367 PRO A N 1
ATOM 2746 C CA . PRO A 1 367 ? -20.214 -10.832 -0.062 1.00 81.62 367 PRO A CA 1
ATOM 2747 C C . PRO A 1 367 ? -20.001 -10.963 1.447 1.00 81.62 367 PRO A C 1
ATOM 2749 O O . PRO A 1 367 ? -19.789 -12.063 1.955 1.00 81.62 367 PRO A O 1
ATOM 2752 N N . ASP A 1 368 ? -20.071 -9.838 2.157 1.00 80.19 368 ASP A N 1
ATOM 2753 C CA . ASP A 1 368 ? -20.266 -9.869 3.604 1.00 80.19 368 ASP A CA 1
ATOM 2754 C C . ASP A 1 368 ? -21.740 -10.075 3.915 1.00 80.19 368 ASP A C 1
ATOM 2756 O O . ASP A 1 368 ? -22.573 -9.279 3.479 1.00 80.19 368 ASP A O 1
ATOM 2760 N N . ASN A 1 369 ? -22.070 -11.157 4.610 1.00 81.50 369 ASN A N 1
ATOM 2761 C CA . ASN A 1 369 ? -23.455 -11.463 4.965 1.00 81.50 369 ASN A CA 1
ATOM 2762 C C . ASN A 1 369 ? -23.662 -11.566 6.476 1.00 81.50 369 ASN A C 1
ATOM 2764 O O . ASN A 1 369 ? -24.786 -11.849 6.901 1.00 81.50 369 ASN A O 1
ATOM 2768 N N . VAL A 1 370 ? -22.614 -11.363 7.274 1.00 81.50 370 VAL A N 1
ATOM 2769 C CA . VAL A 1 370 ? -22.719 -11.294 8.726 1.00 81.50 370 VAL A CA 1
ATOM 2770 C C . VAL A 1 370 ? -22.712 -9.818 9.101 1.00 81.50 370 VAL A C 1
ATOM 2772 O O . VAL A 1 370 ? -22.039 -8.997 8.492 1.00 81.50 370 VAL A O 1
ATOM 2775 N N . GLU A 1 371 ? -23.591 -9.430 10.020 1.00 77.88 371 GLU A N 1
ATOM 2776 C CA . GLU A 1 371 ? -23.614 -8.044 10.474 1.00 77.88 371 GLU A CA 1
ATOM 2777 C C . GLU A 1 371 ? -22.644 -7.878 11.642 1.00 77.88 371 GLU A C 1
ATOM 2779 O O . GLU A 1 371 ? -22.679 -8.708 12.558 1.00 77.88 371 GLU A O 1
ATOM 2784 N N . PRO A 1 372 ? -21.849 -6.794 11.667 1.00 77.62 372 PRO A N 1
ATOM 2785 C CA . PRO A 1 372 ? -21.015 -6.509 12.816 1.00 77.62 372 PRO A CA 1
ATOM 2786 C C . PRO A 1 372 ? -21.895 -6.200 14.025 1.00 77.62 372 PRO A C 1
ATOM 2788 O O . PRO A 1 372 ? -22.977 -5.608 13.913 1.00 77.62 372 PRO A O 1
ATOM 2791 N N . THR A 1 373 ? -21.401 -6.544 15.206 1.00 80.31 373 THR A N 1
ATOM 2792 C CA . THR A 1 373 ? -22.045 -6.227 16.478 1.00 80.31 373 THR A CA 1
ATOM 2793 C C . THR A 1 373 ? -21.212 -5.225 17.256 1.00 80.31 373 THR A C 1
ATOM 2795 O O . THR A 1 373 ? -19.984 -5.282 17.254 1.00 80.31 373 THR A O 1
ATOM 2798 N N . ILE A 1 374 ? -21.891 -4.307 17.939 1.00 81.56 374 ILE A N 1
ATOM 2799 C CA . ILE A 1 374 ? -21.270 -3.371 18.872 1.00 81.56 374 ILE A CA 1
ATOM 2800 C C . ILE A 1 374 ? -21.951 -3.568 20.219 1.00 81.56 374 ILE A C 1
ATOM 2802 O O . ILE A 1 374 ? -23.168 -3.400 20.331 1.00 81.56 374 ILE A O 1
ATOM 2806 N N . GLU A 1 375 ? -21.167 -3.892 21.237 1.00 84.62 375 GLU A N 1
ATOM 2807 C CA . GLU A 1 375 ? -21.618 -4.003 22.616 1.00 84.62 375 GLU A CA 1
ATOM 2808 C C . GLU A 1 375 ? -20.976 -2.896 23.452 1.00 84.62 375 GLU A C 1
ATOM 2810 O O . GLU A 1 375 ? -19.763 -2.730 23.462 1.00 84.62 375 GLU A O 1
ATOM 2815 N N . ILE A 1 376 ? -21.785 -2.109 24.164 1.00 85.56 376 ILE A N 1
ATOM 2816 C CA . ILE A 1 376 ? -21.258 -1.135 25.125 1.00 85.56 376 ILE A CA 1
ATOM 2817 C C . ILE A 1 376 ? -20.941 -1.894 26.413 1.00 85.56 376 ILE A C 1
ATOM 2819 O O . ILE A 1 376 ? -21.842 -2.213 27.188 1.00 85.56 376 ILE A O 1
ATOM 2823 N N . THR A 1 377 ? -19.663 -2.162 26.656 1.00 89.00 377 THR A N 1
ATOM 2824 C CA . THR A 1 377 ? -19.187 -2.854 27.864 1.00 89.00 377 THR A CA 1
ATOM 2825 C C . THR A 1 377 ? -19.001 -1.910 29.052 1.00 89.00 377 THR A C 1
ATOM 2827 O O . THR A 1 377 ? -18.853 -2.343 30.197 1.00 89.00 377 THR A O 1
ATOM 2830 N N . GLY A 1 378 ? -19.066 -0.597 28.813 1.00 87.25 378 GLY A N 1
ATOM 2831 C CA . GLY A 1 378 ? -19.079 0.416 29.859 1.00 87.25 378 GLY A CA 1
ATOM 2832 C C . GLY A 1 378 ? -19.488 1.796 29.333 1.00 87.25 378 GLY A C 1
ATOM 2833 O O . GLY A 1 378 ? -19.196 2.117 28.186 1.00 87.25 378 GLY A O 1
ATOM 2834 N N . PRO A 1 379 ? -20.121 2.652 30.148 1.00 90.88 379 PRO A N 1
ATOM 2835 C CA . PRO A 1 379 ? -20.494 2.410 31.536 1.00 90.88 379 PRO A CA 1
ATOM 2836 C C . PRO A 1 379 ? -21.669 1.432 31.669 1.00 90.88 379 PRO A C 1
ATOM 2838 O O . PRO A 1 379 ? -22.460 1.278 30.744 1.00 90.88 379 PRO A O 1
ATOM 2841 N N . ALA A 1 380 ? -21.786 0.775 32.827 1.00 88.00 380 ALA A N 1
ATOM 2842 C CA . ALA A 1 380 ? -22.923 -0.102 33.098 1.00 88.00 380 ALA A CA 1
ATOM 2843 C C . ALA A 1 380 ? -24.242 0.681 32.997 1.00 88.00 380 ALA A C 1
ATOM 2845 O O . ALA A 1 380 ? -24.309 1.847 33.401 1.00 88.00 380 ALA A O 1
ATOM 2846 N N . ASP A 1 381 ? -25.292 0.035 32.493 1.00 87.50 381 ASP A N 1
ATOM 2847 C CA . ASP A 1 381 ? -26.607 0.664 32.401 1.00 87.50 381 ASP A CA 1
ATOM 2848 C C . ASP A 1 381 ? -27.072 1.172 33.779 1.00 87.50 381 ASP A C 1
ATOM 2850 O O . ASP A 1 381 ? -26.930 0.504 34.807 1.00 87.50 381 ASP A O 1
ATOM 2854 N N . GLY A 1 382 ? -27.578 2.404 33.804 1.00 90.31 382 GLY A N 1
ATOM 2855 C CA . GLY A 1 382 ? -27.969 3.098 35.030 1.00 90.31 382 GLY A CA 1
ATOM 2856 C C . GLY A 1 382 ? -26.821 3.646 35.892 1.00 90.31 382 GLY A C 1
ATOM 2857 O O . GLY A 1 382 ? -27.089 4.154 36.983 1.00 90.31 382 GLY A O 1
ATOM 2858 N N . ALA A 1 383 ? -25.561 3.590 35.445 1.00 90.62 383 ALA A N 1
ATOM 2859 C CA . ALA A 1 383 ? -24.449 4.190 36.179 1.00 90.62 383 ALA A CA 1
ATOM 2860 C C . ALA A 1 383 ? -24.615 5.715 36.328 1.00 90.62 383 ALA A C 1
ATOM 2862 O O . ALA A 1 383 ? -24.886 6.443 35.372 1.00 90.62 383 ALA A O 1
ATOM 2863 N N . THR A 1 384 ? -24.423 6.214 37.551 1.00 93.75 384 THR A N 1
ATOM 2864 C CA . THR A 1 384 ? -24.484 7.647 37.863 1.00 93.75 384 THR A CA 1
ATOM 2865 C C . THR A 1 384 ? -23.089 8.224 38.032 1.00 93.75 384 THR A C 1
ATOM 2867 O O . THR A 1 384 ? -22.273 7.661 38.763 1.00 93.75 384 THR A O 1
ATOM 2870 N N . TYR A 1 385 ? -22.854 9.393 37.445 1.00 90.50 385 TYR A N 1
ATOM 2871 C CA . TYR A 1 385 ? -21.573 10.089 37.503 1.00 90.50 385 TYR A CA 1
ATOM 2872 C C . TYR A 1 385 ? -21.730 11.470 38.150 1.00 90.50 385 TYR A C 1
ATOM 2874 O O . TYR A 1 385 ? -22.748 12.134 37.930 1.00 90.50 385 TYR A O 1
ATOM 2882 N N . PRO A 1 386 ? -20.753 11.931 38.955 1.00 91.50 386 PRO A N 1
ATOM 2883 C CA . PRO A 1 386 ? -20.732 13.305 39.442 1.00 91.50 386 PRO A CA 1
ATOM 2884 C C . PRO A 1 386 ? -20.717 14.311 38.287 1.00 91.50 386 PRO A C 1
ATOM 2886 O O . PRO A 1 386 ? -20.147 14.052 37.227 1.00 91.50 386 PRO A O 1
ATOM 2889 N N . SER A 1 387 ? -21.294 15.493 38.510 1.00 88.44 387 SER A N 1
ATOM 2890 C CA . SER A 1 387 ? -21.202 16.587 37.538 1.00 88.44 387 SER A CA 1
ATOM 2891 C C . SER A 1 387 ? -19.735 16.935 37.263 1.00 88.44 387 SER A C 1
ATOM 2893 O O . SER A 1 387 ? -18.957 17.113 38.201 1.00 88.44 387 SER A O 1
ATOM 2895 N N . GLY A 1 388 ? -19.367 17.015 35.983 1.00 88.56 388 GLY A N 1
ATOM 2896 C CA . GLY A 1 388 ? -17.996 17.273 35.534 1.00 88.56 388 GLY A CA 1
ATOM 2897 C C . GLY A 1 388 ? -17.080 16.045 35.479 1.00 88.56 388 GLY A C 1
ATOM 2898 O O . GLY A 1 388 ? -15.905 16.202 35.161 1.00 88.56 388 GLY A O 1
ATOM 2899 N N . ALA A 1 389 ? -17.572 14.836 35.774 1.00 88.88 389 ALA A N 1
ATOM 2900 C CA . ALA A 1 389 ? -16.784 13.618 35.607 1.00 88.88 389 ALA A CA 1
ATOM 2901 C C . ALA A 1 389 ? -16.625 13.246 34.123 1.00 88.88 389 ALA A C 1
ATOM 2903 O O . ALA A 1 389 ? -17.594 13.258 33.362 1.00 88.88 389 ALA A O 1
ATOM 2904 N N . THR A 1 390 ? -15.414 12.850 33.731 1.00 84.56 390 THR A N 1
ATOM 2905 C CA . THR A 1 390 ? -15.166 12.205 32.438 1.00 84.56 390 THR A CA 1
ATOM 2906 C C . THR A 1 390 ? -15.708 10.782 32.478 1.00 84.56 390 THR A C 1
ATOM 2908 O O . THR A 1 390 ? -15.334 9.996 33.349 1.00 84.56 390 THR A O 1
ATOM 2911 N N . ILE A 1 391 ? -16.579 10.446 31.530 1.00 86.94 391 ILE A N 1
ATOM 2912 C CA . ILE A 1 391 ? -17.150 9.107 31.389 1.00 86.94 391 ILE A CA 1
ATOM 2913 C C . ILE A 1 391 ? -16.440 8.428 30.223 1.00 86.94 391 ILE A C 1
ATOM 2915 O O . ILE A 1 391 ? -16.558 8.871 29.082 1.00 86.94 391 ILE A O 1
ATOM 2919 N N . GLY A 1 392 ? -15.688 7.370 30.520 1.00 83.19 392 GLY A N 1
ATOM 2920 C CA . GLY A 1 392 ? -15.187 6.468 29.490 1.00 83.19 392 GLY A CA 1
ATOM 2921 C C . GLY A 1 392 ? -16.333 5.605 28.976 1.00 83.19 392 GLY A C 1
ATOM 2922 O O . GLY A 1 392 ? -17.054 5.010 29.778 1.00 83.19 392 GLY A O 1
ATOM 2923 N N . VAL A 1 393 ? -16.504 5.562 27.658 1.00 83.31 393 VAL A N 1
ATOM 2924 C CA . VAL A 1 393 ? -17.385 4.596 27.003 1.00 83.31 393 VAL A CA 1
ATOM 2925 C C . VAL A 1 393 ? -16.495 3.511 26.425 1.00 83.31 393 VAL A C 1
ATOM 2927 O O . VAL A 1 393 ? -15.649 3.798 25.579 1.00 83.31 393 VAL A O 1
ATOM 2930 N N . ASN A 1 394 ? -16.680 2.291 26.908 1.00 81.69 394 ASN A N 1
ATOM 2931 C CA . ASN A 1 394 ? -16.009 1.113 26.392 1.00 81.69 394 ASN A CA 1
ATOM 2932 C C . ASN A 1 394 ? -16.977 0.406 25.457 1.00 81.69 394 ASN A C 1
ATOM 2934 O O . ASN A 1 394 ? -18.157 0.241 25.781 1.00 81.69 394 ASN A O 1
ATOM 2938 N N . VAL A 1 395 ? -16.470 0.029 24.293 1.00 78.06 395 VAL A N 1
ATOM 2939 C CA . VAL A 1 395 ? -17.225 -0.701 23.289 1.00 78.06 395 VAL A CA 1
ATOM 2940 C C . VAL A 1 395 ? -16.412 -1.900 22.850 1.00 78.06 395 VAL A C 1
ATOM 2942 O O . VAL A 1 395 ? -15.223 -1.764 22.562 1.00 78.06 395 VAL A O 1
ATOM 2945 N N . ASP A 1 396 ? -17.081 -3.034 22.765 1.00 77.56 396 ASP A N 1
ATOM 2946 C CA . ASP A 1 396 ? -16.568 -4.226 22.124 1.00 77.56 396 ASP A CA 1
ATOM 2947 C C . ASP A 1 396 ? -17.199 -4.267 20.736 1.00 77.56 396 ASP A C 1
ATOM 2949 O O . ASP A 1 396 ? -18.422 -4.210 20.576 1.00 77.56 396 ASP A O 1
ATOM 2953 N N . VAL A 1 397 ? -16.347 -4.275 19.721 1.00 75.94 397 VAL A N 1
ATOM 2954 C CA . VAL A 1 397 ? -16.752 -4.398 18.324 1.00 75.94 397 VAL A CA 1
ATOM 2955 C C . VAL A 1 397 ? -16.375 -5.800 17.889 1.00 75.94 397 VAL A C 1
ATOM 2957 O O . VAL A 1 397 ? -15.264 -6.247 18.155 1.00 75.94 397 VAL A O 1
ATOM 2960 N N . TRP A 1 398 ? -17.306 -6.491 17.247 1.00 80.06 398 TRP A N 1
ATOM 2961 C CA . TRP A 1 398 ? -17.071 -7.812 16.686 1.00 80.06 398 TRP A CA 1
ATOM 2962 C C . TRP A 1 398 ? -17.635 -7.880 15.273 1.00 80.06 398 TRP A C 1
ATOM 2964 O O . TRP A 1 398 ? -18.680 -7.290 14.987 1.00 80.06 398 TRP A O 1
ATOM 2974 N N . ASP A 1 399 ? -16.934 -8.606 14.415 1.00 77.56 399 ASP A N 1
ATOM 2975 C CA . ASP A 1 399 ? -17.292 -8.878 13.029 1.00 77.56 399 ASP A CA 1
ATOM 2976 C C . ASP A 1 399 ? -16.693 -10.246 12.638 1.00 77.56 399 ASP A C 1
ATOM 2978 O O . ASP A 1 399 ? -15.760 -10.716 13.299 1.00 77.56 399 ASP A O 1
ATOM 2982 N N . ASP A 1 400 ? -17.232 -10.924 11.620 1.00 74.62 400 ASP A N 1
ATOM 2983 C CA . ASP A 1 400 ? -16.718 -12.241 11.192 1.00 74.62 400 ASP A CA 1
ATOM 2984 C C . ASP A 1 400 ? -15.426 -12.144 10.362 1.00 74.62 400 ASP A C 1
ATOM 2986 O O . ASP A 1 400 ? -14.730 -13.145 10.173 1.00 74.62 400 ASP A O 1
ATOM 2990 N N . TYR A 1 401 ? -15.073 -10.928 9.945 1.00 76.62 401 TYR A N 1
ATOM 2991 C CA . TYR A 1 401 ? -13.778 -10.552 9.393 1.00 76.62 401 TYR A CA 1
ATOM 2992 C C . TYR A 1 401 ? -13.182 -9.371 10.165 1.00 76.62 401 TYR A C 1
ATOM 2994 O O . TYR A 1 401 ? -13.898 -8.463 10.582 1.00 76.62 401 TYR A O 1
ATOM 3002 N N . GLY A 1 402 ? -11.852 -9.307 10.271 1.00 72.25 402 GLY A N 1
ATOM 3003 C CA . GLY A 1 402 ? -11.194 -8.052 10.647 1.00 72.25 402 GLY A CA 1
ATOM 3004 C C . GLY A 1 402 ? -11.408 -6.949 9.590 1.00 72.25 402 GLY A C 1
ATOM 3005 O O . GLY A 1 402 ? -11.937 -7.178 8.497 1.00 72.25 402 GLY A O 1
ATOM 3006 N N . GLY A 1 403 ? -10.925 -5.736 9.866 1.00 61.97 403 GLY A N 1
ATOM 3007 C CA . GLY A 1 403 ? -11.041 -4.583 8.961 1.00 61.97 403 GLY A CA 1
ATOM 3008 C C . GLY A 1 403 ? -12.316 -3.750 9.143 1.00 61.97 403 GLY A C 1
ATOM 3009 O O . GLY A 1 403 ? -12.730 -3.085 8.192 1.00 61.97 403 GLY A O 1
ATOM 3010 N N . TYR A 1 404 ? -12.914 -3.800 10.347 1.00 69.81 404 TYR A N 1
ATOM 3011 C CA . TYR A 1 404 ? -14.174 -3.171 10.782 1.00 69.81 404 TYR A CA 1
ATOM 3012 C C . TYR A 1 404 ? -14.690 -2.010 9.916 1.00 69.81 404 TYR A C 1
ATOM 3014 O O . TYR A 1 404 ? -13.976 -1.055 9.605 1.00 69.81 404 TYR A O 1
ATOM 3022 N N . GLY A 1 405 ? -15.994 -2.024 9.623 1.00 59.84 405 GLY A N 1
ATOM 3023 C CA . GLY A 1 405 ? -16.630 -1.014 8.768 1.00 59.84 405 GLY A CA 1
ATOM 3024 C C . GLY A 1 405 ? -16.578 -1.363 7.279 1.00 59.84 405 GLY A C 1
ATOM 3025 O O . GLY A 1 405 ? -16.780 -0.496 6.424 1.00 59.84 405 GLY A O 1
ATOM 3026 N N . TRP A 1 406 ? -16.350 -2.640 6.968 1.00 60.84 406 TRP A N 1
ATOM 3027 C CA . TRP A 1 406 ? -16.379 -3.200 5.622 1.00 60.84 406 TRP A CA 1
ATOM 3028 C C . TRP A 1 406 ? -17.799 -3.614 5.195 1.00 60.84 406 TRP A C 1
ATOM 3030 O O . TRP A 1 406 ? -18.015 -4.677 4.633 1.00 60.84 406 TRP A O 1
ATOM 3040 N N . LYS A 1 407 ? -18.795 -2.749 5.413 1.00 52.88 407 LYS A N 1
ATOM 3041 C CA . LYS A 1 407 ? -20.124 -2.902 4.800 1.00 52.88 407 LYS A CA 1
ATOM 3042 C C . LYS A 1 407 ? -20.245 -1.864 3.687 1.00 52.88 407 LYS A C 1
ATOM 3044 O O . LYS A 1 407 ? -20.127 -0.668 3.957 1.00 52.88 407 LYS A O 1
ATOM 3049 N N . LEU A 1 408 ? -20.371 -2.329 2.441 1.00 37.81 408 LEU A N 1
ATOM 3050 C CA . LEU A 1 408 ? -20.675 -1.483 1.278 1.00 37.81 408 LEU A CA 1
ATOM 3051 C C . LEU A 1 408 ? -22.120 -0.985 1.346 1.00 37.81 408 LEU A C 1
ATOM 3053 O O . LEU A 1 408 ? -23.023 -1.836 1.520 1.00 37.81 408 LEU A O 1
#

Secondary structure (DSSP, 8-state):
------------------PPPP---PPPP-----TT-PPPP-------SHHHHHHS-------PPPGGGGGGG---S---TTTTTS---PPTTEEEETTEEEEHHHHTTPPPPPP---------------PSPHHHH-S-GGGSPTTTTSS-PPTT-PSSB-EEEEEE-S-EE-B-SS--BTTTTB-TTBPTT-EEPPPSS-HHHHHHHHHHHHHHTTTSSEEEE-SSPPPTTS--EEEEESS-GGGBSS-S-SEE-SS--TTSSSS--EEEE--TTS-HHHHHHHHHHHHHHHTTPPPBS-TTBTTBTT--TT-----B--SS-EEB---TTS----HHHHHHHHSSTTEE-HHHHHHHHBPPS----SPPEEEEEESPTT----TT---PPEEEEE-SSBSS----

pLDDT: mean 73.79, std 22.6, range [25.77, 98.44]

Foldseek 3Di:
DDDDDDDDDDDDDDDDDDDDDDPDDDDPDDDDDPPLQDDDDDDDDDDPPPVVVVVVPPPPPDPFQFLQNLQVLADPPQPPPCPVPPDPDDPPQWDDFAQDIAGVCVVVPDDDDEDPDPDDDDDDDDDDDDDPQLCVQFVQPVLFPPQPSPCNADFLQDPQFAAEEEEEQRWAQAAERPDFAQLVRYHVFADHPFIGHHQRQGSVLVVLLQVLLCVQCQFFNYDYHYRDDPHRVFFHEYEHEADASVRTPDDGGQWAWPAQQAQLRVSGTYIYGHQRNAHSLLSNLQSNCRVLSSRQDAAFCPLQASSHDSRPSVDSDNGHQAQDWTFGDDGHPTRQGRLSSQCRQHVGSRIDRSVSSNCRHGPGDDDFPWDKDKDFPDDDPPDDDPPPDDGDTDIDIDDPHRRPPPDD